Protein AF-Q54RN9-F1 (afdb_monomer)

Radius of gyration: 41.47 Å; Cα contacts (8 Å, |Δi|>4): 30; chains: 1; bounding box: 93×100×123 Å

Structure (mmCIF, N/CA/C/O backbone):
data_AF-Q54RN9-F1
#
_entry.id   AF-Q54RN9-F1
#
loop_
_atom_site.group_PDB
_atom_site.id
_atom_site.type_symbol
_atom_site.label_atom_id
_atom_site.label_alt_id
_atom_site.label_comp_id
_atom_site.label_asym_id
_atom_site.label_entity_id
_atom_site.label_seq_id
_atom_site.pdbx_PDB_ins_code
_atom_site.Cartn_x
_atom_site.Cartn_y
_atom_site.Cartn_z
_atom_site.occupancy
_atom_site.B_iso_or_equiv
_atom_site.auth_seq_id
_atom_site.auth_comp_id
_atom_site.auth_asym_id
_atom_site.auth_atom_id
_atom_site.pdbx_PDB_model_num
ATOM 1 N N . MET A 1 1 ? -20.812 11.869 24.025 1.00 86.06 1 MET A N 1
ATOM 2 C CA . MET A 1 1 ? -20.198 13.048 23.375 1.00 86.06 1 MET A CA 1
ATOM 3 C C . MET A 1 1 ? -18.739 12.772 23.042 1.00 86.06 1 MET A C 1
ATOM 5 O O . MET A 1 1 ? -18.427 12.747 21.865 1.00 86.06 1 MET A O 1
ATOM 9 N N . GLU A 1 2 ? -17.885 12.467 24.027 1.00 92.81 2 GLU A N 1
ATOM 10 C CA . GLU A 1 2 ? -16.460 12.157 23.787 1.00 92.81 2 GLU A CA 1
ATOM 11 C C . GLU A 1 2 ? -16.230 11.042 22.763 1.00 92.81 2 GLU A C 1
ATOM 13 O O . GLU A 1 2 ? -15.382 11.201 21.895 1.00 92.81 2 GLU A O 1
ATOM 18 N N . ALA A 1 3 ? -17.024 9.963 22.804 1.00 95.31 3 ALA A N 1
ATOM 19 C CA . ALA A 1 3 ? -16.930 8.885 21.818 1.00 95.31 3 ALA A CA 1
ATOM 20 C C . ALA A 1 3 ? -17.101 9.402 20.378 1.00 95.31 3 ALA A C 1
ATOM 22 O O . ALA A 1 3 ? -16.217 9.198 19.559 1.00 95.31 3 ALA A O 1
ATOM 23 N N . ALA A 1 4 ? -18.172 10.157 20.101 1.00 96.06 4 ALA A N 1
ATOM 24 C CA . ALA A 1 4 ? -18.425 10.746 18.784 1.00 96.06 4 ALA A CA 1
ATOM 25 C C . ALA A 1 4 ? -17.303 11.707 18.355 1.00 96.06 4 ALA A C 1
ATOM 27 O O . ALA A 1 4 ? -16.826 11.635 17.226 1.00 96.06 4 ALA A O 1
ATOM 28 N N . THR A 1 5 ? -16.826 12.562 19.266 1.00 95.94 5 THR A N 1
ATOM 29 C CA . THR A 1 5 ? -15.697 13.465 18.993 1.00 95.94 5 THR A CA 1
ATOM 30 C C . THR A 1 5 ? -14.410 12.694 18.684 1.00 95.94 5 THR A C 1
ATOM 32 O O . THR A 1 5 ? -13.677 13.074 17.775 1.00 95.94 5 THR A O 1
ATOM 35 N N . ASN A 1 6 ? -14.130 11.602 19.400 1.00 96.44 6 ASN A N 1
ATOM 36 C CA . ASN A 1 6 ? -12.960 10.757 19.162 1.00 96.44 6 ASN A CA 1
ATOM 37 C C . ASN A 1 6 ? -13.055 10.025 17.820 1.00 96.44 6 ASN A C 1
ATOM 39 O O . ASN A 1 6 ? -12.069 9.993 17.086 1.00 96.44 6 ASN A O 1
ATOM 43 N N . THR A 1 7 ? -14.232 9.503 17.462 1.00 96.94 7 THR A N 1
ATOM 44 C CA . THR A 1 7 ? -14.464 8.895 16.145 1.00 96.94 7 THR A CA 1
ATOM 45 C C . THR A 1 7 ? -14.220 9.917 15.032 1.00 96.94 7 THR A C 1
ATOM 47 O O . THR A 1 7 ? -13.464 9.636 14.105 1.00 96.94 7 THR A O 1
ATOM 50 N N . LEU A 1 8 ? -14.773 11.131 15.152 1.00 97.38 8 LEU A N 1
ATOM 51 C CA . LEU A 1 8 ? -14.548 12.206 14.179 1.00 97.38 8 LEU A CA 1
ATOM 52 C C . LEU A 1 8 ? -13.068 12.592 14.080 1.00 97.38 8 LEU A C 1
ATOM 54 O O . LEU A 1 8 ? -12.547 12.683 12.977 1.00 97.38 8 LEU A O 1
ATOM 58 N N . ARG A 1 9 ? -12.349 12.729 15.200 1.00 97.00 9 ARG A N 1
ATOM 59 C CA . ARG A 1 9 ? -10.900 13.004 15.173 1.00 97.00 9 ARG A CA 1
ATOM 60 C C . ARG A 1 9 ? -10.085 11.890 14.518 1.00 97.00 9 ARG A C 1
ATOM 62 O O . ARG A 1 9 ? -9.064 12.178 13.903 1.00 97.00 9 ARG A O 1
ATOM 69 N N . SER A 1 10 ? -10.518 10.636 14.647 1.00 96.94 10 SER A N 1
ATOM 70 C CA . SER A 1 10 ? -9.862 9.508 13.982 1.00 96.94 10 SER A CA 1
ATOM 71 C C . SER A 1 10 ? -10.094 9.516 12.470 1.00 96.94 10 SER A C 1
ATOM 73 O O . SER A 1 10 ? -9.194 9.144 11.725 1.00 96.94 10 SER A O 1
ATOM 75 N N . MET A 1 11 ? -11.281 9.931 12.012 1.00 96.94 11 MET A N 1
ATOM 76 C CA . MET A 1 11 ? -11.615 10.007 10.581 1.00 96.94 11 MET A CA 1
ATOM 77 C C . MET A 1 11 ? -11.080 11.280 9.914 1.00 96.94 11 MET A C 1
ATOM 79 O O . MET A 1 11 ? -10.682 11.248 8.753 1.00 96.94 11 MET A O 1
ATOM 83 N N . PHE A 1 12 ? -11.015 12.385 10.656 1.00 97.06 12 PHE A N 1
ATOM 84 C CA . PHE A 1 12 ? -10.576 13.693 10.180 1.00 97.06 12 PHE A CA 1
ATOM 85 C C . PHE A 1 12 ? -9.391 14.192 11.024 1.00 97.06 12 PHE A C 1
ATOM 87 O O . PHE A 1 12 ? -9.541 15.113 11.828 1.00 97.06 12 PHE A O 1
ATOM 94 N N . PRO A 1 13 ? -8.181 13.619 10.856 1.00 96.00 13 PRO A N 1
ATOM 95 C CA . PRO A 1 13 ? -7.025 13.922 11.709 1.00 96.00 13 PRO A CA 1
ATOM 96 C C . PRO A 1 13 ? -6.516 15.364 11.579 1.00 96.00 13 PRO A C 1
ATOM 98 O O . PRO A 1 13 ? -5.780 15.838 12.442 1.00 96.00 13 PRO A O 1
ATOM 101 N N . LYS A 1 14 ? -6.902 16.072 10.509 1.00 94.75 14 LYS A N 1
ATOM 102 C CA . LYS A 1 14 ? -6.600 17.498 10.313 1.00 94.75 14 LYS A CA 1
ATOM 103 C C . LYS A 1 14 ? -7.562 18.422 11.064 1.00 94.75 14 LYS A C 1
ATOM 105 O O . LYS A 1 14 ? -7.257 19.599 11.226 1.00 94.75 14 LYS A O 1
ATOM 110 N N . SER A 1 15 ? -8.706 17.911 11.513 1.00 95.81 15 SER A N 1
ATOM 111 C CA . SER A 1 15 ? -9.713 18.707 12.204 1.00 95.81 15 SER A CA 1
ATOM 112 C C . SER A 1 15 ? -9.430 18.777 13.701 1.00 95.81 15 SER A C 1
ATOM 114 O O . SER A 1 15 ? -9.113 17.779 14.353 1.00 95.81 15 SER A O 1
ATOM 116 N N . SER A 1 16 ? -9.568 19.971 14.277 1.00 96.38 16 SER A N 1
ATOM 117 C CA . SER A 1 16 ? -9.403 20.158 15.718 1.00 96.38 16 SER A CA 1
ATOM 118 C C . SER A 1 16 ? -10.585 19.570 16.500 1.00 96.38 16 SER A C 1
ATOM 120 O O . SER A 1 16 ? -11.678 19.354 15.966 1.00 96.38 16 SER A O 1
ATOM 122 N N . ALA A 1 17 ? -10.390 19.331 17.801 1.00 96.12 17 ALA A N 1
ATOM 123 C CA . ALA A 1 17 ? -11.471 18.872 18.674 1.00 96.12 17 ALA A CA 1
ATOM 124 C C . ALA A 1 17 ? -12.654 19.861 18.687 1.00 96.12 17 ALA A C 1
ATOM 126 O O . ALA A 1 17 ? -13.808 19.440 18.625 1.00 96.12 17 ALA A O 1
ATOM 127 N N . ASP A 1 18 ? -12.370 21.167 18.679 1.00 97.62 18 ASP A N 1
ATOM 128 C CA . ASP A 1 18 ? -13.391 22.219 18.652 1.00 97.62 18 ASP A CA 1
ATOM 129 C C . ASP A 1 18 ? -14.181 22.238 17.341 1.00 97.62 18 ASP A C 1
ATOM 131 O O . ASP A 1 18 ? -15.395 22.460 17.356 1.00 97.62 18 ASP A O 1
ATOM 135 N N . GLN A 1 19 ? -13.527 21.960 16.208 1.00 96.88 19 GLN A N 1
ATOM 136 C CA . GLN A 1 19 ? -14.203 21.812 14.917 1.00 96.88 19 GLN A CA 1
ATOM 137 C C . GLN A 1 19 ? -15.143 20.604 14.925 1.00 96.88 19 GLN A C 1
ATOM 139 O O . GLN A 1 19 ? -16.301 20.747 14.541 1.00 96.88 19 GLN A O 1
ATOM 144 N N . CYS A 1 20 ? -14.696 19.454 15.442 1.00 97.50 20 CYS A N 1
ATOM 145 C CA . CYS A 1 20 ? -15.529 18.252 15.548 1.00 97.50 20 CYS A CA 1
ATOM 146 C C . CYS A 1 20 ? -16.767 18.499 16.430 1.00 97.50 20 CYS A C 1
ATOM 148 O O . CYS A 1 20 ? -17.886 18.144 16.063 1.00 97.50 20 CYS A O 1
ATOM 150 N N . VAL A 1 21 ? -16.589 19.156 17.582 1.00 97.62 21 VAL A N 1
ATOM 151 C CA . VAL A 1 21 ? -17.700 19.505 18.486 1.00 97.62 21 VAL A CA 1
ATOM 152 C C . VAL A 1 21 ? -18.643 20.525 17.846 1.00 97.62 21 VAL A C 1
ATOM 154 O O . VAL A 1 21 ? -19.857 20.431 18.018 1.00 97.62 21 VAL A O 1
ATOM 157 N N . SER A 1 22 ? -18.114 21.495 17.101 1.00 97.75 22 SER A N 1
ATOM 158 C CA . SER A 1 22 ? -18.930 22.485 16.392 1.00 97.75 22 SER A CA 1
ATOM 159 C C . SER A 1 22 ? -19.740 21.846 15.264 1.00 97.75 22 SER A C 1
ATOM 161 O O . SER A 1 22 ? -20.930 22.126 15.148 1.00 97.75 22 SER A O 1
ATOM 163 N N . ALA A 1 23 ? -19.141 20.935 14.495 1.00 97.75 23 ALA A N 1
ATOM 164 C CA . ALA A 1 23 ? -19.821 20.191 13.439 1.00 97.75 23 ALA A CA 1
ATOM 165 C C . ALA A 1 23 ? -20.941 19.299 14.003 1.00 97.75 23 ALA A C 1
ATOM 167 O O . ALA A 1 23 ? -22.054 19.303 13.475 1.00 97.75 23 ALA A O 1
ATOM 168 N N . LEU A 1 24 ? -20.692 18.629 15.136 1.00 98.12 24 LEU A N 1
ATOM 169 C CA . LEU A 1 24 ? -21.730 17.893 15.861 1.00 98.12 24 LEU A CA 1
ATOM 170 C C . LEU A 1 24 ? -22.867 18.820 16.300 1.00 98.12 24 LEU A C 1
ATOM 172 O O . LEU A 1 24 ? -24.029 18.496 16.093 1.00 98.12 24 LEU A O 1
ATOM 176 N N . LYS A 1 25 ? -22.563 19.993 16.867 1.00 97.62 25 LYS A N 1
ATOM 177 C CA . LYS A 1 25 ? -23.598 20.960 17.276 1.00 97.62 25 LYS A CA 1
ATOM 178 C C . LYS A 1 25 ? -24.468 21.419 16.107 1.00 97.62 25 LYS A C 1
ATOM 180 O O . LYS A 1 25 ? -25.677 21.531 16.282 1.00 97.62 25 LYS A O 1
ATOM 185 N N . VAL A 1 26 ? -23.870 21.685 14.944 1.00 97.62 26 VAL A N 1
ATOM 186 C CA . VAL A 1 26 ? -24.594 22.117 13.735 1.00 97.62 26 VAL A CA 1
ATOM 187 C C . VAL A 1 26 ? -25.558 21.033 13.249 1.00 97.62 26 VAL A C 1
ATOM 189 O O . VAL A 1 26 ? -26.679 21.349 12.861 1.00 97.62 26 VAL A O 1
ATOM 192 N N . ASN A 1 27 ? -25.165 19.763 13.343 1.00 97.56 27 ASN A N 1
ATOM 193 C CA . ASN A 1 27 ? -25.964 18.624 12.890 1.00 97.56 27 ASN A CA 1
ATOM 194 C C . ASN A 1 27 ? -26.761 17.954 14.023 1.00 97.56 27 ASN A C 1
ATOM 196 O O . ASN A 1 27 ? -26.989 16.750 13.996 1.00 97.56 27 ASN A O 1
ATOM 200 N N . ASN A 1 28 ? -27.179 18.711 15.046 1.00 97.00 28 ASN A N 1
ATOM 201 C CA . ASN A 1 28 ? -27.973 18.204 16.178 1.00 97.00 28 ASN A CA 1
ATOM 202 C C . ASN A 1 28 ? -27.378 16.966 16.881 1.00 97.00 28 ASN A C 1
ATOM 204 O O . ASN A 1 28 ? -28.110 16.134 17.411 1.00 97.00 28 ASN A O 1
ATOM 208 N 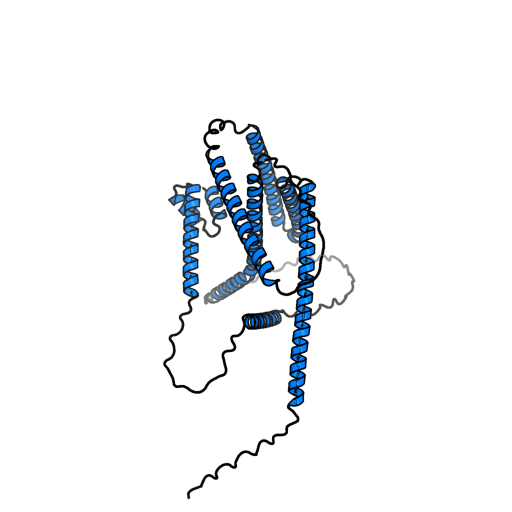N . TRP A 1 29 ? -26.052 16.864 16.920 1.00 96.56 29 TRP A N 1
ATOM 209 C CA . TRP A 1 29 ? -25.283 15.743 17.469 1.00 96.56 29 TRP A CA 1
ATOM 210 C C . TRP A 1 29 ? -25.474 14.407 16.738 1.00 96.56 29 TRP A C 1
ATOM 212 O O . TRP A 1 29 ? -25.083 13.368 17.271 1.00 96.56 29 TRP A O 1
ATOM 222 N N . ASP A 1 30 ? -26.025 14.423 15.524 1.00 97.94 30 ASP A N 1
ATOM 223 C CA . ASP A 1 30 ? -26.083 13.258 14.647 1.00 97.94 30 ASP A CA 1
ATOM 224 C C . ASP A 1 30 ? -24.694 12.996 14.051 1.00 97.94 30 ASP A C 1
ATOM 226 O O . ASP A 1 30 ? -24.144 13.815 13.309 1.00 97.94 30 ASP A O 1
ATOM 230 N N . LEU A 1 31 ? -24.097 11.858 14.412 1.00 97.69 31 LEU A N 1
ATOM 231 C CA . LEU A 1 31 ? -22.752 11.496 13.977 1.00 97.69 31 LEU A CA 1
ATOM 232 C C . LEU A 1 31 ? -22.693 11.251 12.466 1.00 97.69 31 LEU A C 1
ATOM 234 O O . LEU A 1 31 ? -21.752 11.717 11.833 1.00 97.69 31 LEU A O 1
ATOM 238 N N . SER A 1 32 ? -23.685 10.572 11.889 1.00 98.12 32 SER A N 1
ATOM 239 C CA . SER A 1 32 ? -23.705 10.241 10.461 1.00 98.12 32 SER A CA 1
ATOM 240 C C . SER A 1 32 ? -23.809 11.507 9.615 1.00 98.12 32 SER A C 1
ATOM 242 O O . SER A 1 32 ? -22.953 11.744 8.767 1.00 98.12 32 SER A O 1
ATOM 244 N N . ALA A 1 33 ? -24.759 12.390 9.938 1.00 97.94 33 ALA A N 1
ATOM 245 C CA . ALA A 1 33 ? -24.881 13.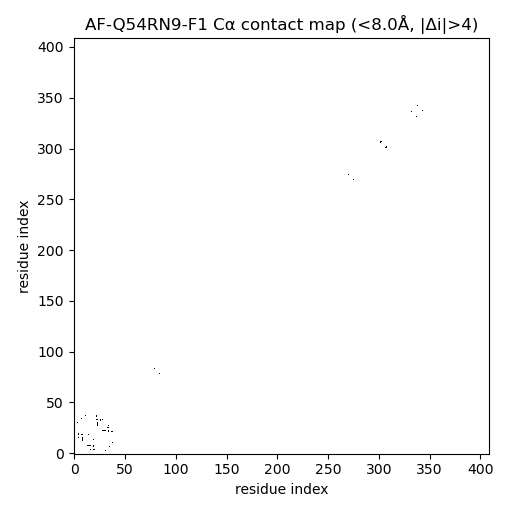682 9.261 1.00 97.94 33 ALA A CA 1
ATOM 246 C C . ALA A 1 33 ? -23.628 14.564 9.445 1.00 97.94 33 ALA A C 1
ATOM 248 O O . ALA A 1 33 ? -23.237 15.306 8.543 1.00 97.94 33 ALA A O 1
ATOM 249 N N . THR A 1 34 ? -22.961 14.467 10.602 1.00 98.12 34 THR A N 1
ATOM 250 C CA . THR A 1 34 ? -21.706 15.190 10.858 1.00 98.12 34 THR A CA 1
ATOM 251 C C . THR A 1 34 ? -20.544 14.659 10.023 1.00 98.12 34 THR A C 1
ATOM 253 O O . THR A 1 34 ? -19.732 15.456 9.556 1.00 98.12 34 THR A O 1
ATOM 256 N N . ILE A 1 35 ? -20.454 13.342 9.815 1.00 98.19 35 ILE A N 1
ATOM 257 C CA . ILE A 1 35 ? -19.433 12.731 8.954 1.00 98.19 35 ILE A CA 1
ATOM 258 C C . ILE A 1 35 ? -19.604 13.224 7.519 1.00 98.19 35 ILE A C 1
ATOM 260 O O . ILE A 1 35 ? -18.635 13.705 6.935 1.00 98.19 35 ILE A O 1
ATOM 264 N N . ASP A 1 36 ? -20.827 13.190 6.988 1.00 98.38 36 ASP A N 1
ATOM 265 C CA . ASP A 1 36 ? -21.119 13.672 5.634 1.00 98.38 36 ASP A CA 1
ATOM 266 C C . ASP A 1 36 ? -20.781 15.162 5.483 1.00 98.38 36 ASP A C 1
ATOM 268 O O . ASP A 1 36 ? -20.132 15.574 4.517 1.00 98.38 36 ASP A O 1
ATOM 272 N N . TYR A 1 37 ? -21.142 15.974 6.483 1.00 98.00 37 TYR A N 1
ATOM 273 C CA . TYR A 1 37 ? -20.793 17.392 6.531 1.00 98.00 37 TYR A CA 1
ATOM 274 C C . TYR A 1 37 ? -19.272 17.624 6.526 1.00 98.00 37 TYR A C 1
ATOM 276 O O . TYR A 1 37 ? -18.774 18.460 5.771 1.00 98.00 37 TYR A O 1
ATOM 284 N N . MET A 1 38 ? -18.516 16.879 7.338 1.00 98.00 38 MET A N 1
ATOM 285 C CA . MET A 1 38 ? -17.059 17.016 7.417 1.00 98.00 38 MET A CA 1
ATOM 286 C C . MET A 1 38 ? -16.341 16.477 6.172 1.00 98.00 38 MET A C 1
ATOM 288 O O . MET A 1 38 ? -15.330 17.052 5.764 1.00 98.00 38 MET A O 1
ATOM 292 N N . LEU A 1 39 ? -16.865 15.433 5.519 1.00 97.94 39 LEU A N 1
ATOM 293 C CA . LEU A 1 39 ? -16.373 14.972 4.216 1.00 97.94 39 LEU A CA 1
ATOM 294 C C . LEU A 1 39 ? -16.549 16.057 3.153 1.00 97.94 39 LEU A C 1
ATOM 296 O O . LEU A 1 39 ? -15.591 16.382 2.450 1.00 97.94 39 LEU A O 1
ATOM 300 N N . ALA A 1 40 ? -17.736 16.665 3.080 1.00 97.12 40 ALA A N 1
ATOM 301 C CA . ALA A 1 40 ? -18.002 17.762 2.156 1.00 97.12 40 ALA A CA 1
ATOM 302 C C . ALA A 1 40 ? -17.076 18.961 2.419 1.00 97.12 40 ALA A C 1
ATOM 304 O O . ALA A 1 40 ? -16.482 19.501 1.486 1.00 97.12 40 ALA A O 1
ATOM 305 N N . GLN A 1 41 ? -16.881 19.336 3.688 1.00 96.00 41 GLN A N 1
ATOM 306 C CA . GLN A 1 41 ? -15.972 20.418 4.065 1.00 96.00 41 GLN A CA 1
ATOM 307 C C . GLN A 1 41 ? -14.520 20.113 3.663 1.00 96.00 41 GLN A C 1
ATOM 309 O O . GLN A 1 41 ? -13.865 20.952 3.042 1.00 96.00 41 GLN A O 1
ATOM 314 N N . THR A 1 42 ? -14.042 18.898 3.940 1.00 94.94 42 THR A N 1
ATOM 315 C CA . THR A 1 42 ? -12.682 18.461 3.582 1.00 94.94 42 THR A CA 1
ATOM 316 C C . THR A 1 42 ? -12.465 18.509 2.068 1.00 94.94 42 THR A C 1
ATOM 318 O O . THR A 1 42 ? -11.446 19.022 1.609 1.00 94.94 42 THR A O 1
ATOM 321 N N . ALA A 1 43 ? -13.447 18.058 1.281 1.00 94.25 43 ALA A N 1
ATOM 322 C CA . ALA A 1 43 ? -13.386 18.113 -0.178 1.00 94.25 43 ALA A CA 1
ATOM 323 C C . ALA A 1 43 ? -13.327 19.560 -0.703 1.00 94.25 43 ALA A C 1
ATOM 325 O O . ALA A 1 43 ? -12.563 19.856 -1.624 1.00 94.25 43 ALA A O 1
ATOM 326 N N . THR A 1 44 ? -14.086 20.485 -0.100 1.00 94.50 44 THR A N 1
ATOM 327 C CA . THR A 1 44 ? -14.033 21.908 -0.484 1.00 94.50 44 THR A CA 1
ATOM 328 C C . THR A 1 44 ? -12.703 22.571 -0.131 1.00 94.50 44 THR A C 1
ATOM 330 O O . THR A 1 44 ? -12.199 23.381 -0.909 1.00 94.50 44 THR A O 1
ATOM 333 N N . GLU A 1 45 ? -12.105 22.216 1.008 1.00 94.25 45 GLU A N 1
ATOM 334 C CA . GLU A 1 45 ? -10.804 22.740 1.423 1.00 94.25 45 GLU A CA 1
ATOM 335 C C . GLU A 1 45 ? -9.686 22.219 0.508 1.00 94.25 45 GLU A C 1
ATOM 337 O O . GLU A 1 45 ? -8.845 22.994 0.056 1.00 94.25 45 GLU A O 1
ATOM 342 N N . GLU A 1 46 ? -9.722 20.936 0.137 1.00 92.69 46 GLU A N 1
ATOM 343 C CA . GLU A 1 46 ? -8.755 20.349 -0.793 1.00 92.69 46 GLU A CA 1
ATOM 344 C C . GLU A 1 46 ? -8.820 20.995 -2.187 1.00 92.69 46 GLU A C 1
ATOM 346 O O . GLU A 1 46 ? -7.778 21.314 -2.768 1.00 92.69 46 GLU A O 1
ATOM 351 N N . GLN A 1 47 ? -10.023 21.287 -2.696 1.00 92.44 47 GLN A N 1
ATOM 352 C CA . GLN A 1 47 ? -10.178 22.026 -3.954 1.00 92.44 47 GLN A CA 1
ATOM 353 C C . GLN A 1 47 ? -9.644 23.464 -3.871 1.00 92.44 47 GLN A C 1
ATOM 355 O O . GLN A 1 47 ? -9.044 23.947 -4.834 1.00 92.44 47 GLN A O 1
ATOM 360 N N . GLN A 1 48 ? -9.819 24.156 -2.739 1.00 94.00 48 GLN A N 1
ATOM 361 C CA . GLN A 1 48 ? -9.257 25.500 -2.558 1.00 94.00 48 GLN A CA 1
ATOM 362 C C . GLN A 1 48 ? -7.729 25.482 -2.506 1.00 94.00 48 GLN A C 1
ATOM 364 O O . GLN A 1 48 ? -7.087 26.334 -3.125 1.00 94.00 48 GLN A O 1
ATOM 369 N N . VAL A 1 49 ? -7.140 24.499 -1.822 1.00 92.06 49 VAL A N 1
ATOM 370 C CA . VAL A 1 49 ? -5.682 24.328 -1.784 1.00 92.06 49 VAL A CA 1
ATOM 371 C C . VAL A 1 49 ? -5.145 24.053 -3.190 1.00 92.06 49 VAL A C 1
ATOM 373 O O . VAL A 1 49 ? -4.178 24.691 -3.598 1.00 92.06 49 VAL A O 1
ATOM 376 N N . GLN A 1 50 ? -5.798 23.195 -3.980 1.00 89.19 50 GLN A N 1
ATOM 377 C CA . GLN A 1 50 ? -5.386 22.951 -5.369 1.00 89.19 50 GLN A CA 1
ATOM 378 C C . GLN A 1 50 ? -5.461 24.211 -6.246 1.00 89.19 50 GLN A C 1
ATOM 380 O O . GLN A 1 50 ? -4.550 24.454 -7.041 1.00 89.19 50 GLN A O 1
ATOM 385 N N . GLN A 1 51 ? -6.491 25.050 -6.082 1.00 87.62 51 GLN A N 1
ATOM 386 C CA . GLN A 1 51 ? -6.588 26.318 -6.817 1.00 87.62 51 GLN A CA 1
ATOM 387 C C . GLN A 1 51 ? -5.496 27.320 -6.418 1.00 87.62 51 GLN A C 1
ATOM 389 O O . GLN A 1 51 ? -4.939 27.992 -7.288 1.00 87.62 51 GLN A O 1
ATOM 394 N N . GLN A 1 52 ? -5.149 27.408 -5.129 1.00 87.81 52 GLN A N 1
ATOM 395 C CA . GLN A 1 52 ? -4.044 28.264 -4.685 1.00 87.81 52 GLN A CA 1
ATOM 396 C C . GLN A 1 52 ? -2.696 27.779 -5.221 1.00 87.81 52 GLN A C 1
ATOM 398 O O . GLN A 1 52 ? -1.887 28.593 -5.667 1.00 87.81 52 GLN A O 1
ATOM 403 N N . VAL A 1 53 ? -2.472 26.461 -5.242 1.00 85.44 53 VAL A N 1
ATOM 404 C CA . VAL A 1 53 ? -1.244 25.890 -5.804 1.00 85.44 53 VAL A CA 1
ATOM 405 C C . VAL A 1 53 ? -1.148 26.211 -7.297 1.00 85.44 53 VAL A C 1
ATOM 407 O O . VAL A 1 53 ? -0.109 26.706 -7.721 1.00 85.44 53 VAL A O 1
ATOM 410 N N . GLN A 1 54 ? -2.222 26.054 -8.084 1.00 76.94 54 GLN A N 1
ATOM 411 C CA . GLN A 1 54 ? -2.203 26.415 -9.512 1.00 76.94 54 GLN A CA 1
ATOM 412 C C . GLN A 1 54 ? -1.917 27.902 -9.769 1.00 76.94 54 GLN A C 1
ATOM 414 O O . GLN A 1 54 ? -1.211 28.217 -10.727 1.00 76.94 54 GLN A O 1
ATOM 419 N N . GLN A 1 55 ? -2.402 28.818 -8.924 1.00 76.56 55 GLN A N 1
ATOM 420 C CA . GLN A 1 55 ? -2.074 30.242 -9.074 1.00 76.56 55 GLN A CA 1
ATOM 421 C C . GLN A 1 55 ? -0.600 30.550 -8.784 1.00 76.56 55 GLN A C 1
ATOM 423 O O . GLN A 1 55 ? -0.055 31.479 -9.375 1.00 76.56 55 GLN A O 1
ATOM 428 N N . GLN A 1 56 ? 0.070 29.769 -7.932 1.00 73.81 56 GLN A N 1
ATOM 429 C CA . GLN A 1 56 ? 1.500 29.948 -7.675 1.00 73.81 56 GLN A CA 1
ATOM 430 C C . GLN A 1 56 ? 2.400 29.408 -8.796 1.00 73.81 56 GLN A C 1
ATOM 432 O O . GLN A 1 56 ? 3.497 29.934 -8.978 1.00 73.81 56 GLN A O 1
ATOM 437 N N . VAL A 1 57 ? 1.961 28.404 -9.569 1.00 69.31 57 VAL A N 1
ATOM 438 C CA . VAL A 1 57 ? 2.793 27.800 -10.636 1.00 69.31 57 VAL A CA 1
ATOM 439 C C . VAL A 1 57 ? 2.691 28.511 -11.986 1.00 69.31 57 VAL A C 1
ATOM 441 O O . VAL A 1 57 ? 3.304 28.055 -12.947 1.00 69.31 57 VAL A O 1
ATOM 444 N N . ASN A 1 58 ? 1.965 29.626 -12.091 1.00 53.78 58 ASN A N 1
ATOM 445 C CA . ASN A 1 58 ? 2.021 30.471 -13.281 1.00 53.78 58 ASN A CA 1
ATOM 446 C C . ASN A 1 58 ? 2.949 31.665 -12.998 1.00 53.78 58 ASN A C 1
ATOM 448 O O . ASN A 1 58 ? 2.467 32.733 -12.605 1.00 53.78 58 ASN A O 1
ATOM 452 N N . PRO A 1 59 ? 4.287 31.500 -13.105 1.00 57.84 59 PRO A N 1
ATOM 453 C CA . PRO A 1 59 ? 5.208 32.606 -12.935 1.00 57.84 59 PRO A CA 1
ATOM 454 C C . PRO A 1 59 ? 4.835 33.661 -13.965 1.00 57.84 59 PRO A C 1
ATOM 456 O O . PRO A 1 59 ? 4.862 33.407 -15.167 1.00 57.84 59 PRO A O 1
ATOM 459 N N . SER A 1 60 ? 4.451 34.831 -13.461 1.00 50.78 60 SER A N 1
ATOM 460 C CA . SER A 1 60 ? 4.231 36.044 -14.233 1.00 50.78 60 SER A CA 1
ATOM 461 C C . SER A 1 60 ? 5.405 36.211 -15.197 1.00 50.78 60 SER A C 1
ATOM 463 O O . SER A 1 60 ? 6.505 36.579 -14.782 1.00 50.78 60 SER A O 1
ATOM 465 N N . ILE A 1 61 ? 5.197 35.832 -16.462 1.00 51.88 61 ILE A N 1
ATOM 466 C CA . ILE A 1 61 ? 6.199 35.959 -17.513 1.00 51.88 61 ILE A CA 1
ATOM 467 C C . ILE A 1 61 ? 6.498 37.457 -17.582 1.00 51.88 61 ILE A C 1
ATOM 469 O O . ILE A 1 61 ? 5.577 38.236 -17.856 1.00 51.88 61 ILE A O 1
ATOM 473 N N . PRO A 1 62 ? 7.730 37.893 -17.268 1.00 55.53 62 PRO A N 1
ATOM 474 C CA . PRO A 1 62 ? 8.053 39.306 -17.283 1.00 55.53 62 PRO A CA 1
ATOM 475 C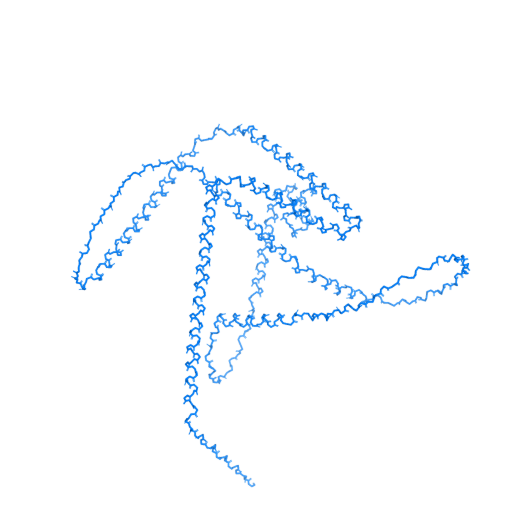 C . PRO A 1 62 ? 7.769 39.862 -18.685 1.00 55.53 62 PRO A C 1
ATOM 477 O O . PRO A 1 62 ? 8.086 39.199 -19.679 1.00 55.53 62 PRO A O 1
ATOM 480 N N . PRO A 1 63 ? 7.140 41.048 -18.784 1.00 57.34 63 PRO A N 1
ATOM 481 C CA . PRO A 1 63 ? 6.775 41.626 -20.066 1.00 57.34 63 PRO A CA 1
ATOM 482 C C . PRO A 1 63 ? 8.020 41.753 -20.957 1.00 57.34 63 PRO A C 1
ATOM 484 O O . PRO A 1 63 ? 9.082 42.154 -20.465 1.00 57.34 63 PRO A O 1
ATOM 487 N N . PRO A 1 64 ? 7.911 41.394 -22.249 1.00 59.94 64 PRO A N 1
ATOM 488 C CA . PRO A 1 64 ? 9.051 41.333 -23.149 1.00 59.94 64 PRO A CA 1
ATOM 489 C C . PRO A 1 64 ? 9.738 42.705 -23.239 1.00 59.94 64 PRO A C 1
ATOM 491 O O . PRO A 1 64 ? 9.057 43.720 -23.424 1.00 59.94 64 PRO A O 1
ATOM 494 N N . PRO A 1 65 ? 11.074 42.763 -23.098 1.00 55.12 65 PRO A N 1
ATOM 495 C CA . PRO A 1 65 ? 11.814 44.011 -23.181 1.00 55.12 65 PRO A CA 1
ATOM 496 C C . PRO A 1 65 ? 11.686 44.637 -24.581 1.00 55.12 65 PRO A C 1
ATOM 498 O O . PRO A 1 65 ? 11.602 43.915 -25.580 1.00 55.12 65 PRO A O 1
ATOM 501 N N . PRO A 1 66 ? 11.657 45.980 -24.671 1.00 49.22 66 PRO A N 1
ATOM 502 C CA . PRO A 1 66 ? 11.452 46.688 -25.926 1.00 49.22 66 PRO A CA 1
ATOM 503 C C . PRO A 1 66 ? 12.562 46.384 -26.948 1.00 49.22 66 PRO A C 1
ATOM 505 O O . PRO A 1 66 ? 13.716 46.168 -26.568 1.00 49.22 66 PRO A O 1
ATOM 508 N N . PRO A 1 67 ? 12.220 46.384 -28.249 1.00 51.12 67 PRO A N 1
ATOM 509 C CA . PRO A 1 67 ? 13.059 45.870 -29.323 1.00 51.12 67 PRO A CA 1
ATOM 510 C C . PRO A 1 67 ? 14.315 46.726 -29.489 1.00 51.12 67 PRO A C 1
ATOM 512 O O . PRO A 1 67 ? 14.261 47.832 -30.025 1.00 51.12 67 PRO A O 1
ATOM 515 N N . GLN A 1 68 ? 15.460 46.201 -29.056 1.00 43.56 68 GLN A N 1
ATOM 516 C CA . GLN A 1 68 ? 16.762 46.767 -29.390 1.00 43.56 68 GLN A CA 1
ATOM 517 C C . GLN A 1 68 ? 17.454 45.889 -30.433 1.00 43.56 68 GLN A C 1
ATOM 519 O O . GLN A 1 68 ? 17.934 44.796 -30.155 1.00 43.56 68 GLN A O 1
ATOM 524 N N . THR A 1 69 ? 17.406 46.399 -31.664 1.00 39.88 69 THR A N 1
ATOM 525 C CA . THR A 1 69 ? 18.451 46.367 -32.698 1.00 39.88 69 THR A CA 1
ATOM 526 C C . THR A 1 69 ? 19.407 45.169 -32.703 1.00 39.88 69 THR A C 1
ATOM 528 O O . THR A 1 69 ? 20.423 45.166 -32.019 1.00 39.88 69 THR A O 1
ATOM 531 N N . ILE A 1 70 ? 19.063 44.219 -33.576 1.00 39.53 70 ILE A N 1
ATOM 532 C CA . ILE A 1 70 ? 19.871 43.230 -34.315 1.00 39.53 70 ILE A CA 1
ATOM 533 C C . ILE A 1 70 ? 21.398 43.447 -34.228 1.00 39.53 70 ILE A C 1
ATOM 535 O O . ILE A 1 70 ? 21.908 44.428 -34.776 1.00 39.53 70 ILE A O 1
ATOM 539 N N . PRO A 1 71 ? 22.131 42.475 -33.648 1.00 42.03 71 PRO A N 1
ATOM 540 C CA . PRO A 1 71 ? 23.308 41.898 -34.315 1.00 42.03 71 PRO A CA 1
ATOM 541 C C . PRO A 1 71 ? 23.382 40.349 -34.083 1.00 42.03 71 PRO A C 1
ATOM 543 O O . PRO A 1 71 ? 22.434 39.778 -33.552 1.00 42.03 71 PRO A O 1
ATOM 546 N N . PRO A 1 72 ? 24.407 39.615 -34.566 1.00 47.25 72 PRO A N 1
ATOM 547 C CA . PRO A 1 72 ? 24.339 38.553 -35.581 1.00 47.25 72 PRO A CA 1
ATOM 548 C C . PRO A 1 72 ? 24.089 37.131 -35.012 1.00 47.25 72 PRO A C 1
ATOM 550 O O . PRO A 1 72 ? 24.092 36.941 -33.797 1.00 47.25 72 PRO A O 1
ATOM 553 N N . PRO A 1 73 ? 23.885 36.113 -35.879 1.00 45.22 73 PRO A N 1
ATOM 554 C CA . PRO A 1 73 ? 23.259 34.846 -35.510 1.00 45.22 73 PRO A CA 1
ATOM 555 C C . PRO A 1 73 ? 24.178 33.975 -34.651 1.00 45.22 73 PRO A C 1
ATOM 557 O O . PRO A 1 73 ? 25.237 33.527 -35.091 1.00 45.22 73 PRO A O 1
ATOM 560 N N . LEU A 1 74 ? 23.734 33.711 -33.425 1.00 40.03 74 LEU A N 1
ATOM 561 C CA . LEU A 1 74 ? 24.288 32.672 -32.564 1.00 40.03 74 LEU A CA 1
ATOM 562 C C . LEU A 1 74 ? 23.733 31.299 -32.989 1.00 40.03 74 LEU A C 1
ATOM 564 O O . LEU A 1 74 ? 22.592 31.214 -33.454 1.00 40.03 74 LEU A O 1
ATOM 568 N N . PRO A 1 75 ? 24.553 30.237 -32.899 1.00 45.69 75 PRO A N 1
ATOM 569 C CA . PRO A 1 75 ? 24.267 28.945 -33.502 1.00 45.69 75 PRO A CA 1
ATOM 570 C C . PRO A 1 75 ? 23.071 28.264 -32.838 1.00 45.69 75 PRO A C 1
ATOM 572 O O . PRO A 1 75 ? 22.817 28.435 -31.649 1.00 45.69 75 PRO A O 1
ATOM 575 N N . ALA A 1 76 ? 22.355 27.516 -33.677 1.00 44.72 76 ALA A N 1
ATOM 576 C CA . ALA A 1 76 ? 21.100 26.826 -33.429 1.00 44.72 76 ALA A CA 1
ATOM 577 C C . ALA A 1 76 ? 20.920 26.335 -31.987 1.00 44.72 76 ALA A C 1
ATOM 579 O O . ALA A 1 76 ? 21.776 25.626 -31.463 1.00 44.72 76 ALA A O 1
ATOM 580 N N . ASN A 1 77 ? 19.756 26.673 -31.414 1.00 42.38 77 ASN A N 1
ATOM 581 C CA . ASN A 1 77 ? 19.147 25.995 -30.272 1.00 42.38 77 ASN A CA 1
ATOM 582 C C . ASN A 1 77 ? 19.360 24.485 -30.416 1.00 42.38 77 ASN A C 1
ATOM 584 O O . ASN A 1 77 ? 18.635 23.812 -31.153 1.00 42.38 77 ASN A O 1
ATOM 588 N N . VAL A 1 78 ? 20.360 23.962 -29.714 1.00 52.94 78 VAL A N 1
ATOM 589 C CA . VAL A 1 78 ? 20.407 22.549 -29.381 1.00 52.94 78 VAL A CA 1
ATOM 590 C C . VAL A 1 78 ? 19.248 22.383 -28.417 1.00 52.94 78 VAL A C 1
ATOM 592 O O . VAL A 1 78 ? 19.296 22.856 -27.285 1.00 52.94 78 VAL A O 1
ATOM 595 N N . ILE A 1 79 ? 18.150 21.838 -28.929 1.00 51.84 79 ILE A N 1
ATOM 596 C CA . ILE A 1 79 ? 17.058 21.327 -28.114 1.00 51.84 79 ILE A CA 1
ATOM 597 C C . ILE A 1 79 ? 17.721 20.265 -27.240 1.00 51.84 79 ILE A C 1
ATOM 599 O O . ILE A 1 79 ? 18.001 19.170 -27.722 1.00 51.84 79 ILE A O 1
ATOM 603 N N . GLU A 1 80 ? 18.098 20.640 -26.015 1.00 62.81 80 GLU A N 1
ATOM 604 C CA . GLU A 1 80 ? 18.623 19.692 -25.038 1.00 62.81 80 GLU A CA 1
ATOM 605 C C . GLU A 1 80 ? 17.548 18.629 -24.870 1.00 62.81 80 GLU A C 1
ATOM 607 O O . GLU A 1 80 ? 16.394 18.928 -24.542 1.00 62.81 80 GLU A O 1
ATOM 612 N N . SER A 1 81 ? 17.917 17.400 -25.214 1.00 76.75 81 SER A N 1
ATOM 613 C CA . SER A 1 81 ? 17.023 16.267 -25.087 1.00 76.75 81 SER A CA 1
ATOM 614 C C . SER A 1 81 ? 16.647 16.105 -23.613 1.00 76.75 81 SER A C 1
ATOM 616 O O . SER A 1 81 ? 17.394 16.491 -22.711 1.00 76.75 81 SER A O 1
ATOM 618 N N . GLU A 1 82 ? 15.479 15.532 -23.344 1.00 80.88 82 GLU A N 1
ATOM 619 C CA . GLU A 1 82 ? 15.071 15.199 -21.975 1.00 80.88 82 GLU A CA 1
ATOM 620 C C . GLU A 1 82 ? 16.136 14.342 -21.259 1.00 80.88 82 GLU A C 1
ATOM 622 O O . GLU A 1 82 ? 16.346 14.484 -20.056 1.00 80.88 82 GLU A O 1
ATOM 627 N N . GLU A 1 83 ? 16.892 13.550 -22.025 1.00 81.12 83 GLU A N 1
ATOM 628 C CA . GLU A 1 83 ? 18.037 12.766 -21.562 1.00 81.12 83 GLU A CA 1
ATOM 629 C C . GLU A 1 83 ? 19.211 13.639 -21.078 1.00 81.12 83 GLU A C 1
ATOM 631 O O . GLU A 1 83 ? 19.756 13.372 -20.008 1.00 81.12 83 GLU A O 1
ATOM 636 N N . ASP A 1 84 ? 19.556 14.733 -21.770 1.00 90.38 84 ASP A N 1
ATOM 637 C CA . ASP A 1 84 ? 20.601 15.673 -21.319 1.00 90.38 84 ASP A CA 1
ATOM 638 C C . ASP A 1 84 ? 20.197 16.405 -20.035 1.00 90.38 84 ASP A C 1
ATOM 640 O O . ASP A 1 84 ? 21.026 16.672 -19.156 1.00 90.38 84 ASP A O 1
ATOM 644 N N . LYS A 1 85 ? 18.905 16.720 -19.908 1.00 90.06 85 LYS A N 1
ATOM 645 C CA . LYS A 1 85 ? 18.354 17.350 -18.707 1.00 90.06 85 LYS A CA 1
ATOM 646 C C . LYS A 1 85 ? 18.410 16.392 -17.515 1.00 90.06 85 LYS A C 1
ATOM 648 O O . LYS A 1 85 ? 18.851 16.798 -16.440 1.00 90.06 85 LYS A O 1
ATOM 653 N N . LEU A 1 86 ? 18.047 15.126 -17.730 1.00 89.12 86 LEU A N 1
ATOM 654 C CA . LEU A 1 86 ? 18.139 14.069 -16.725 1.00 89.12 86 LEU A CA 1
ATOM 655 C C . LEU A 1 86 ? 19.596 13.806 -16.320 1.00 89.12 86 LEU A C 1
ATOM 657 O O . LEU A 1 86 ? 19.895 13.677 -15.135 1.00 89.12 86 LEU A O 1
ATOM 661 N N . LEU A 1 87 ? 20.522 13.791 -17.283 1.00 91.38 87 LEU A N 1
ATOM 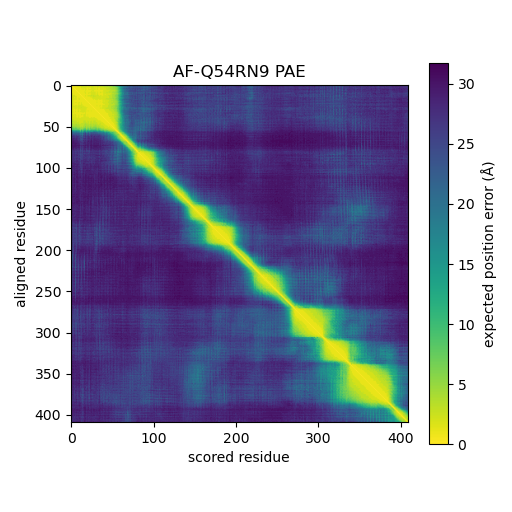662 C CA . LEU A 1 87 ? 21.947 13.599 -17.018 1.00 91.38 87 LEU A CA 1
ATOM 663 C C . LEU A 1 87 ? 22.530 14.754 -16.191 1.00 91.38 87 LEU A C 1
ATOM 665 O O . LEU A 1 87 ? 23.287 14.510 -15.251 1.00 91.38 87 LEU A O 1
ATOM 669 N N . LYS A 1 88 ? 22.144 16.006 -16.478 1.00 89.81 88 LYS A N 1
ATOM 670 C CA . LYS A 1 88 ? 22.525 17.167 -15.653 1.00 89.81 88 LYS A CA 1
ATOM 671 C C . LYS A 1 88 ? 21.958 17.082 -14.236 1.00 89.81 88 LYS A C 1
ATOM 673 O O . LYS A 1 88 ? 22.676 17.396 -13.289 1.00 89.81 88 LYS A O 1
ATOM 678 N N . GLU A 1 89 ? 20.704 16.659 -14.079 1.00 90.12 89 GLU A N 1
ATOM 679 C CA . GLU A 1 89 ? 20.078 16.485 -12.763 1.00 90.12 89 GLU A CA 1
ATOM 680 C C . GLU A 1 89 ? 20.765 15.374 -11.954 1.00 90.12 89 GLU A C 1
ATOM 682 O O . GLU A 1 89 ? 21.080 15.570 -10.778 1.00 90.12 89 GLU A O 1
ATOM 687 N N . PHE A 1 90 ? 21.102 14.253 -12.598 1.00 91.44 90 PHE A N 1
ATOM 688 C CA . PHE A 1 90 ? 21.831 13.151 -11.970 1.00 91.44 90 PHE A CA 1
ATOM 689 C C . PHE A 1 90 ? 23.239 13.575 -11.525 1.00 91.44 90 PHE A C 1
ATOM 691 O O . PHE A 1 90 ? 23.641 13.294 -10.395 1.00 91.44 90 PHE A O 1
ATOM 698 N N . LEU A 1 91 ? 23.960 14.327 -12.365 1.00 90.31 91 LEU A N 1
ATOM 699 C CA . LEU A 1 91 ? 25.289 14.856 -12.037 1.00 90.31 91 LEU A CA 1
ATOM 700 C C . LEU A 1 91 ? 25.239 15.848 -10.860 1.00 90.31 91 LEU A C 1
ATOM 702 O O . LEU A 1 91 ? 26.142 15.882 -10.021 1.00 90.31 91 LEU A O 1
ATOM 706 N N . PHE A 1 92 ? 24.169 16.644 -10.772 1.00 89.62 92 PHE A N 1
ATOM 707 C CA . PHE A 1 92 ? 23.957 17.588 -9.675 1.00 89.62 92 PHE A CA 1
ATOM 708 C C . PHE A 1 92 ? 23.634 16.873 -8.353 1.00 89.62 92 PHE A C 1
ATOM 710 O O . PHE A 1 92 ? 24.210 17.207 -7.315 1.00 89.62 92 PHE A O 1
ATOM 717 N N . LEU A 1 93 ? 22.773 15.849 -8.389 1.00 85.50 93 LEU A N 1
ATOM 718 C CA . LEU A 1 93 ? 22.449 15.018 -7.225 1.00 85.50 93 LEU A CA 1
ATOM 719 C C . LEU A 1 93 ? 23.675 14.258 -6.705 1.00 85.50 93 LEU A C 1
ATOM 721 O O . LEU A 1 93 ? 23.926 14.248 -5.498 1.00 85.50 93 LEU A O 1
ATOM 725 N N . GLU A 1 94 ? 24.481 13.677 -7.595 1.00 82.81 94 GLU A N 1
ATOM 726 C CA . GLU A 1 94 ? 25.707 12.973 -7.211 1.00 82.81 94 GLU A CA 1
ATOM 727 C C . GLU A 1 94 ? 26.703 13.910 -6.508 1.00 82.81 94 GLU A C 1
ATOM 729 O O . GLU A 1 94 ? 27.272 13.554 -5.469 1.00 82.81 94 GLU A O 1
ATOM 734 N N . GLN A 1 95 ? 26.855 15.144 -7.001 1.00 82.88 95 GLN A N 1
ATOM 735 C CA . GLN A 1 95 ? 27.696 16.154 -6.358 1.00 82.88 95 GLN A CA 1
ATOM 736 C C . GLN A 1 95 ? 27.159 16.562 -4.975 1.00 82.88 95 GLN A C 1
ATOM 738 O O . GLN A 1 95 ? 27.943 16.737 -4.038 1.00 82.88 95 GLN A O 1
ATOM 743 N N . GLN A 1 96 ? 25.838 16.646 -4.801 1.00 77.50 96 GLN A N 1
ATOM 744 C CA . GLN A 1 96 ? 25.225 16.999 -3.518 1.00 77.50 96 GLN A CA 1
ATOM 745 C C . GLN A 1 96 ? 25.434 15.913 -2.447 1.00 77.50 96 GLN A C 1
ATOM 747 O O . GLN A 1 96 ? 25.703 16.227 -1.284 1.00 77.50 96 GLN A O 1
ATOM 752 N N . ILE A 1 97 ? 25.407 14.632 -2.837 1.00 76.31 97 ILE A N 1
ATOM 753 C CA . ILE A 1 97 ? 25.675 13.501 -1.930 1.00 76.31 97 ILE A CA 1
ATOM 754 C C . ILE A 1 97 ? 27.109 13.555 -1.375 1.00 76.31 97 ILE A C 1
ATOM 756 O O . ILE A 1 97 ? 27.348 13.154 -0.233 1.00 76.31 97 ILE A O 1
ATOM 760 N N . HIS A 1 98 ? 28.068 14.088 -2.137 1.00 69.06 98 HIS A N 1
ATOM 761 C CA . HIS A 1 98 ? 29.456 14.206 -1.686 1.00 69.06 98 HIS A CA 1
ATOM 762 C C . HIS A 1 98 ? 29.659 15.325 -0.656 1.00 69.06 98 HIS A C 1
ATOM 764 O O . HIS A 1 98 ? 30.504 15.181 0.226 1.00 69.06 98 HIS A O 1
ATOM 770 N N . ILE A 1 99 ? 28.865 16.399 -0.711 1.00 69.56 99 ILE A N 1
ATOM 771 C CA . ILE A 1 99 ? 28.951 17.511 0.251 1.00 69.56 99 ILE A CA 1
ATOM 772 C C . ILE A 1 99 ? 28.371 17.104 1.617 1.00 69.56 99 ILE A C 1
ATOM 774 O O . ILE A 1 99 ? 28.86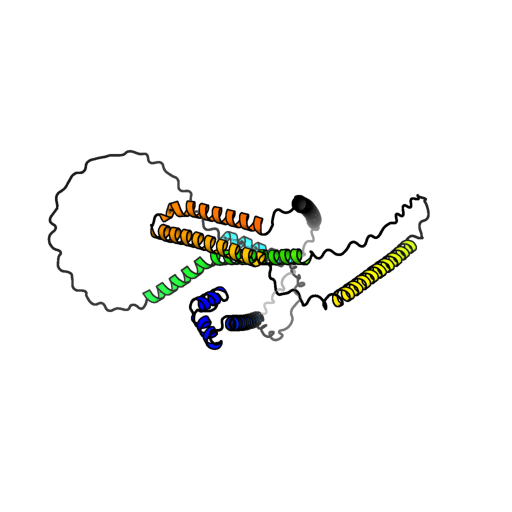7 17.544 2.652 1.00 69.56 99 ILE A O 1
ATOM 778 N N . ASN A 1 100 ? 27.390 16.195 1.640 1.00 59.53 100 ASN A N 1
ATOM 779 C CA . ASN A 1 100 ? 26.716 15.764 2.870 1.00 59.53 100 ASN A CA 1
ATOM 780 C C . ASN A 1 100 ? 27.351 14.546 3.567 1.00 59.53 100 ASN A C 1
ATOM 782 O O . ASN A 1 100 ? 26.803 14.051 4.555 1.00 59.53 100 ASN A O 1
ATOM 786 N N . ARG A 1 101 ? 28.519 14.055 3.123 1.00 47.66 101 ARG A N 1
ATOM 787 C CA . ARG A 1 101 ? 29.273 13.073 3.918 1.00 47.66 101 ARG A CA 1
ATOM 788 C C . ARG A 1 101 ? 29.971 13.773 5.082 1.00 47.66 101 ARG A C 1
ATOM 790 O O . ARG A 1 101 ? 31.102 14.236 4.967 1.00 47.66 101 ARG A O 1
ATOM 797 N N . ILE A 1 102 ? 29.270 13.805 6.216 1.00 45.69 102 ILE A N 1
ATOM 798 C CA . ILE A 1 102 ? 29.802 14.151 7.538 1.00 45.69 102 ILE A CA 1
ATOM 799 C C . ILE A 1 102 ? 31.142 13.411 7.728 1.00 45.69 102 ILE A C 1
ATOM 801 O O . ILE A 1 102 ? 31.176 12.188 7.549 1.00 45.69 102 ILE A O 1
ATOM 805 N N . PRO A 1 103 ? 32.243 14.111 8.067 1.00 49.97 103 PRO A N 1
ATOM 806 C CA . PRO A 1 103 ? 33.542 13.490 8.283 1.00 49.97 103 PRO A CA 1
ATOM 807 C C . PRO A 1 103 ? 33.422 12.389 9.334 1.00 49.97 103 PRO A C 1
ATOM 809 O O . PRO A 1 103 ? 33.123 12.654 10.499 1.00 49.97 103 PRO A O 1
ATOM 812 N N . THR A 1 104 ? 33.641 11.141 8.924 1.00 52.22 104 THR A N 1
ATOM 813 C CA . THR A 1 104 ? 33.709 10.009 9.848 1.00 52.22 104 THR A CA 1
ATOM 814 C C . THR A 1 104 ? 34.813 10.282 10.870 1.00 52.22 104 THR A C 1
ATOM 816 O O . THR A 1 104 ? 35.962 10.486 10.458 1.00 52.22 104 THR A O 1
ATOM 819 N N . PRO A 1 105 ? 34.501 10.314 12.179 1.00 50.28 105 PRO A N 1
ATOM 820 C CA . PRO A 1 105 ? 35.498 10.579 13.200 1.00 50.28 105 PRO A CA 1
ATOM 821 C C . PRO A 1 105 ? 36.581 9.490 13.175 1.00 50.28 105 PRO A C 1
ATOM 823 O O . PRO A 1 105 ? 36.278 8.320 12.913 1.00 50.28 105 PRO A O 1
ATOM 826 N N . PRO A 1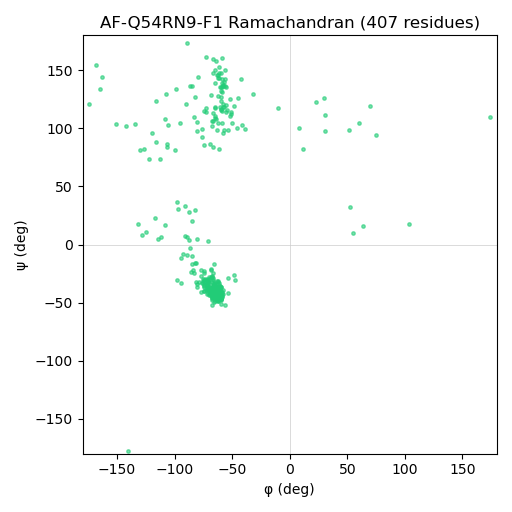 106 ? 37.848 9.864 13.415 1.00 53.66 106 PRO A N 1
ATOM 827 C CA . PRO A 1 106 ? 38.972 8.949 13.319 1.00 53.66 106 PRO A CA 1
ATOM 828 C C . PRO A 1 106 ? 38.826 7.771 14.296 1.00 53.66 106 PRO A C 1
ATOM 830 O O . PRO A 1 106 ? 38.278 7.932 15.391 1.00 53.66 106 PRO A O 1
ATOM 833 N N . PRO A 1 107 ? 39.326 6.583 13.913 1.00 55.81 107 PRO A N 1
ATOM 834 C CA . PRO A 1 107 ? 39.172 5.359 14.684 1.00 55.81 107 PRO A CA 1
ATOM 835 C C . PRO A 1 107 ? 39.813 5.508 16.066 1.00 55.81 107 PRO A C 1
ATOM 837 O O . PRO A 1 107 ? 41.022 5.709 16.201 1.00 55.81 107 PRO A O 1
ATOM 840 N N . TYR A 1 108 ? 38.977 5.395 17.097 1.00 47.94 108 TYR A N 1
ATOM 841 C CA . TYR A 1 108 ? 39.400 5.309 18.488 1.00 47.94 108 TYR A CA 1
ATOM 842 C C . TYR A 1 108 ? 40.304 4.086 18.644 1.00 47.94 108 TYR A C 1
ATOM 844 O O . TYR A 1 108 ? 39.864 2.955 18.453 1.00 47.94 108 TYR A O 1
ATOM 852 N N . ASN A 1 109 ? 41.574 4.317 18.967 1.00 42.94 109 ASN A N 1
ATOM 853 C CA . ASN A 1 109 ? 42.533 3.265 19.270 1.00 42.94 109 ASN A CA 1
ATOM 854 C C . ASN A 1 109 ? 42.356 2.867 20.749 1.00 42.94 109 ASN A C 1
ATOM 856 O O . ASN A 1 109 ? 42.660 3.686 21.625 1.00 42.94 109 ASN A O 1
ATOM 860 N N . PRO A 1 110 ? 41.831 1.669 21.069 1.00 54.12 110 PRO A N 1
ATOM 861 C CA . PRO A 1 110 ? 41.680 1.226 22.446 1.00 54.12 110 PRO A CA 1
ATOM 862 C C . PRO A 1 110 ? 43.054 0.828 22.994 1.00 54.12 110 PRO A C 1
ATOM 864 O O . PRO A 1 110 ? 43.446 -0.337 22.969 1.00 54.12 110 PRO A O 1
ATOM 867 N N . SER A 1 111 ? 43.800 1.812 23.501 1.00 43.88 111 SER A N 1
ATOM 868 C CA . SER A 1 111 ? 44.996 1.547 24.295 1.00 43.88 111 SER A CA 1
ATOM 869 C C . SER A 1 111 ? 44.598 0.828 25.579 1.00 43.88 111 SER A C 1
ATOM 871 O O . SER A 1 111 ? 44.004 1.381 26.503 1.00 43.88 111 SER A O 1
ATOM 873 N N . THR A 1 112 ? 44.951 -0.447 25.588 1.00 46.19 112 THR A N 1
ATOM 874 C CA . THR A 1 112 ? 44.959 -1.387 26.695 1.00 46.19 112 THR A CA 1
ATOM 875 C C . THR A 1 112 ? 45.700 -0.815 27.904 1.00 46.19 112 THR A C 1
ATOM 877 O O . THR A 1 112 ? 46.922 -0.710 27.876 1.00 46.19 112 THR A O 1
ATOM 880 N N . ASN A 1 113 ? 44.992 -0.522 28.995 1.00 42.66 113 ASN A N 1
ATOM 881 C CA . ASN A 1 113 ? 45.598 -0.382 30.321 1.00 42.66 113 ASN A CA 1
ATOM 882 C C . ASN A 1 113 ? 44.876 -1.283 31.325 1.00 42.66 113 ASN A C 1
ATOM 884 O O . ASN A 1 113 ? 43.952 -0.905 32.036 1.00 42.66 113 ASN A O 1
ATOM 888 N N . ASN A 1 114 ? 45.306 -2.539 31.275 1.00 38.81 114 ASN A N 1
ATOM 889 C CA . ASN A 1 114 ? 45.688 -3.384 32.402 1.00 38.81 114 ASN A CA 1
ATOM 890 C C . ASN A 1 114 ? 45.399 -2.831 33.819 1.00 38.81 114 ASN A C 1
ATOM 892 O O . ASN A 1 114 ? 46.154 -2.041 34.378 1.00 38.81 114 ASN A O 1
ATOM 896 N N . ILE A 1 115 ? 44.300 -3.312 34.402 1.00 37.53 115 ILE A N 1
ATOM 897 C CA . ILE A 1 115 ? 44.261 -4.130 35.628 1.00 37.53 115 ILE A CA 1
ATOM 898 C C . ILE A 1 115 ? 45.391 -3.869 36.649 1.00 37.53 115 ILE A C 1
ATOM 900 O O . ILE A 1 115 ? 46.502 -4.369 36.481 1.00 37.53 115 ILE A O 1
ATOM 904 N N . LYS A 1 116 ? 45.040 -3.301 37.815 1.00 38.44 116 LYS A N 1
ATOM 905 C CA . LYS A 1 116 ? 45.180 -4.015 39.105 1.00 38.44 116 LYS A CA 1
ATOM 906 C C . LYS A 1 116 ? 44.388 -3.338 40.241 1.00 38.44 116 LYS A C 1
ATOM 908 O O . LYS A 1 116 ? 44.480 -2.123 40.388 1.00 38.44 116 LYS A O 1
ATOM 913 N N . PRO A 1 117 ? 43.631 -4.100 41.055 1.00 47.19 117 PRO A N 1
ATOM 914 C CA . PRO A 1 117 ? 42.810 -3.553 42.129 1.00 47.19 117 PRO A CA 1
ATOM 915 C C . PRO A 1 117 ? 43.649 -3.363 43.396 1.00 47.19 117 PRO A C 1
ATOM 917 O O . PRO A 1 117 ? 44.389 -4.264 43.790 1.00 47.19 117 PRO A O 1
ATOM 920 N N . SER A 1 118 ? 43.493 -2.225 44.069 1.00 45.06 118 SER A N 1
ATOM 921 C CA . SER A 1 118 ? 43.966 -2.054 45.443 1.00 45.06 118 SER A CA 1
ATOM 922 C C . SER A 1 118 ? 42.778 -1.738 46.338 1.00 45.06 118 SER A C 1
ATOM 924 O O . SER A 1 118 ? 42.316 -0.606 46.441 1.00 45.06 118 SER A O 1
ATOM 926 N N . ILE A 1 119 ? 42.276 -2.806 46.947 1.00 38.12 119 ILE A N 1
ATOM 927 C CA . ILE A 1 119 ? 41.399 -2.814 48.111 1.00 38.12 119 ILE A CA 1
ATOM 928 C C . ILE A 1 119 ? 42.205 -2.231 49.273 1.00 38.12 119 ILE A C 1
ATOM 930 O O . ILE A 1 119 ? 43.206 -2.824 49.668 1.00 38.12 119 ILE A O 1
ATOM 934 N N . ALA A 1 120 ? 41.781 -1.103 49.838 1.00 41.31 120 ALA A N 1
ATOM 935 C CA . ALA A 1 120 ? 42.243 -0.694 51.158 1.00 41.31 120 ALA A CA 1
ATOM 936 C C . ALA A 1 120 ? 41.182 0.142 51.880 1.00 41.31 120 ALA A C 1
ATOM 938 O O . ALA A 1 120 ? 40.980 1.313 51.590 1.00 41.31 120 ALA A O 1
ATOM 939 N N . VAL A 1 121 ? 40.538 -0.544 52.825 1.00 42.72 121 VAL A N 1
ATOM 940 C CA . VAL A 1 121 ? 40.232 -0.090 54.186 1.00 42.72 121 VAL A CA 1
ATOM 941 C C . VAL A 1 121 ? 39.362 1.162 54.330 1.00 42.72 121 VAL A C 1
ATOM 943 O O . VAL A 1 121 ? 39.793 2.305 54.246 1.00 42.72 121 VAL A O 1
ATOM 946 N N . VAL A 1 122 ? 38.115 0.863 54.690 1.00 43.41 122 VAL A N 1
ATOM 947 C CA . VAL A 1 122 ? 37.171 1.705 55.424 1.00 43.41 122 VAL A CA 1
ATOM 948 C C . VAL A 1 122 ? 37.849 2.266 56.678 1.00 43.41 122 VAL A C 1
ATOM 950 O O . VAL A 1 122 ? 38.000 1.550 57.666 1.00 43.41 122 VAL A O 1
ATOM 953 N N . GLU A 1 123 ? 38.226 3.543 56.658 1.00 47.88 123 GLU A N 1
ATOM 954 C CA . GLU A 1 123 ? 38.557 4.287 57.873 1.00 47.88 123 GLU A CA 1
ATOM 955 C C . GLU A 1 123 ? 37.449 5.303 58.162 1.00 47.88 123 GLU A C 1
ATOM 957 O O . GLU A 1 123 ? 37.219 6.285 57.460 1.00 47.88 123 GLU A O 1
ATOM 962 N N . LYS A 1 124 ? 36.701 4.957 59.204 1.00 44.75 124 LYS A N 1
ATOM 963 C CA . LYS A 1 124 ? 35.651 5.713 59.869 1.00 44.75 124 LYS A CA 1
ATOM 964 C C . LYS A 1 124 ? 36.261 6.986 60.462 1.00 44.75 124 LYS A C 1
ATOM 966 O O . LYS A 1 124 ? 36.917 6.904 61.494 1.00 44.75 124 LYS A O 1
ATOM 971 N N . VAL A 1 125 ? 36.022 8.141 59.841 1.00 43.69 125 VAL A N 1
ATOM 972 C CA . VAL A 1 125 ? 36.383 9.445 60.417 1.00 43.69 125 VAL A CA 1
ATOM 973 C C . VAL A 1 125 ? 35.121 10.174 60.868 1.00 43.69 125 VAL A C 1
ATOM 975 O O . VAL A 1 125 ? 34.110 10.235 60.170 1.00 43.69 125 VAL A O 1
ATOM 978 N N . GLU A 1 126 ? 35.203 10.630 62.107 1.00 45.44 126 GLU A N 1
ATOM 979 C CA . GLU A 1 126 ? 34.174 11.197 62.967 1.00 45.44 126 GLU A CA 1
ATOM 980 C C . GLU A 1 126 ? 33.575 12.521 62.448 1.00 45.44 126 GLU A C 1
ATOM 982 O O . GLU A 1 126 ? 34.201 13.228 61.655 1.00 45.44 126 GLU A O 1
ATOM 987 N N . PRO A 1 127 ? 32.353 12.875 62.895 1.00 49.09 127 PRO A N 1
ATOM 988 C CA . PRO A 1 127 ? 31.631 14.053 62.426 1.00 49.09 127 PRO A CA 1
ATOM 989 C C . PRO A 1 127 ? 32.322 15.347 62.867 1.00 49.09 127 PRO A C 1
ATOM 991 O O . PRO A 1 127 ? 32.251 15.760 64.025 1.00 49.09 127 PRO A O 1
ATOM 994 N N . ILE A 1 128 ? 32.962 16.019 61.913 1.00 47.41 128 ILE A N 1
ATOM 995 C CA . ILE A 1 128 ? 33.477 17.372 62.100 1.00 47.41 128 ILE A CA 1
ATOM 996 C C . ILE A 1 128 ? 32.284 18.330 62.127 1.00 47.41 128 ILE A C 1
ATOM 998 O O . ILE A 1 128 ? 31.570 18.515 61.144 1.00 47.41 128 ILE A O 1
ATOM 1002 N N . SER A 1 129 ? 32.083 18.927 63.298 1.00 46.47 129 SER A N 1
ATOM 1003 C CA . SER A 1 129 ? 31.160 20.022 63.570 1.00 46.47 129 SER A CA 1
ATOM 1004 C C . SER A 1 129 ? 31.578 21.262 62.770 1.00 46.47 129 SER A C 1
ATOM 1006 O O . SER A 1 129 ? 32.490 21.984 63.172 1.00 46.47 129 SER A O 1
ATOM 1008 N N . ILE A 1 130 ? 30.933 21.506 61.628 1.00 54.56 130 ILE A N 1
ATOM 1009 C CA . ILE A 1 130 ? 31.176 22.698 60.805 1.00 54.56 130 ILE A CA 1
ATOM 1010 C C . ILE A 1 130 ? 30.363 23.877 61.390 1.00 54.56 130 ILE A C 1
ATOM 1012 O O . ILE A 1 130 ? 29.162 23.726 61.620 1.00 54.56 130 ILE A O 1
ATOM 1016 N N . PRO A 1 131 ? 31.002 25.029 61.682 1.00 55.25 131 PRO A N 1
ATOM 1017 C CA . PRO A 1 131 ? 30.378 26.200 62.307 1.00 55.25 131 PRO A CA 1
ATOM 1018 C C . PRO A 1 131 ? 29.331 26.891 61.410 1.00 55.25 131 PRO A C 1
ATOM 1020 O O . PRO A 1 131 ? 29.348 26.713 60.191 1.00 55.25 131 PRO A O 1
ATOM 1023 N N . PRO A 1 132 ? 28.416 27.684 62.009 1.00 56.78 132 PRO A N 1
ATOM 1024 C CA . PRO A 1 132 ? 27.257 28.242 61.323 1.00 56.78 132 PRO A CA 1
ATOM 1025 C C . PRO A 1 132 ? 27.633 29.181 60.164 1.00 56.78 132 PRO A C 1
ATOM 1027 O O . PRO A 1 132 ? 28.630 29.905 60.248 1.00 56.78 132 PRO A O 1
ATOM 1030 N N . PRO A 1 133 ? 26.821 29.178 59.090 1.00 53.75 133 PRO A N 1
ATOM 1031 C CA . PRO A 1 133 ? 27.111 29.889 57.855 1.00 53.75 133 PRO A CA 1
ATOM 1032 C C . PRO A 1 133 ? 27.138 31.415 58.059 1.00 53.75 133 PRO A C 1
ATOM 1034 O O . PRO A 1 133 ? 26.286 31.958 58.770 1.00 53.75 133 PRO A O 1
ATOM 1037 N N . PRO A 1 134 ? 28.095 32.121 57.430 1.00 61.41 134 PRO A N 1
ATOM 1038 C CA . PRO A 1 134 ? 28.173 33.574 57.477 1.00 61.41 134 PRO A CA 1
ATOM 1039 C C . PRO A 1 134 ? 26.964 34.237 56.788 1.00 61.41 134 PRO A C 1
ATOM 1041 O O . PRO A 1 134 ? 26.391 33.669 55.854 1.00 61.41 134 PRO A O 1
ATOM 1044 N N . PRO A 1 135 ? 26.568 35.441 57.244 1.00 52.59 135 PRO A N 1
ATOM 1045 C CA . PRO A 1 135 ? 25.369 36.132 56.786 1.00 52.59 135 PRO A CA 1
ATOM 1046 C C . PRO A 1 135 ? 25.429 36.464 55.291 1.00 52.59 135 PRO A C 1
ATOM 1048 O O . PRO A 1 135 ? 26.381 37.076 54.806 1.00 52.59 135 PRO A O 1
ATOM 1051 N N . LEU A 1 136 ? 24.368 36.054 54.592 1.00 55.44 136 LEU A N 1
ATOM 1052 C CA . LEU A 1 136 ? 24.106 36.303 53.178 1.00 55.44 136 LEU A CA 1
ATOM 1053 C C . LEU A 1 136 ? 24.212 37.807 52.853 1.00 55.44 136 LEU A C 1
ATOM 1055 O O . LEU A 1 136 ? 23.509 38.610 53.475 1.00 55.44 136 LEU A O 1
ATOM 1059 N N . PRO A 1 137 ? 25.042 38.202 51.870 1.00 47.88 137 PRO A N 1
ATOM 1060 C CA . PRO A 1 137 ? 25.014 39.543 51.306 1.00 47.88 137 PRO A CA 1
ATOM 1061 C C . PRO A 1 137 ? 23.635 39.809 50.705 1.00 47.88 137 PRO A C 1
ATOM 1063 O O . PRO A 1 137 ? 23.127 39.020 49.908 1.00 47.88 137 PRO A O 1
ATOM 1066 N N . GLN A 1 138 ? 23.024 40.916 51.118 1.00 49.28 138 GLN A N 1
ATOM 1067 C CA . GLN A 1 138 ? 21.732 41.351 50.605 1.00 49.28 138 GLN A CA 1
ATOM 1068 C C . GLN A 1 138 ? 21.801 41.537 49.080 1.00 49.28 138 GLN A C 1
ATOM 1070 O O . GLN A 1 138 ? 22.784 42.093 48.580 1.00 49.28 138 GLN A O 1
ATOM 1075 N N . PRO A 1 139 ? 20.778 41.077 48.339 1.00 46.22 139 PRO A N 1
ATOM 1076 C CA . PRO A 1 139 ? 20.761 41.145 46.890 1.00 46.22 139 PRO A CA 1
ATOM 1077 C C . PRO A 1 139 ? 20.690 42.609 46.465 1.00 46.22 139 PRO A C 1
ATOM 1079 O O . PRO A 1 139 ? 19.704 43.307 46.703 1.00 46.22 139 PRO A O 1
ATOM 1082 N N . ILE A 1 140 ? 21.765 43.075 45.836 1.00 42.84 140 ILE A N 1
ATOM 1083 C CA . ILE A 1 140 ? 21.753 44.322 45.090 1.00 42.84 140 ILE A CA 1
ATOM 1084 C C . ILE A 1 140 ? 20.792 44.097 43.924 1.00 42.84 140 ILE A C 1
ATOM 1086 O O . ILE A 1 140 ? 21.069 43.334 43.002 1.00 42.84 140 ILE A O 1
ATOM 1090 N N . VAL A 1 141 ? 19.637 44.748 44.015 1.00 40.66 141 VAL A N 1
ATOM 1091 C CA . VAL A 1 141 ? 18.636 44.865 42.960 1.00 40.66 141 VAL A CA 1
ATOM 1092 C C . VAL A 1 141 ? 19.324 45.500 41.749 1.00 40.66 141 VAL A C 1
ATOM 1094 O O . VAL A 1 141 ? 19.564 46.704 41.716 1.00 40.66 141 VAL A O 1
ATOM 1097 N N . HIS A 1 142 ? 19.734 44.686 40.780 1.00 43.41 142 HIS A N 1
ATOM 1098 C CA . HIS A 1 142 ? 20.024 45.140 39.423 1.00 43.41 142 HIS A CA 1
ATOM 1099 C C . HIS A 1 142 ? 18.885 44.658 38.537 1.00 43.41 142 HIS A C 1
ATOM 1101 O O . HIS A 1 142 ? 18.915 43.598 37.923 1.00 43.41 142 HIS A O 1
ATOM 1107 N N . GLU A 1 143 ? 17.836 45.468 38.551 1.00 39.94 143 GLU A N 1
ATOM 1108 C CA . GLU A 1 143 ? 16.724 45.456 37.616 1.00 39.94 143 GLU A CA 1
ATOM 1109 C C . GLU A 1 143 ? 17.256 45.874 36.239 1.00 39.94 143 GLU A C 1
ATOM 1111 O O . GLU A 1 143 ? 17.244 47.055 35.917 1.00 39.94 143 GLU A O 1
ATOM 1116 N N . HIS A 1 144 ? 17.814 44.948 35.454 1.00 42.59 144 HIS A N 1
ATOM 1117 C CA . HIS A 1 144 ? 18.187 45.186 34.052 1.00 42.59 144 HIS A CA 1
ATOM 1118 C C . HIS A 1 144 ? 17.733 44.010 33.161 1.00 42.59 144 HIS A C 1
ATOM 1120 O O . HIS A 1 144 ? 18.343 42.950 33.142 1.00 42.59 144 HIS A O 1
ATOM 1126 N N . GLN A 1 145 ? 16.640 44.269 32.430 1.00 41.28 145 GLN A N 1
ATOM 1127 C CA . GLN A 1 145 ? 16.271 43.792 31.082 1.00 41.28 145 GLN A CA 1
ATOM 1128 C C . GLN A 1 145 ? 16.298 42.277 30.736 1.00 41.28 145 GLN A C 1
ATOM 1130 O O . GLN A 1 145 ? 17.304 41.771 30.250 1.00 41.28 145 GLN A O 1
ATOM 1135 N N . PRO A 1 146 ? 15.134 41.591 30.779 1.00 49.69 146 PRO A N 1
ATOM 1136 C CA . PRO A 1 146 ? 14.945 40.219 30.280 1.00 49.69 146 PRO A CA 1
ATOM 1137 C C . PRO A 1 146 ? 14.580 40.105 28.777 1.00 49.69 146 PRO A C 1
ATOM 1139 O O . PRO A 1 146 ? 13.910 39.161 28.375 1.00 49.69 146 PRO A O 1
ATOM 1142 N N . GLN A 1 147 ? 14.972 41.045 27.906 1.00 52.56 147 GLN A N 1
ATOM 1143 C CA . GLN A 1 147 ? 14.517 41.020 26.498 1.00 52.56 147 GLN A CA 1
ATOM 1144 C C . GLN A 1 147 ? 15.341 40.142 25.538 1.00 52.56 147 GLN A C 1
ATOM 1146 O O . GLN A 1 147 ? 14.892 39.928 24.415 1.00 52.56 147 GLN A O 1
ATOM 1151 N N . GLN A 1 148 ? 16.505 39.617 25.936 1.00 59.31 148 GLN A N 1
ATOM 1152 C CA . GLN A 1 148 ? 17.379 38.894 24.998 1.00 59.31 148 GLN A CA 1
ATOM 1153 C C . GLN A 1 148 ? 17.251 37.360 25.052 1.00 59.31 148 GLN A C 1
ATOM 1155 O O . GLN A 1 148 ? 17.359 36.721 24.008 1.00 59.31 148 GLN A O 1
ATOM 1160 N N . GLU A 1 149 ? 16.931 36.759 26.205 1.00 64.50 149 GLU A N 1
ATOM 1161 C CA . GLU A 1 149 ? 16.768 35.293 26.316 1.00 64.50 149 GLU A CA 1
ATOM 1162 C C . GLU A 1 149 ? 15.540 34.771 25.556 1.00 64.50 149 GLU A C 1
ATOM 1164 O O . GLU A 1 149 ? 15.608 33.730 24.905 1.00 64.50 149 GLU A O 1
ATOM 1169 N N . GLN A 1 150 ? 14.446 35.538 25.518 1.00 68.62 150 GLN A N 1
ATOM 1170 C CA . GLN A 1 150 ? 13.206 35.094 24.871 1.00 68.62 150 GLN A CA 1
ATOM 1171 C C . GLN A 1 150 ? 13.326 34.974 23.338 1.00 68.62 150 GLN A C 1
ATOM 1173 O O . GLN A 1 150 ? 12.562 34.248 22.704 1.00 68.62 150 GLN A O 1
ATOM 1178 N N . GLN A 1 151 ? 14.297 35.664 22.729 1.00 71.94 151 GLN A N 1
ATOM 1179 C CA . GLN A 1 151 ? 14.541 35.581 21.287 1.00 71.94 151 GLN A CA 1
ATOM 1180 C C . GLN A 1 151 ? 15.457 34.403 20.918 1.00 71.94 151 GLN A C 1
ATOM 1182 O O . GLN A 1 151 ? 15.385 33.902 19.796 1.00 71.94 151 GLN A O 1
ATOM 1187 N N . GLN A 1 152 ? 16.278 33.926 21.859 1.00 74.19 152 GLN A N 1
ATOM 1188 C CA . GLN A 1 152 ? 17.152 32.774 21.643 1.00 74.19 152 GLN A CA 1
ATOM 1189 C C . GLN A 1 152 ? 16.382 31.451 21.788 1.00 74.19 152 GLN A C 1
ATOM 1191 O O . GLN A 1 152 ? 16.581 30.541 20.986 1.00 74.19 152 GLN A O 1
ATOM 1196 N N . GLU A 1 153 ? 15.424 31.384 22.718 1.00 77.81 153 GLU A N 1
ATOM 1197 C CA . GLU A 1 153 ? 14.574 30.202 22.926 1.00 77.81 153 GLU A CA 1
ATOM 1198 C C . GLU A 1 153 ? 13.649 29.930 21.718 1.00 77.81 153 GLU A C 1
ATOM 1200 O O . GLU A 1 153 ? 13.518 28.790 21.276 1.00 77.81 153 GLU A O 1
ATOM 1205 N N . GLN A 1 154 ? 13.118 30.979 21.067 1.00 71.56 154 GLN A N 1
ATOM 1206 C CA . GLN A 1 154 ? 12.324 30.820 19.835 1.00 71.56 154 GLN A CA 1
ATOM 1207 C C . GLN A 1 154 ? 13.135 30.350 18.617 1.00 71.56 154 GLN A C 1
ATOM 1209 O O . GLN A 1 154 ? 12.571 29.703 17.733 1.00 71.56 154 GLN A O 1
ATOM 1214 N N . GLN A 1 155 ? 14.433 30.664 18.533 1.00 73.12 155 GLN A N 1
ATOM 1215 C CA . GLN A 1 155 ? 15.274 30.146 17.444 1.00 73.12 155 GLN A CA 1
ATOM 1216 C C . GLN A 1 155 ? 15.631 28.674 17.651 1.00 73.12 155 GLN A C 1
ATOM 1218 O O . GLN A 1 155 ? 15.711 27.930 16.674 1.00 73.12 155 GLN A O 1
ATOM 1223 N N . GLN A 1 156 ? 15.795 28.239 18.901 1.00 74.19 156 GLN A N 1
ATOM 1224 C CA . GLN A 1 156 ? 16.128 26.851 19.203 1.00 74.19 156 GLN A CA 1
ATOM 1225 C C . GLN A 1 156 ? 14.928 25.917 18.965 1.00 74.19 156 GLN A C 1
ATOM 1227 O O . GLN A 1 156 ? 15.090 24.870 18.341 1.00 74.19 156 GLN A O 1
ATOM 1232 N N . GLU A 1 157 ? 13.707 26.346 19.314 1.00 77.00 157 GLU A N 1
ATOM 1233 C CA . GLU A 1 157 ? 12.487 25.558 19.064 1.00 77.00 157 GLU A CA 1
ATOM 1234 C C . GLU A 1 157 ? 12.171 25.397 17.558 1.00 77.00 157 GLU A C 1
ATOM 1236 O O . GLU A 1 157 ? 11.600 24.389 17.133 1.00 77.00 157 GLU A O 1
ATOM 1241 N N . GLN A 1 158 ? 12.567 26.359 16.713 1.00 69.81 158 GLN A N 1
ATOM 1242 C CA . GLN A 1 158 ? 12.412 26.236 15.255 1.00 69.81 158 GLN A CA 1
ATOM 1243 C C . GLN A 1 158 ? 13.428 25.281 14.618 1.00 69.81 158 GLN A C 1
ATOM 1245 O O . GLN A 1 158 ? 13.092 24.632 13.627 1.00 69.81 158 GLN A O 1
ATOM 1250 N N . GLN A 1 159 ? 14.640 25.166 15.171 1.00 69.75 159 GLN A N 1
ATOM 1251 C CA . GLN A 1 159 ? 15.621 24.187 14.693 1.00 69.75 159 GLN A CA 1
ATOM 1252 C C . GLN A 1 159 ? 15.225 22.757 15.069 1.00 69.75 159 GLN A C 1
ATOM 1254 O O . GLN A 1 159 ? 15.276 21.876 14.213 1.00 69.75 159 GLN A O 1
ATOM 1259 N N . GLU A 1 160 ? 14.750 22.533 16.296 1.00 70.81 160 GLU A N 1
ATOM 1260 C CA . GLU A 1 160 ? 14.362 21.191 16.750 1.00 70.81 160 GLU A CA 1
ATOM 1261 C C . GLU A 1 160 ? 13.144 20.649 15.971 1.00 70.81 160 GLU A C 1
ATOM 1263 O O . GLU A 1 160 ? 13.107 19.474 15.604 1.00 70.81 160 GLU A O 1
ATOM 1268 N N . LYS A 1 161 ? 12.201 21.521 15.573 1.00 64.25 161 LYS A N 1
ATOM 1269 C CA . LYS A 1 161 ? 11.064 21.136 14.712 1.00 64.25 161 LYS A CA 1
ATOM 1270 C C . LYS A 1 161 ? 11.450 20.723 13.288 1.00 64.25 161 LYS A C 1
ATOM 1272 O O . LYS A 1 161 ? 10.691 19.980 12.670 1.00 64.25 161 LYS A O 1
ATOM 1277 N N . GLN A 1 162 ? 12.589 21.169 12.752 1.00 60.03 162 GLN A N 1
ATOM 1278 C CA . GLN A 1 162 ? 13.028 20.749 11.413 1.00 60.03 162 GLN A CA 1
ATOM 1279 C C . GLN A 1 162 ? 13.754 19.397 11.422 1.00 60.03 162 GLN A C 1
ATOM 1281 O O . GLN A 1 162 ? 13.743 18.698 10.409 1.00 60.03 162 GLN A O 1
ATOM 1286 N N . GLU A 1 163 ? 14.347 18.991 12.548 1.00 60.47 163 GLU A N 1
ATOM 1287 C CA . GLU A 1 163 ? 15.134 17.753 12.621 1.00 60.47 163 GLU A CA 1
ATOM 1288 C C . GLU A 1 163 ? 14.278 16.490 12.858 1.00 60.47 163 GLU A C 1
ATOM 1290 O O . GLU A 1 163 ? 14.684 15.390 12.475 1.00 60.47 163 GLU A O 1
ATOM 1295 N N . GLU A 1 164 ? 13.059 16.619 13.400 1.00 55.00 164 GLU A N 1
ATOM 1296 C CA . GLU A 1 164 ? 12.131 15.486 13.587 1.00 55.00 164 GLU A CA 1
ATOM 1297 C C . GLU A 1 164 ? 11.275 15.138 12.351 1.00 55.00 164 GLU A C 1
ATOM 1299 O O . GLU A 1 164 ? 10.753 14.021 12.248 1.00 55.00 164 GLU A O 1
ATOM 1304 N N . GLU A 1 165 ? 11.153 16.033 11.365 1.00 54.06 165 GLU A N 1
ATOM 1305 C CA . GLU A 1 165 ? 10.257 15.818 10.222 1.00 54.06 165 GLU A CA 1
ATOM 1306 C C . GLU A 1 165 ? 10.632 14.651 9.268 1.00 54.06 165 GLU A C 1
ATOM 1308 O O . GLU A 1 165 ? 9.709 13.986 8.781 1.00 54.06 165 GLU A O 1
ATOM 1313 N N . PRO A 1 166 ? 11.910 14.295 8.990 1.00 56.12 166 PRO A N 1
ATOM 1314 C CA . PRO A 1 166 ? 12.198 13.320 7.934 1.00 56.12 166 PRO A CA 1
ATOM 1315 C C . PRO A 1 166 ? 11.704 11.902 8.262 1.00 56.12 166 PRO A C 1
ATOM 1317 O O . PRO A 1 166 ? 11.242 11.194 7.367 1.00 56.12 166 PRO A O 1
ATOM 1320 N N . LYS A 1 167 ? 11.691 11.495 9.540 1.00 58.38 167 LYS A N 1
ATOM 1321 C CA . LYS A 1 167 ? 11.235 10.146 9.929 1.00 58.38 167 LYS A CA 1
ATOM 1322 C C . LYS A 1 167 ? 9.721 9.963 9.808 1.00 58.38 167 LYS A C 1
ATOM 1324 O O . LYS A 1 167 ? 9.250 8.857 9.548 1.00 58.38 167 LYS A O 1
ATOM 1329 N N . THR A 1 168 ? 8.939 11.029 9.973 1.00 65.19 168 THR A N 1
ATOM 1330 C CA . THR A 1 168 ? 7.474 10.935 9.856 1.00 65.19 168 THR A CA 1
ATOM 1331 C C . THR A 1 168 ? 7.023 10.828 8.398 1.00 65.19 168 THR A C 1
ATOM 1333 O O . THR A 1 168 ? 6.029 10.157 8.115 1.00 65.19 168 THR A O 1
ATOM 1336 N N . ARG A 1 169 ? 7.779 11.401 7.449 1.00 70.06 169 ARG A N 1
ATOM 1337 C CA . ARG A 1 169 ? 7.486 11.287 6.009 1.00 70.06 169 ARG A CA 1
ATOM 1338 C C . ARG A 1 169 ? 7.663 9.864 5.483 1.00 70.06 169 ARG A C 1
ATOM 1340 O O . ARG A 1 169 ? 6.800 9.390 4.745 1.00 70.06 169 ARG A O 1
ATOM 1347 N N . GLU A 1 170 ? 8.720 9.167 5.898 1.00 72.12 170 GLU A N 1
ATOM 1348 C CA . GLU A 1 170 ? 8.935 7.761 5.523 1.00 72.12 170 GLU A CA 1
ATOM 1349 C C . GLU A 1 170 ? 7.815 6.857 6.059 1.00 72.12 170 GLU A C 1
ATOM 1351 O O . GLU A 1 170 ? 7.245 6.063 5.307 1.00 72.12 170 GLU A O 1
ATOM 1356 N N . ASN A 1 171 ? 7.417 7.044 7.323 1.00 74.75 171 ASN A N 1
ATOM 1357 C CA . ASN A 1 171 ? 6.316 6.287 7.925 1.00 74.75 171 ASN A CA 1
ATOM 1358 C C . ASN A 1 171 ? 4.974 6.558 7.231 1.00 74.75 171 ASN A C 1
ATOM 1360 O O . ASN A 1 171 ? 4.215 5.624 6.982 1.00 74.75 171 ASN A O 1
ATOM 1364 N N . ASN A 1 172 ? 4.693 7.809 6.858 1.00 78.69 172 ASN A N 1
ATOM 1365 C CA . ASN A 1 172 ? 3.476 8.148 6.120 1.00 78.69 172 ASN A CA 1
ATOM 1366 C C . ASN A 1 172 ? 3.454 7.529 4.716 1.00 78.69 172 ASN A C 1
ATOM 1368 O O . ASN A 1 172 ? 2.401 7.073 4.277 1.00 78.69 172 ASN A O 1
ATOM 1372 N N . SER A 1 173 ? 4.599 7.466 4.027 1.00 85.00 173 SER A N 1
ATOM 1373 C CA . SER A 1 173 ? 4.719 6.777 2.734 1.00 85.00 173 SER A CA 1
ATOM 1374 C C . SER A 1 173 ? 4.431 5.278 2.869 1.00 85.00 173 SER A C 1
ATOM 1376 O O . SER A 1 173 ? 3.614 4.728 2.128 1.00 85.00 173 SER A O 1
ATOM 1378 N N . LEU A 1 174 ? 5.016 4.629 3.882 1.00 86.25 174 LEU A N 1
ATOM 1379 C CA . LEU A 1 174 ? 4.775 3.216 4.166 1.00 86.25 174 LEU A CA 1
ATOM 1380 C C . LEU A 1 174 ? 3.301 2.938 4.505 1.00 86.25 174 LEU A C 1
ATOM 1382 O O . LEU A 1 174 ? 2.719 2.006 3.957 1.00 86.25 174 LEU A O 1
ATOM 1386 N N . LEU A 1 175 ? 2.674 3.765 5.348 1.00 88.31 175 LEU A N 1
ATOM 1387 C CA . LEU A 1 175 ? 1.250 3.644 5.682 1.00 88.31 175 LEU A CA 1
ATOM 1388 C C . LEU A 1 175 ? 0.350 3.825 4.453 1.00 88.31 175 LEU A C 1
ATOM 1390 O O . LEU A 1 175 ? -0.649 3.118 4.315 1.00 88.31 175 LEU A O 1
ATOM 1394 N N . ARG A 1 176 ? 0.712 4.726 3.531 1.00 87.94 176 ARG A N 1
ATOM 1395 C CA . ARG A 1 176 ? -0.017 4.927 2.271 1.00 87.94 176 ARG A CA 1
ATOM 1396 C C . ARG A 1 176 ? 0.079 3.700 1.370 1.00 87.94 176 ARG A C 1
ATOM 1398 O O . ARG A 1 176 ? -0.934 3.273 0.827 1.00 87.94 176 ARG A O 1
ATOM 1405 N N . ASN A 1 177 ? 1.265 3.099 1.281 1.00 89.31 177 ASN A N 1
ATOM 1406 C CA . ASN A 1 177 ? 1.478 1.868 0.525 1.00 89.31 177 ASN A CA 1
ATOM 1407 C C . ASN A 1 177 ? 0.680 0.703 1.120 1.00 89.31 177 ASN A C 1
ATOM 1409 O O . ASN A 1 177 ? -0.041 0.041 0.384 1.00 89.31 177 ASN A O 1
ATOM 1413 N N . ILE A 1 178 ? 0.719 0.514 2.446 1.00 86.69 178 ILE A N 1
ATOM 1414 C CA . ILE A 1 178 ? -0.084 -0.509 3.138 1.00 86.69 178 ILE A CA 1
ATOM 1415 C C . ILE A 1 178 ? -1.581 -0.287 2.883 1.00 86.69 178 ILE A C 1
ATOM 1417 O O . ILE A 1 178 ? -2.292 -1.230 2.550 1.00 86.69 178 ILE A O 1
ATOM 1421 N N . THR A 1 179 ? -2.060 0.956 2.981 1.00 93.00 179 THR A N 1
ATOM 1422 C CA . THR A 1 179 ? -3.471 1.289 2.715 1.00 93.00 179 THR A CA 1
ATOM 1423 C C . THR A 1 179 ? -3.875 0.958 1.277 1.00 93.00 179 THR A C 1
ATOM 1425 O O . THR A 1 179 ? -4.965 0.436 1.049 1.00 93.00 179 THR A O 1
ATOM 1428 N N . ASN A 1 180 ? -3.002 1.231 0.305 1.00 91.56 180 ASN A N 1
ATOM 1429 C CA . ASN A 1 180 ? -3.258 0.906 -1.096 1.00 91.56 180 ASN A CA 1
ATOM 1430 C C . ASN A 1 180 ? -3.283 -0.611 -1.329 1.00 91.56 180 ASN A C 1
ATOM 1432 O O . ASN A 1 180 ? -4.219 -1.099 -1.956 1.00 91.56 180 ASN A O 1
ATOM 1436 N N . THR A 1 181 ? -2.324 -1.357 -0.769 1.00 88.94 181 THR A N 1
ATOM 1437 C CA . THR A 1 181 ? -2.306 -2.827 -0.842 1.00 88.94 181 THR A CA 1
ATOM 1438 C C . THR A 1 181 ? -3.562 -3.437 -0.218 1.00 88.94 181 THR A C 1
ATOM 1440 O O . THR A 1 181 ? -4.123 -4.376 -0.772 1.00 88.94 181 THR A O 1
ATOM 1443 N N . LEU A 1 182 ? -4.048 -2.891 0.904 1.00 93.00 182 LEU A N 1
ATOM 1444 C CA . LEU A 1 182 ? -5.283 -3.359 1.542 1.00 93.00 182 LEU A CA 1
ATOM 1445 C C . LEU A 1 182 ? -6.526 -3.091 0.684 1.00 93.00 182 LEU A C 1
ATOM 1447 O O . LEU A 1 182 ? -7.380 -3.966 0.597 1.00 93.00 182 LEU A O 1
ATOM 1451 N N . LYS A 1 183 ? -6.613 -1.934 0.015 1.00 91.62 183 LYS A N 1
ATOM 1452 C CA . LYS A 1 183 ? -7.706 -1.639 -0.930 1.00 91.62 183 LYS A CA 1
ATOM 1453 C C . LYS A 1 183 ? -7.686 -2.548 -2.156 1.00 91.62 183 LYS A C 1
ATOM 1455 O O . LYS A 1 183 ? -8.738 -2.951 -2.638 1.00 91.62 183 LYS A O 1
ATOM 1460 N N . GLU A 1 184 ? -6.502 -2.860 -2.674 1.00 92.62 184 GLU A N 1
ATOM 1461 C CA . GLU A 1 184 ? -6.350 -3.788 -3.798 1.00 92.62 184 GLU A CA 1
ATOM 1462 C C . GLU A 1 184 ? -6.798 -5.204 -3.406 1.00 92.62 184 GLU A C 1
ATOM 1464 O O . GLU A 1 184 ? -7.591 -5.813 -4.119 1.00 92.62 184 GLU A O 1
ATOM 1469 N N . LEU A 1 185 ? -6.399 -5.668 -2.216 1.00 87.81 185 LEU A N 1
ATOM 1470 C CA . LEU A 1 185 ? -6.869 -6.925 -1.624 1.00 87.81 185 LEU A CA 1
ATOM 1471 C C . LEU A 1 185 ? -8.384 -6.939 -1.392 1.00 87.81 185 LEU A C 1
ATOM 1473 O O . LEU A 1 185 ? -9.032 -7.938 -1.684 1.00 87.81 185 LEU A O 1
ATOM 1477 N N . GLU A 1 186 ? -8.960 -5.851 -0.882 1.00 89.25 186 GLU A N 1
ATOM 1478 C CA . GLU A 1 186 ? -10.408 -5.722 -0.692 1.00 89.25 186 GLU A CA 1
ATOM 1479 C C . GLU A 1 186 ? -11.157 -5.845 -2.025 1.00 89.25 186 GLU A C 1
ATOM 1481 O O . GLU A 1 186 ? -12.137 -6.587 -2.117 1.00 89.25 186 GLU A O 1
ATOM 1486 N N . ASN A 1 187 ? -10.664 -5.183 -3.075 1.00 88.06 187 ASN A N 1
ATOM 1487 C CA . ASN A 1 187 ? -11.231 -5.281 -4.418 1.00 88.06 187 ASN A CA 1
ATOM 1488 C C . ASN A 1 187 ? -11.088 -6.695 -5.001 1.00 88.06 187 ASN A C 1
ATOM 1490 O O . ASN A 1 187 ? -12.042 -7.211 -5.577 1.00 88.06 187 ASN A O 1
ATOM 1494 N N . GLU A 1 188 ? -9.940 -7.352 -4.820 1.00 89.69 188 GLU A N 1
ATOM 1495 C CA . GLU A 1 188 ? -9.728 -8.727 -5.290 1.00 89.69 188 GLU A CA 1
ATOM 1496 C C . GLU A 1 188 ? -10.648 -9.722 -4.563 1.00 89.69 188 GLU A C 1
ATOM 1498 O O . GLU A 1 188 ? -11.269 -10.576 -5.197 1.00 89.69 188 GLU A O 1
ATOM 1503 N N . VAL A 1 189 ? -10.823 -9.571 -3.245 1.00 85.44 189 VAL A N 1
ATOM 1504 C CA . VAL A 1 189 ? -11.782 -10.368 -2.463 1.00 85.44 189 VAL A CA 1
ATOM 1505 C C . VAL A 1 189 ? -13.213 -10.109 -2.933 1.00 85.44 189 VAL A C 1
ATOM 1507 O O . VAL A 1 189 ? -13.982 -11.057 -3.088 1.00 85.44 189 VAL A O 1
ATOM 1510 N N . ARG A 1 190 ? -13.579 -8.852 -3.204 1.00 86.56 190 ARG A N 1
ATOM 1511 C CA . ARG A 1 190 ? -14.910 -8.498 -3.713 1.00 86.56 190 ARG A CA 1
ATOM 1512 C C . ARG A 1 190 ? -15.185 -9.135 -5.075 1.00 86.56 190 ARG A C 1
ATOM 1514 O O . ARG A 1 190 ? -16.265 -9.692 -5.262 1.00 86.56 190 ARG A O 1
ATOM 1521 N N . ASN A 1 191 ? -14.203 -9.123 -5.975 1.00 86.31 191 ASN A N 1
ATOM 1522 C CA . ASN A 1 191 ? -14.305 -9.764 -7.285 1.00 86.31 191 ASN A CA 1
ATOM 1523 C C . ASN A 1 191 ? -14.462 -11.286 -7.151 1.00 86.31 191 ASN A C 1
ATOM 1525 O O . ASN A 1 191 ? -15.362 -11.861 -7.754 1.00 86.31 191 ASN A O 1
ATOM 1529 N N . LEU A 1 192 ? -13.682 -11.933 -6.278 1.00 83.38 192 LEU A N 1
ATOM 1530 C CA . LEU A 1 192 ? -13.787 -13.378 -6.021 1.00 83.38 192 LEU A CA 1
ATOM 1531 C C . LEU A 1 192 ? -15.134 -13.802 -5.417 1.00 83.38 192 LEU A C 1
ATOM 1533 O O . LEU A 1 192 ? -15.582 -14.930 -5.634 1.00 83.38 192 LEU A O 1
ATOM 1537 N N . VAL A 1 193 ? -15.768 -12.930 -4.629 1.00 80.50 193 VAL A N 1
ATOM 1538 C CA . VAL A 1 193 ? -17.106 -13.179 -4.075 1.00 80.50 193 VAL A CA 1
ATOM 1539 C C . VAL A 1 193 ? -18.183 -13.017 -5.151 1.00 80.50 193 VAL A C 1
ATOM 1541 O O . VAL A 1 193 ? -19.153 -13.774 -5.141 1.00 80.50 193 VAL A O 1
ATOM 1544 N N . MET A 1 194 ? -18.014 -12.077 -6.086 1.00 73.06 194 MET A N 1
ATOM 1545 C CA . MET A 1 194 ? -18.993 -11.821 -7.148 1.00 73.06 194 MET A CA 1
ATOM 1546 C C . MET A 1 194 ? -18.893 -12.799 -8.327 1.00 73.06 194 MET A C 1
ATOM 1548 O O . MET A 1 194 ? -19.928 -13.205 -8.846 1.00 73.06 194 MET A O 1
ATOM 1552 N N . GLU A 1 195 ? -17.702 -13.279 -8.692 1.00 66.56 195 GLU A N 1
ATOM 1553 C CA . GLU A 1 195 ? -17.502 -14.216 -9.819 1.00 66.56 195 GLU A CA 1
ATOM 1554 C C . GLU A 1 195 ? -18.026 -15.646 -9.570 1.00 66.56 195 GLU A C 1
ATOM 1556 O O . GLU A 1 195 ? -17.878 -16.534 -10.407 1.00 66.56 195 GLU A O 1
ATOM 1561 N N . LYS A 1 196 ? -18.665 -15.916 -8.427 1.00 52.59 196 LYS A N 1
ATOM 1562 C CA . LYS A 1 196 ? -19.155 -17.255 -8.066 1.00 52.59 196 LYS A CA 1
ATOM 1563 C C . LYS A 1 196 ? -20.640 -17.482 -8.354 1.00 52.59 196 LYS A C 1
ATOM 1565 O O . LYS A 1 196 ? -21.304 -18.205 -7.610 1.00 52.59 196 LYS A O 1
ATOM 1570 N N . LYS A 1 197 ? -21.159 -16.933 -9.453 1.00 50.81 197 LYS A N 1
ATOM 1571 C CA . LYS A 1 197 ? -22.414 -17.423 -10.036 1.00 50.81 197 LYS A CA 1
ATOM 1572 C C . LYS A 1 197 ? -22.048 -18.429 -11.138 1.00 50.81 197 LYS A C 1
ATOM 1574 O O . LYS A 1 197 ? -21.531 -18.022 -12.170 1.00 50.81 197 LYS A O 1
ATOM 1579 N N . PRO A 1 198 ? -22.202 -19.746 -10.906 1.00 52.81 198 PRO A N 1
ATOM 1580 C CA . PRO A 1 198 ? -21.883 -20.747 -11.914 1.00 52.81 198 PRO A CA 1
ATOM 1581 C C . PRO A 1 198 ? -22.831 -20.573 -13.102 1.00 52.81 198 PRO A C 1
ATOM 1583 O O . PRO A 1 198 ? -24.024 -20.849 -12.976 1.00 52.81 198 PRO A O 1
ATOM 1586 N N . GLN A 1 199 ? -22.299 -20.114 -14.235 1.00 44.75 199 GLN A N 1
ATOM 1587 C CA . GLN A 1 199 ? -22.994 -20.228 -15.511 1.00 44.75 199 GLN A CA 1
ATOM 1588 C C . GLN A 1 199 ? -23.241 -21.725 -15.798 1.00 44.75 199 GLN A C 1
ATOM 1590 O O . GLN A 1 199 ? -22.344 -22.555 -15.592 1.00 44.75 199 GLN A O 1
ATOM 1595 N N . PRO A 1 200 ? -24.467 -22.115 -16.182 1.00 51.56 200 PRO A N 1
ATOM 1596 C CA . PRO A 1 200 ? -24.787 -23.498 -16.490 1.00 51.56 200 PRO A CA 1
ATOM 1597 C C . PRO A 1 200 ? -24.074 -23.939 -17.775 1.00 51.56 200 PRO A C 1
ATOM 1599 O O . PRO A 1 200 ? -24.179 -23.296 -18.808 1.00 51.56 200 PRO A O 1
ATOM 1602 N N . ASN A 1 201 ? -23.369 -25.072 -17.680 1.00 47.06 201 ASN A N 1
ATOM 1603 C CA . ASN A 1 201 ? -22.727 -25.798 -18.780 1.00 47.06 201 ASN A CA 1
ATOM 1604 C C . ASN A 1 201 ? -23.616 -25.864 -20.036 1.00 47.06 201 ASN A C 1
ATOM 1606 O O . ASN A 1 201 ? -24.487 -26.736 -20.123 1.00 47.06 201 ASN A O 1
ATOM 1610 N N . VAL A 1 202 ? -23.325 -25.038 -21.040 1.00 44.66 202 VAL A N 1
ATOM 1611 C CA . VAL A 1 202 ? -23.689 -25.341 -22.424 1.00 44.66 202 VAL A CA 1
ATOM 1612 C C . VAL A 1 202 ? -22.629 -26.303 -22.949 1.00 44.66 202 VAL A C 1
ATOM 1614 O O . VAL A 1 202 ? -21.460 -25.978 -23.140 1.00 44.66 202 VAL A O 1
ATOM 1617 N N . VAL A 1 203 ? -23.036 -27.563 -23.053 1.00 44.25 203 VAL A N 1
ATOM 1618 C CA . VAL A 1 203 ? -22.265 -28.630 -23.678 1.00 44.25 203 VAL A CA 1
ATOM 1619 C C . VAL A 1 203 ? -22.380 -28.417 -25.178 1.00 44.25 203 VAL A C 1
ATOM 1621 O O . VAL A 1 203 ? -23.387 -28.821 -25.751 1.00 44.25 203 VAL A O 1
ATOM 1624 N N . GLU A 1 204 ? -21.373 -27.820 -25.814 1.00 40.31 204 GLU A N 1
ATOM 1625 C CA . GLU A 1 204 ? -21.283 -27.858 -27.270 1.00 40.31 204 GLU A CA 1
ATOM 1626 C C . GLU A 1 204 ? -20.039 -28.607 -27.745 1.00 40.31 204 GLU A C 1
ATOM 1628 O O . GLU A 1 204 ? -18.894 -28.421 -27.333 1.00 40.31 204 GLU A O 1
ATOM 1633 N N . THR A 1 205 ? -20.370 -29.603 -28.543 1.00 36.38 205 THR A N 1
ATOM 1634 C CA . THR A 1 205 ? -19.589 -30.713 -29.038 1.00 36.38 205 THR A CA 1
ATOM 1635 C C . THR A 1 205 ? -19.088 -30.417 -30.444 1.00 36.38 205 THR A C 1
ATOM 1637 O O . THR A 1 205 ? -19.921 -30.161 -31.297 1.00 36.38 205 THR A O 1
ATOM 1640 N N . VAL A 1 206 ? -17.794 -30.693 -30.680 1.00 35.19 206 VAL A N 1
ATOM 1641 C CA . VAL A 1 206 ? -17.250 -31.360 -31.891 1.00 35.19 206 VAL A CA 1
ATOM 1642 C C . VAL A 1 206 ? -17.327 -30.493 -33.171 1.00 35.19 206 VAL A C 1
ATOM 1644 O O . VAL A 1 206 ? -18.384 -30.097 -33.616 1.00 35.19 206 VAL A O 1
ATOM 1647 N N . GLU A 1 207 ? -16.216 -30.144 -33.822 1.00 37.53 207 GLU A N 1
ATOM 1648 C CA . GLU A 1 207 ? -15.646 -30.999 -34.867 1.00 37.53 207 GLU A CA 1
ATOM 1649 C C . GLU A 1 207 ? -14.191 -30.650 -35.207 1.00 37.53 207 GLU A C 1
ATOM 1651 O O . GLU A 1 207 ? -13.728 -29.514 -35.208 1.00 37.53 207 GLU A O 1
ATOM 1656 N N . THR A 1 208 ? -13.467 -31.722 -35.491 1.00 37.31 208 THR A N 1
ATOM 1657 C CA . THR A 1 208 ? -12.054 -31.804 -35.824 1.00 37.31 208 THR A CA 1
ATOM 1658 C C . THR A 1 208 ? -11.902 -31.672 -37.338 1.00 37.31 208 THR A C 1
ATOM 1660 O O . THR A 1 208 ? -12.404 -32.525 -38.062 1.00 37.31 208 THR A O 1
ATOM 1663 N N . THR A 1 209 ? -11.164 -30.680 -37.839 1.00 37.06 209 THR A N 1
ATOM 1664 C CA . THR A 1 209 ? -10.678 -30.690 -39.231 1.00 37.06 209 THR A CA 1
ATOM 1665 C C . THR A 1 209 ? -9.160 -30.738 -39.265 1.00 37.06 209 THR A C 1
ATOM 1667 O O . THR A 1 209 ? -8.452 -29.734 -39.309 1.00 37.06 209 THR A O 1
ATOM 1670 N N . GLU A 1 210 ? -8.683 -31.977 -39.240 1.00 38.75 210 GLU A N 1
ATOM 1671 C CA . GLU A 1 210 ? -7.416 -32.418 -39.801 1.00 38.75 210 GLU A CA 1
ATOM 1672 C C . GLU A 1 210 ? -7.470 -32.232 -41.330 1.00 38.75 210 GLU A C 1
ATOM 1674 O O . GLU A 1 210 ? -8.267 -32.883 -42.002 1.00 38.75 210 GLU A O 1
ATOM 1679 N N . THR A 1 211 ? -6.603 -31.399 -41.908 1.00 38.53 211 THR A N 1
ATOM 1680 C CA . THR A 1 211 ? -6.250 -31.530 -43.333 1.00 38.53 211 THR A CA 1
ATOM 1681 C C . THR A 1 211 ? -4.773 -31.240 -43.555 1.00 38.53 211 THR A C 1
ATOM 1683 O O . THR A 1 211 ? -4.304 -30.107 -43.589 1.00 38.53 211 THR A O 1
ATOM 1686 N N . VAL A 1 212 ? -4.052 -32.344 -43.702 1.00 36.06 212 VAL A N 1
ATOM 1687 C CA . VAL A 1 212 ? -2.764 -32.511 -44.373 1.00 36.06 212 VAL A CA 1
ATOM 1688 C C . VAL A 1 212 ? -2.926 -32.169 -45.866 1.00 36.06 212 VAL A C 1
ATOM 1690 O O . VAL A 1 212 ? -3.959 -32.516 -46.428 1.00 36.06 212 VAL A O 1
ATOM 1693 N N . ILE A 1 213 ? -1.921 -31.546 -46.511 1.00 38.25 213 ILE A N 1
ATOM 1694 C CA . ILE A 1 213 ? -1.293 -31.956 -47.800 1.00 38.25 213 ILE A CA 1
ATOM 1695 C C . ILE A 1 213 ? -0.273 -30.895 -48.299 1.00 38.25 213 ILE A C 1
ATOM 1697 O O . ILE A 1 213 ? -0.606 -29.795 -48.720 1.00 38.25 213 ILE A O 1
ATOM 1701 N N . SER A 1 214 ? 0.997 -31.304 -48.221 1.00 36.91 214 SER A N 1
ATOM 1702 C CA . SER A 1 214 ? 2.127 -31.224 -49.171 1.00 36.91 214 SER A CA 1
ATOM 1703 C C . SER A 1 214 ? 2.296 -30.102 -50.221 1.00 36.91 214 SER A C 1
ATOM 1705 O O . SER A 1 214 ? 1.526 -29.977 -51.164 1.00 36.91 214 SER A O 1
ATOM 1707 N N . ASN A 1 215 ? 3.488 -29.482 -50.158 1.00 35.00 215 ASN A N 1
ATOM 1708 C CA . ASN A 1 215 ? 4.493 -29.277 -51.226 1.00 35.00 215 ASN A CA 1
ATOM 1709 C C . ASN A 1 215 ? 4.043 -29.324 -52.706 1.00 35.00 215 ASN A C 1
ATOM 1711 O O . ASN A 1 215 ? 3.763 -30.411 -53.209 1.00 35.00 215 ASN A O 1
ATOM 1715 N N . ASN A 1 216 ? 4.284 -28.240 -53.464 1.00 35.31 216 ASN A N 1
ATOM 1716 C CA . ASN A 1 216 ? 5.258 -28.270 -54.573 1.00 35.31 216 ASN A CA 1
ATOM 1717 C C . ASN A 1 216 ? 5.625 -26.883 -55.145 1.00 35.31 216 ASN A C 1
ATOM 1719 O O . ASN A 1 216 ? 4.870 -25.924 -55.072 1.00 35.31 216 ASN A O 1
ATOM 1723 N N . ASN A 1 217 ? 6.827 -26.852 -55.722 1.00 37.53 217 ASN A N 1
ATOM 1724 C CA . ASN A 1 217 ? 7.598 -25.735 -56.269 1.00 37.53 217 ASN A CA 1
ATOM 1725 C C . ASN A 1 217 ? 6.961 -24.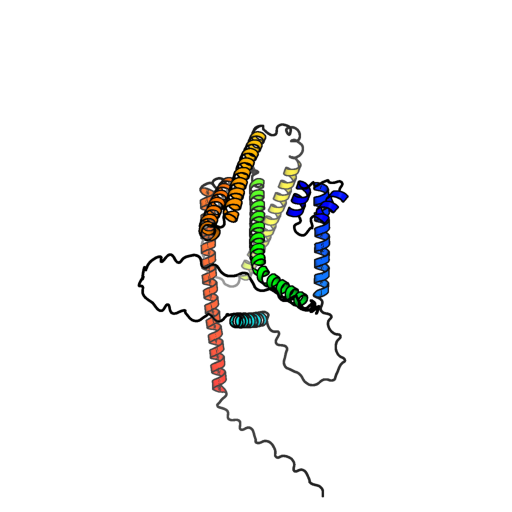912 -57.410 1.00 37.53 217 ASN A C 1
ATOM 1727 O O . ASN A 1 217 ? 6.211 -25.433 -58.230 1.00 37.53 217 ASN A O 1
ATOM 1731 N N . ASN A 1 218 ? 7.518 -23.698 -57.554 1.00 42.16 218 ASN A N 1
ATOM 1732 C CA . ASN A 1 218 ? 7.633 -22.856 -58.756 1.00 42.16 218 ASN A CA 1
ATOM 1733 C C . ASN A 1 218 ? 6.375 -22.123 -59.252 1.00 42.16 218 ASN A C 1
ATOM 1735 O O . ASN A 1 218 ? 5.663 -22.603 -60.127 1.00 42.16 218 ASN A O 1
ATOM 1739 N N . ASN A 1 219 ? 6.208 -20.871 -58.822 1.00 44.00 219 ASN A N 1
ATOM 1740 C CA . ASN A 1 219 ? 6.505 -19.710 -59.674 1.00 44.00 219 ASN A CA 1
ATOM 1741 C C . ASN A 1 219 ? 6.358 -18.414 -58.862 1.00 44.00 219 ASN A C 1
ATOM 1743 O O . ASN A 1 219 ? 5.303 -18.125 -58.299 1.00 44.00 219 ASN A O 1
ATOM 1747 N N . ASN A 1 220 ? 7.461 -17.663 -58.806 1.00 46.16 220 ASN A N 1
ATOM 1748 C CA . ASN A 1 220 ? 7.491 -16.252 -58.434 1.00 46.16 220 ASN A CA 1
ATOM 1749 C C . ASN A 1 220 ? 6.553 -15.469 -59.365 1.00 46.16 220 ASN A C 1
ATOM 1751 O O . ASN A 1 220 ? 6.411 -15.845 -60.525 1.00 46.16 220 ASN A O 1
ATOM 1755 N N . ASP A 1 221 ? 5.980 -14.386 -58.845 1.00 50.47 221 ASP A N 1
ATOM 1756 C CA . ASP A 1 221 ? 5.124 -13.390 -59.522 1.00 50.47 221 ASP A CA 1
ATOM 1757 C C . ASP A 1 221 ? 3.610 -13.481 -59.252 1.00 50.47 221 ASP A C 1
ATOM 1759 O O . ASP A 1 221 ? 2.824 -12.836 -59.937 1.00 50.47 221 ASP A O 1
ATOM 1763 N N . ASN A 1 222 ? 3.175 -14.181 -58.194 1.00 53.78 222 ASN A N 1
ATOM 1764 C CA . ASN A 1 222 ? 1.793 -14.049 -57.688 1.00 53.78 222 ASN A CA 1
ATOM 1765 C C . ASN A 1 222 ? 1.687 -13.843 -56.161 1.00 53.78 222 ASN A C 1
ATOM 1767 O O . ASN A 1 222 ? 0.628 -14.038 -55.568 1.00 53.78 222 ASN A O 1
ATOM 1771 N N . VAL A 1 223 ? 2.790 -13.453 -55.510 1.00 56.66 223 VAL A N 1
ATOM 1772 C CA . VAL A 1 223 ? 2.865 -13.304 -54.043 1.00 56.66 223 VAL A CA 1
ATOM 1773 C C . VAL A 1 223 ? 2.049 -12.104 -53.536 1.00 56.66 223 VAL A C 1
ATOM 1775 O O . VAL A 1 223 ? 1.515 -12.168 -52.432 1.00 56.66 223 VAL A O 1
ATOM 1778 N N . GLU A 1 224 ? 1.853 -11.052 -54.338 1.00 57.25 224 GLU A N 1
ATOM 1779 C CA . GLU A 1 224 ? 1.051 -9.892 -53.907 1.00 57.25 224 GLU A CA 1
ATOM 1780 C C . GLU A 1 224 ? -0.456 -10.183 -53.833 1.00 57.25 224 GLU A C 1
ATOM 1782 O O . GLU A 1 224 ? -1.108 -9.730 -52.894 1.00 57.25 224 GLU A O 1
ATOM 1787 N N . ASN A 1 225 ? -1.011 -11.023 -54.716 1.00 59.78 225 ASN A N 1
ATOM 1788 C CA . ASN A 1 225 ? -2.435 -11.381 -54.632 1.00 59.78 225 ASN A CA 1
ATOM 1789 C C . ASN A 1 225 ? -2.749 -12.297 -53.442 1.00 59.78 225 ASN A C 1
ATOM 1791 O O . ASN A 1 225 ? -3.843 -12.223 -52.889 1.00 59.78 225 ASN A O 1
ATOM 1795 N N . ILE A 1 226 ? -1.811 -13.156 -53.026 1.00 66.50 226 ILE A N 1
ATOM 1796 C CA . ILE A 1 226 ? -2.029 -14.056 -51.880 1.00 66.50 226 ILE A CA 1
ATOM 1797 C C . ILE A 1 226 ? -2.015 -13.264 -50.567 1.00 66.50 226 ILE A C 1
ATOM 1799 O O . ILE A 1 226 ? -2.819 -13.535 -49.678 1.00 66.50 226 ILE A O 1
ATOM 1803 N N . ALA A 1 227 ? -1.146 -12.254 -50.454 1.00 69.31 227 ALA A N 1
ATOM 1804 C CA . ALA A 1 227 ? -1.105 -11.400 -49.271 1.00 69.31 227 ALA A CA 1
ATOM 1805 C C . ALA A 1 227 ? -2.384 -10.558 -49.119 1.00 69.31 227 ALA A C 1
ATOM 1807 O O . ALA A 1 227 ? -2.893 -10.442 -48.008 1.00 69.31 227 ALA A O 1
ATOM 1808 N N . GLN A 1 228 ? -2.939 -10.026 -50.215 1.00 70.19 228 GLN A N 1
ATOM 1809 C CA . GLN A 1 228 ? -4.196 -9.270 -50.157 1.00 70.19 228 GLN A CA 1
ATOM 1810 C C . GLN A 1 228 ? -5.399 -10.151 -49.803 1.00 70.19 228 GLN A C 1
ATOM 1812 O O . GLN A 1 228 ? -6.160 -9.782 -48.914 1.00 70.19 228 GLN A O 1
ATOM 1817 N N . ASN A 1 229 ? -5.523 -11.341 -50.400 1.00 75.50 229 ASN A N 1
ATOM 1818 C CA . ASN A 1 229 ? -6.646 -12.241 -50.103 1.00 75.50 229 ASN A CA 1
ATOM 1819 C C . ASN A 1 229 ? -6.632 -12.745 -48.647 1.00 75.50 229 ASN A C 1
ATOM 1821 O O . ASN A 1 229 ? -7.680 -12.896 -48.027 1.00 75.50 229 ASN A O 1
ATOM 1825 N N . ASN A 1 230 ? -5.444 -12.966 -48.073 1.00 80.06 230 ASN A N 1
ATOM 1826 C CA . ASN A 1 230 ? -5.329 -13.358 -46.667 1.00 80.06 230 ASN A CA 1
ATOM 1827 C C . ASN A 1 230 ? -5.678 -12.218 -45.704 1.00 80.06 230 ASN A C 1
ATOM 1829 O O . ASN A 1 230 ? -6.185 -12.492 -44.622 1.00 80.06 230 ASN A O 1
ATOM 1833 N N . ILE A 1 231 ? -5.410 -10.958 -46.066 1.00 80.19 231 ILE A N 1
ATOM 1834 C CA . ILE A 1 231 ? -5.796 -9.811 -45.232 1.00 80.19 231 ILE A CA 1
ATOM 1835 C C . ILE A 1 231 ? -7.313 -9.624 -45.264 1.00 80.19 231 ILE A C 1
ATOM 1837 O O . ILE A 1 231 ? -7.902 -9.400 -44.214 1.00 80.19 231 ILE A O 1
ATOM 1841 N N . GLU A 1 232 ? -7.949 -9.766 -46.427 1.00 81.19 232 GLU A N 1
ATOM 1842 C CA . GLU A 1 232 ? -9.402 -9.609 -46.561 1.00 81.19 232 GLU A CA 1
ATOM 1843 C C . GLU A 1 232 ? -10.161 -10.686 -45.766 1.00 81.19 232 GLU A C 1
ATOM 1845 O O . GLU A 1 232 ? -11.057 -10.351 -44.997 1.00 81.19 232 GLU A O 1
ATOM 1850 N N . GLN A 1 233 ? -9.701 -11.945 -45.799 1.00 83.44 233 GLN A N 1
ATOM 1851 C CA . GLN A 1 233 ? -10.245 -13.001 -44.930 1.00 83.44 233 GLN A CA 1
ATOM 1852 C C . GLN A 1 233 ? -9.993 -12.753 -43.437 1.00 83.44 233 GLN A C 1
ATOM 1854 O O . GLN A 1 233 ? -10.819 -13.125 -42.606 1.00 83.44 233 GLN A O 1
ATOM 1859 N N . LEU A 1 234 ? -8.856 -12.152 -43.068 1.00 83.38 234 LEU A N 1
ATOM 1860 C CA . LEU A 1 234 ? -8.568 -11.846 -41.665 1.00 83.38 234 LEU A CA 1
ATOM 1861 C C . LEU A 1 234 ? -9.472 -10.722 -41.144 1.00 83.38 234 LEU A C 1
ATOM 1863 O O . LEU A 1 234 ? -9.906 -10.783 -40.000 1.00 83.38 234 LEU A O 1
ATOM 1867 N N . VAL A 1 235 ? -9.759 -9.716 -41.976 1.00 85.12 235 VAL A N 1
ATOM 1868 C CA . VAL A 1 235 ? -10.674 -8.620 -41.631 1.00 85.12 235 VAL A CA 1
ATOM 1869 C C . VAL A 1 235 ? -12.104 -9.141 -41.504 1.00 85.12 235 VAL A C 1
ATOM 1871 O O . VAL A 1 235 ? -12.737 -8.867 -40.493 1.00 85.12 235 VAL A O 1
ATOM 1874 N N . GLU A 1 236 ? -12.570 -9.966 -42.446 1.00 86.50 236 GLU A N 1
ATOM 1875 C CA . GLU A 1 236 ? -13.911 -10.566 -42.384 1.00 86.50 236 GLU A CA 1
ATOM 1876 C C . GLU A 1 236 ? -14.077 -11.471 -41.151 1.00 86.50 236 GLU A C 1
ATOM 1878 O O . GLU A 1 236 ? -15.115 -11.441 -40.492 1.00 86.50 236 GLU A O 1
ATOM 1883 N N . LYS A 1 237 ? -13.028 -12.212 -40.766 1.00 86.62 237 LYS A N 1
ATOM 1884 C CA . LYS A 1 237 ? -13.050 -13.031 -39.549 1.00 86.62 237 LYS A CA 1
ATOM 1885 C C . LYS A 1 237 ? -13.096 -12.191 -38.268 1.00 86.62 237 LYS A C 1
ATOM 1887 O O . LYS A 1 237 ? -13.821 -12.550 -37.349 1.00 86.62 237 LYS A O 1
ATOM 1892 N N . VAL A 1 238 ? -12.342 -11.091 -38.201 1.00 84.00 238 VAL A N 1
ATOM 1893 C CA . VAL A 1 238 ? -12.370 -10.187 -37.037 1.00 84.00 238 VAL A CA 1
ATOM 1894 C C . VAL A 1 238 ? -13.722 -9.485 -36.925 1.00 84.00 238 VAL A C 1
ATOM 1896 O O . VAL A 1 238 ? -14.198 -9.284 -35.816 1.00 84.00 238 VAL A O 1
ATOM 1899 N N . GLU A 1 239 ? -14.354 -9.143 -38.048 1.00 84.44 239 GLU A N 1
ATOM 1900 C CA . GLU A 1 239 ? -15.669 -8.495 -38.065 1.00 84.44 239 GLU A CA 1
ATOM 1901 C C . GLU A 1 239 ? -16.786 -9.465 -37.636 1.00 84.44 239 GLU A C 1
ATOM 1903 O O . GLU A 1 239 ? -17.642 -9.080 -36.844 1.00 84.44 239 GLU A O 1
ATOM 1908 N N . GLN A 1 240 ? -16.723 -10.742 -38.043 1.00 81.50 240 GLN A N 1
ATOM 1909 C CA . GLN A 1 240 ? -17.632 -11.788 -37.543 1.00 81.50 240 GLN A CA 1
ATOM 1910 C C . GLN A 1 240 ? -17.447 -12.069 -36.046 1.00 81.50 240 GLN A C 1
ATOM 1912 O O . GLN A 1 240 ? -18.430 -12.142 -35.318 1.00 81.50 240 GLN A O 1
ATOM 1917 N N . GLU A 1 241 ? -16.204 -12.167 -35.568 1.00 81.56 241 GLU A N 1
ATOM 1918 C CA . GLU A 1 241 ? -15.909 -12.435 -34.151 1.00 81.56 241 GLU A CA 1
ATOM 1919 C C . GLU A 1 241 ? -16.319 -11.249 -33.249 1.00 81.56 241 GLU A C 1
ATOM 1921 O O . GLU A 1 241 ? -16.662 -11.438 -32.084 1.00 81.56 241 GLU A O 1
ATOM 1926 N N . GLN A 1 242 ? -16.341 -10.023 -33.790 1.00 78.06 242 GLN A N 1
ATOM 1927 C CA . GLN A 1 242 ? -16.881 -8.850 -33.095 1.00 78.06 242 GLN A CA 1
ATOM 1928 C C . GLN A 1 242 ? -18.413 -8.847 -33.053 1.00 78.06 242 GLN A C 1
ATOM 1930 O O . GLN A 1 242 ? -18.983 -8.443 -32.043 1.00 78.06 242 GLN A O 1
ATOM 1935 N N . GLN A 1 243 ? -19.068 -9.316 -34.120 1.00 78.12 243 GLN A N 1
ATOM 1936 C CA . GLN A 1 243 ? -20.526 -9.426 -34.173 1.00 78.12 243 GLN A CA 1
ATOM 1937 C C . GLN A 1 243 ? -21.058 -10.516 -33.236 1.00 78.12 243 GLN A C 1
ATOM 1939 O O . GLN A 1 243 ? -22.016 -10.261 -32.516 1.00 78.12 243 GLN A O 1
ATOM 1944 N N . GLU A 1 244 ? -20.401 -11.679 -33.173 1.00 78.25 244 GLU A N 1
ATOM 1945 C CA . GLU A 1 244 ? -20.765 -12.744 -32.224 1.00 78.25 244 GLU A CA 1
ATOM 1946 C C . GLU A 1 244 ? -20.598 -12.290 -30.763 1.00 78.25 244 GLU A C 1
ATOM 1948 O O . GLU A 1 244 ? -21.440 -12.607 -29.927 1.00 78.25 244 GLU A O 1
ATOM 1953 N N . GLN A 1 245 ? -19.576 -11.482 -30.447 1.00 74.38 245 GLN A N 1
ATOM 1954 C CA . GLN A 1 245 ? -19.406 -10.932 -29.093 1.00 74.38 245 GLN A CA 1
ATOM 1955 C C . GLN A 1 245 ? -20.450 -9.873 -28.716 1.00 74.38 245 GLN A C 1
ATOM 1957 O O . GLN A 1 245 ? -20.788 -9.758 -27.537 1.00 74.38 245 GLN A O 1
ATOM 1962 N N . GLU A 1 246 ? -20.938 -9.075 -29.672 1.00 77.00 246 GLU A N 1
ATOM 1963 C CA . GLU A 1 246 ? -22.043 -8.144 -29.410 1.00 77.00 246 GLU A CA 1
ATOM 1964 C C . GLU A 1 246 ? -23.369 -8.892 -29.221 1.00 77.00 246 GLU A C 1
ATOM 1966 O O . GLU A 1 246 ? -24.121 -8.544 -28.312 1.00 77.00 246 GLU A O 1
ATOM 1971 N N . GLU A 1 247 ? -23.628 -9.947 -30.001 1.00 76.69 247 GLU A N 1
ATOM 1972 C CA . GLU A 1 247 ? -24.857 -10.746 -29.890 1.00 76.69 247 GLU A CA 1
ATOM 1973 C C . GLU A 1 247 ? -24.888 -11.569 -28.582 1.00 76.69 247 GLU A C 1
ATOM 1975 O O . GLU A 1 247 ? -25.910 -11.574 -27.895 1.00 76.69 247 GLU A O 1
ATOM 1980 N N . GLU A 1 248 ? -23.753 -12.141 -28.140 1.00 72.50 248 GLU A N 1
ATOM 1981 C CA . GLU A 1 248 ? -23.644 -12.788 -26.815 1.00 72.50 248 GLU A CA 1
ATOM 1982 C C . GLU A 1 248 ? -23.875 -11.801 -25.656 1.00 72.50 248 GLU A C 1
ATOM 1984 O O . GLU A 1 248 ? -24.499 -12.159 -24.656 1.00 72.50 248 GLU A O 1
ATOM 1989 N N . GLN A 1 249 ? -23.413 -10.548 -25.767 1.00 72.19 249 GLN A N 1
ATOM 1990 C CA . GLN A 1 249 ? -23.648 -9.544 -24.719 1.00 72.19 249 GLN A CA 1
ATOM 1991 C C . GLN A 1 249 ? -25.099 -9.057 -24.663 1.00 72.19 249 GLN A C 1
ATOM 1993 O O . GLN A 1 249 ? -25.565 -8.679 -23.583 1.00 72.19 249 GLN A O 1
ATOM 1998 N N . GLU A 1 250 ? -25.804 -9.027 -25.795 1.00 73.88 250 GLU A N 1
ATOM 1999 C CA . GLU A 1 250 ? -27.209 -8.621 -25.833 1.00 73.88 250 GLU A CA 1
ATOM 2000 C C . GLU A 1 250 ? -28.121 -9.725 -25.263 1.00 73.88 250 GLU A C 1
ATOM 2002 O O . GLU A 1 250 ? -28.994 -9.416 -24.446 1.00 73.88 250 GLU A O 1
ATOM 2007 N N . GLU A 1 251 ? -27.853 -11.006 -25.558 1.00 66.56 251 GLU A N 1
ATOM 2008 C CA . GLU A 1 251 ? -28.570 -12.132 -24.929 1.00 66.56 251 GLU A CA 1
ATOM 2009 C C . GLU A 1 251 ? -28.316 -12.218 -23.411 1.00 66.56 251 GLU A C 1
ATOM 2011 O O . GLU A 1 251 ? -29.259 -12.441 -22.644 1.00 66.56 251 GLU A O 1
ATOM 2016 N N . GLU A 1 252 ? -27.089 -11.960 -22.932 1.00 63.16 252 GLU A N 1
ATOM 2017 C CA . GLU A 1 252 ? -26.804 -11.972 -21.486 1.00 63.16 252 GLU A CA 1
ATOM 2018 C C . GLU A 1 252 ? -27.550 -10.852 -20.730 1.00 63.16 252 GLU A C 1
ATOM 2020 O O . GLU A 1 252 ? -27.958 -11.036 -19.578 1.00 63.16 252 GLU A O 1
ATOM 2025 N N . GLN A 1 253 ? -27.785 -9.697 -21.367 1.00 60.66 253 GLN A N 1
ATOM 2026 C CA . GLN A 1 253 ? -28.543 -8.603 -20.748 1.00 60.66 253 GLN A CA 1
ATOM 2027 C C . GLN A 1 253 ? -30.056 -8.849 -20.719 1.00 60.66 253 GLN A C 1
ATOM 2029 O O . GLN A 1 253 ? -30.711 -8.420 -19.760 1.00 60.66 253 GLN A O 1
ATOM 2034 N N . GLU A 1 254 ? -30.626 -9.534 -21.715 1.00 58.41 254 GLU A N 1
ATOM 2035 C CA . GLU A 1 254 ? -32.051 -9.888 -21.688 1.00 58.41 254 GLU A CA 1
ATOM 2036 C C . GLU A 1 254 ? -32.353 -10.974 -20.637 1.00 58.41 254 GLU A C 1
ATOM 2038 O O . GLU A 1 254 ? -33.343 -10.849 -19.904 1.00 58.41 254 GLU A O 1
ATOM 2043 N N . GLU A 1 255 ? -31.476 -11.969 -20.443 1.00 53.78 255 GLU A N 1
ATOM 2044 C CA . GLU A 1 255 ? -31.681 -12.998 -19.407 1.00 53.78 255 GLU A CA 1
ATOM 2045 C C . GLU A 1 255 ? -31.573 -12.459 -17.964 1.00 53.78 255 GLU A C 1
ATOM 2047 O O . GLU A 1 255 ? -32.225 -12.980 -17.044 1.00 53.78 255 GLU A O 1
ATOM 2052 N N . GLU A 1 256 ? -30.799 -11.393 -17.723 1.00 52.84 256 GLU A N 1
ATOM 2053 C CA . GLU A 1 256 ? -30.723 -10.780 -16.391 1.00 52.84 256 GLU A CA 1
ATOM 2054 C C . GLU A 1 256 ? -31.966 -9.954 -16.022 1.00 52.84 256 GLU A C 1
ATOM 2056 O O . GLU A 1 256 ? -32.274 -9.827 -14.828 1.00 52.84 256 GLU A O 1
ATOM 2061 N N . GLN A 1 257 ? -32.730 -9.435 -16.992 1.00 50.84 257 GLN A N 1
ATOM 2062 C CA . GLN A 1 257 ? -33.932 -8.652 -16.682 1.00 50.84 257 GLN A CA 1
ATOM 2063 C C . GLN A 1 257 ? -35.148 -9.510 -16.307 1.00 50.84 257 GLN A C 1
ATOM 2065 O O . GLN A 1 257 ? -35.913 -9.095 -15.432 1.00 50.84 257 GLN A O 1
ATOM 2070 N N . GLU A 1 258 ? -35.316 -10.722 -16.846 1.00 51.75 258 GLU A N 1
ATOM 2071 C CA . GLU A 1 258 ? -36.479 -11.556 -16.488 1.00 51.75 258 GLU A CA 1
ATOM 2072 C C . GLU A 1 258 ? -36.364 -12.244 -15.114 1.00 51.75 258 GLU A C 1
ATOM 2074 O O . GLU A 1 258 ? -37.378 -12.566 -14.488 1.00 51.75 258 GLU A O 1
ATOM 2079 N N . ASN A 1 259 ? -35.159 -12.425 -14.567 1.00 50.44 259 ASN A N 1
ATOM 2080 C CA . ASN A 1 259 ? -34.984 -13.171 -13.313 1.00 50.44 259 ASN A CA 1
ATOM 2081 C C . ASN A 1 259 ? -35.134 -12.346 -12.022 1.00 50.44 259 ASN A C 1
ATOM 2083 O O . ASN A 1 259 ? -35.079 -12.913 -10.924 1.00 50.44 259 ASN A O 1
ATOM 2087 N N . ASN A 1 260 ? -35.351 -11.030 -12.105 1.00 51.28 260 ASN A N 1
ATOM 2088 C CA . ASN A 1 260 ? -35.345 -10.168 -10.917 1.00 51.28 260 ASN A CA 1
ATOM 2089 C C . ASN A 1 260 ? -36.721 -9.936 -10.263 1.00 51.28 260 ASN A C 1
ATOM 2091 O O . ASN A 1 260 ? -36.781 -9.409 -9.152 1.00 51.28 260 ASN A O 1
ATOM 2095 N N . GLU A 1 261 ? -37.832 -10.365 -10.871 1.00 51.31 261 GLU A N 1
ATOM 2096 C CA . GLU A 1 261 ? -39.162 -10.070 -10.309 1.00 51.31 261 GLU A CA 1
ATOM 2097 C C . GLU A 1 261 ? -39.706 -11.103 -9.305 1.00 51.31 261 GLU A C 1
ATOM 2099 O O . GLU A 1 261 ? -40.687 -10.812 -8.622 1.00 51.31 261 GLU A O 1
ATOM 2104 N N . ASN A 1 262 ? -39.077 -12.272 -9.112 1.00 46.84 262 ASN A N 1
ATOM 2105 C CA . ASN A 1 262 ? -39.726 -13.359 -8.354 1.00 46.84 262 ASN A CA 1
ATOM 2106 C C . ASN A 1 262 ? -39.133 -13.741 -6.988 1.00 46.84 262 ASN A C 1
ATOM 2108 O O . ASN A 1 262 ? -39.618 -14.691 -6.374 1.00 46.84 262 ASN A O 1
ATOM 2112 N N . ASN A 1 263 ? -38.146 -13.015 -6.447 1.00 44.75 263 ASN A N 1
ATOM 2113 C CA . ASN A 1 263 ? -37.469 -13.445 -5.208 1.00 44.75 263 ASN A CA 1
ATOM 2114 C C . ASN A 1 263 ? -37.785 -12.623 -3.943 1.00 44.75 263 ASN A C 1
ATOM 2116 O O . ASN A 1 263 ? -37.091 -12.718 -2.930 1.00 44.75 263 ASN A O 1
ATOM 2120 N N . ASN A 1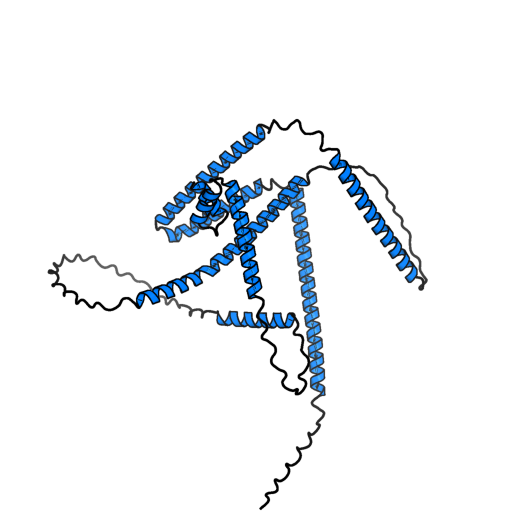 264 ? -38.859 -11.832 -3.957 1.00 46.88 264 ASN A N 1
ATOM 2121 C CA . ASN A 1 264 ? -39.119 -10.842 -2.908 1.00 46.88 264 ASN A CA 1
ATOM 2122 C C . ASN A 1 264 ? -39.848 -11.369 -1.651 1.00 46.88 264 ASN A C 1
ATOM 2124 O O . ASN A 1 264 ? -40.433 -10.576 -0.920 1.00 46.88 264 ASN A O 1
ATOM 2128 N N . ASN A 1 265 ? -39.841 -12.682 -1.368 1.00 49.22 265 ASN A N 1
ATOM 2129 C CA . ASN A 1 265 ? -40.645 -13.238 -0.262 1.00 49.22 265 ASN A CA 1
ATOM 2130 C C . ASN A 1 265 ? -39.936 -14.140 0.765 1.00 49.22 265 ASN A C 1
ATOM 2132 O O . ASN A 1 265 ? -40.610 -14.652 1.653 1.00 49.22 265 ASN A O 1
ATOM 2136 N N . ASN A 1 266 ? -38.604 -14.277 0.744 1.00 47.81 266 ASN A N 1
ATOM 2137 C CA . ASN A 1 266 ? -37.884 -15.103 1.736 1.00 47.81 266 ASN A CA 1
ATOM 2138 C C . ASN A 1 266 ? -36.899 -14.327 2.639 1.00 47.81 266 ASN A C 1
ATOM 2140 O O . ASN A 1 266 ? -36.002 -14.920 3.233 1.00 47.81 266 ASN A O 1
ATOM 2144 N N . ASN A 1 267 ? -37.075 -13.011 2.805 1.00 45.06 267 ASN A N 1
ATOM 2145 C CA . ASN A 1 267 ? -36.137 -12.148 3.543 1.00 45.06 267 ASN A CA 1
ATOM 2146 C C . ASN A 1 267 ? -36.433 -11.975 5.054 1.00 45.06 267 ASN A C 1
ATOM 2148 O O . ASN A 1 267 ? -36.192 -10.911 5.617 1.00 45.06 267 ASN A O 1
ATOM 2152 N N . SER A 1 268 ? -36.976 -12.983 5.744 1.00 52.41 268 SER A N 1
ATOM 2153 C CA . SER A 1 268 ? -37.259 -12.865 7.193 1.00 52.41 268 SER A CA 1
ATOM 2154 C C . SER A 1 268 ? -36.629 -13.936 8.080 1.00 52.41 268 SER A C 1
ATOM 2156 O O . SER A 1 268 ? -36.922 -13.997 9.272 1.00 52.41 268 SER A O 1
ATOM 2158 N N . GLN A 1 269 ? -35.711 -14.741 7.551 1.00 49.81 269 GLN A N 1
ATOM 2159 C CA . GLN A 1 269 ? -34.838 -15.582 8.365 1.00 49.81 269 GLN A CA 1
ATOM 2160 C C . GLN A 1 269 ? -33.401 -15.374 7.912 1.00 49.81 269 GLN A C 1
ATOM 2162 O O . GLN A 1 269 ? -32.846 -16.182 7.177 1.00 49.81 269 GLN A O 1
ATOM 2167 N N . ILE A 1 270 ? -32.780 -14.296 8.400 1.00 58.72 270 ILE A N 1
ATOM 2168 C CA . ILE A 1 270 ? -31.333 -14.331 8.627 1.00 58.72 270 ILE A CA 1
ATOM 2169 C C . ILE A 1 270 ? -31.107 -15.613 9.444 1.00 58.72 270 ILE A C 1
ATOM 2171 O O . ILE A 1 270 ? -31.676 -15.716 10.539 1.00 58.72 270 ILE A O 1
ATOM 2175 N N . PRO A 1 271 ? -30.405 -16.625 8.901 1.00 74.19 271 PRO A N 1
ATOM 2176 C CA . PRO A 1 271 ? -30.292 -17.919 9.549 1.00 74.19 271 PRO A CA 1
ATOM 2177 C C . PRO A 1 271 ? -29.750 -17.698 10.953 1.00 74.19 271 PRO A C 1
ATOM 2179 O O . PRO A 1 271 ? -28.803 -16.932 11.133 1.00 74.19 271 PRO A O 1
ATOM 2182 N N . ASN A 1 272 ? -30.327 -18.362 11.954 1.00 79.69 272 ASN A N 1
ATOM 2183 C CA . ASN A 1 272 ? -29.811 -18.318 13.325 1.00 79.69 272 ASN A CA 1
ATOM 2184 C C . ASN A 1 272 ? -28.286 -18.563 13.377 1.00 79.69 272 ASN A C 1
ATOM 2186 O O . ASN A 1 272 ? -27.619 -18.058 14.270 1.00 79.69 272 ASN A O 1
ATOM 2190 N N . GLU A 1 273 ? -27.733 -19.271 12.390 1.00 79.25 273 GLU A N 1
ATOM 2191 C CA . GLU A 1 273 ? -26.299 -19.479 12.164 1.00 79.25 273 GLU A CA 1
ATOM 2192 C C . GLU A 1 273 ? -25.502 -18.181 11.975 1.00 79.25 273 GLU A C 1
ATOM 2194 O O . GLU A 1 273 ? -24.456 -18.027 12.598 1.00 79.25 273 GLU A O 1
ATOM 2199 N N . VAL A 1 274 ? -25.995 -17.218 11.186 1.00 80.06 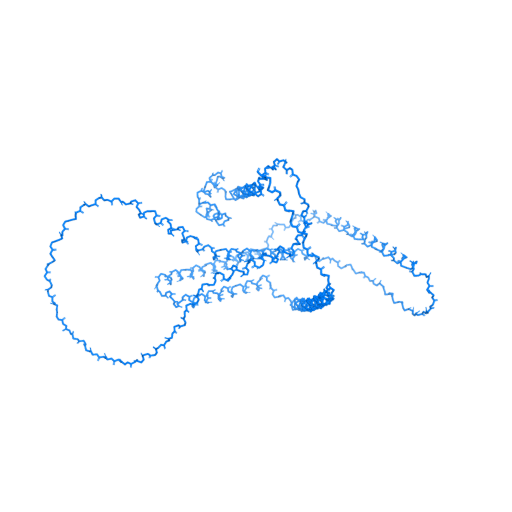274 VAL A N 1
ATOM 2200 C CA . VAL A 1 274 ? -25.324 -15.919 10.990 1.00 80.06 274 VAL A CA 1
ATOM 2201 C C . VAL A 1 274 ? -25.296 -15.143 12.301 1.00 80.06 274 VAL A C 1
ATOM 2203 O O . VAL A 1 274 ? -24.277 -14.556 12.649 1.00 80.06 274 VAL A O 1
ATOM 2206 N N . LYS A 1 275 ? -26.387 -15.191 13.072 1.00 84.19 275 LYS A N 1
ATOM 2207 C CA . LYS A 1 275 ? -26.435 -14.558 14.392 1.00 84.19 275 LYS A CA 1
ATOM 2208 C C . LYS A 1 275 ? -25.441 -15.201 15.364 1.00 84.19 275 LYS A C 1
ATOM 2210 O O . LYS A 1 275 ? -24.703 -14.485 16.026 1.00 84.19 275 LYS A O 1
ATOM 2215 N N . VAL A 1 276 ? -25.360 -16.533 15.387 1.00 88.31 276 VAL A N 1
ATOM 2216 C CA . VAL A 1 276 ? -24.365 -17.259 16.193 1.00 88.31 276 VAL A CA 1
ATOM 2217 C C . VAL A 1 276 ? -22.935 -16.913 15.760 1.00 88.31 276 VAL A C 1
ATOM 2219 O O . VAL A 1 276 ? -22.072 -16.747 16.617 1.00 88.31 276 VAL A O 1
ATOM 2222 N N . ALA A 1 277 ? -22.674 -16.762 14.459 1.00 87.56 277 ALA A N 1
ATOM 2223 C CA . ALA A 1 277 ? -21.366 -16.347 13.955 1.00 87.56 277 ALA A CA 1
ATOM 2224 C C . ALA A 1 277 ? -21.013 -14.905 14.363 1.00 87.56 277 ALA A C 1
ATOM 2226 O O . ALA A 1 277 ? -19.875 -14.648 14.750 1.00 87.56 277 ALA A O 1
ATOM 2227 N N . ILE A 1 278 ? -21.982 -13.982 14.336 1.00 88.62 278 ILE A N 1
ATOM 2228 C CA . ILE A 1 278 ? -21.804 -12.606 14.826 1.00 88.62 278 ILE A CA 1
ATOM 2229 C C . ILE A 1 278 ? -21.490 -12.616 16.327 1.00 88.62 278 ILE A C 1
ATOM 2231 O O . ILE A 1 278 ? -20.488 -12.034 16.729 1.00 88.62 278 ILE A O 1
ATOM 2235 N N . ASP A 1 279 ? -22.258 -13.350 17.137 1.00 92.06 279 ASP A N 1
ATOM 2236 C CA . ASP A 1 279 ? -22.025 -13.459 18.584 1.00 92.06 279 ASP A CA 1
ATOM 2237 C C . ASP A 1 279 ? -20.628 -14.057 18.890 1.00 92.06 279 ASP A C 1
ATOM 2239 O O . ASP A 1 279 ? -19.933 -13.630 19.818 1.00 92.06 279 ASP A O 1
ATOM 2243 N N . GLN A 1 280 ? -20.168 -15.026 18.087 1.00 89.31 280 GLN A N 1
ATOM 2244 C CA . GLN A 1 280 ? -18.815 -15.591 18.191 1.00 89.31 280 GLN A CA 1
ATOM 2245 C C . GLN A 1 280 ? -17.725 -14.581 17.806 1.00 89.31 280 GLN A C 1
ATOM 2247 O O . GLN A 1 280 ? -16.704 -14.500 18.493 1.00 89.31 280 GLN A O 1
ATOM 2252 N N . LEU A 1 281 ? -17.933 -13.799 16.744 1.00 86.88 281 LEU A N 1
ATOM 2253 C CA . LEU A 1 281 ? -17.009 -12.743 16.325 1.00 86.88 281 LEU A CA 1
ATOM 2254 C C . LEU A 1 281 ? -16.912 -11.635 17.373 1.00 86.88 281 LEU A C 1
ATOM 2256 O O . LEU A 1 281 ? -15.805 -11.218 17.706 1.00 86.88 281 LEU A O 1
ATOM 2260 N N . GLU A 1 282 ? -18.034 -11.208 17.950 1.00 90.75 282 GLU A N 1
ATOM 2261 C CA . GLU A 1 282 ? -18.054 -10.234 19.042 1.00 90.75 282 GLU A CA 1
ATOM 2262 C C . GLU A 1 282 ? -17.308 -10.765 20.274 1.00 90.75 282 GLU A C 1
ATOM 2264 O O . GLU A 1 282 ? -16.506 -10.047 20.874 1.00 90.75 282 GLU A O 1
ATOM 2269 N N . SER A 1 283 ? -17.492 -12.042 20.625 1.00 93.31 283 SER A N 1
ATOM 2270 C CA . SER A 1 283 ? -16.749 -12.671 21.723 1.00 93.31 283 SER A CA 1
ATOM 2271 C C . SER A 1 283 ? -15.241 -12.726 21.458 1.00 93.31 283 SER A C 1
ATOM 2273 O O . SER A 1 283 ? -14.450 -12.479 22.373 1.00 93.31 283 SER A O 1
ATOM 2275 N N . LEU A 1 284 ? -14.824 -13.063 20.235 1.00 88.88 284 LEU A N 1
ATOM 2276 C CA . LEU A 1 284 ? -13.410 -13.093 19.850 1.00 88.88 284 LEU A CA 1
ATOM 2277 C C . LEU A 1 284 ? -12.804 -11.689 19.850 1.00 88.88 284 LEU A C 1
ATOM 2279 O O . LEU A 1 284 ? -11.699 -11.500 20.360 1.00 88.88 284 LEU A O 1
ATOM 2283 N N . PHE A 1 285 ? -13.539 -10.704 19.335 1.00 91.19 285 PHE A N 1
ATOM 2284 C CA . PHE A 1 285 ? -13.108 -9.313 19.289 1.00 91.19 285 PHE A CA 1
ATOM 2285 C C . PHE A 1 285 ? -12.940 -8.731 20.694 1.00 91.19 285 PHE A C 1
ATOM 2287 O O . PHE A 1 285 ? -11.891 -8.169 20.999 1.00 91.19 285 PHE A O 1
ATOM 2294 N N . ASN A 1 286 ? -13.910 -8.950 21.585 1.00 91.62 286 ASN A N 1
ATOM 2295 C CA . ASN A 1 286 ? -13.826 -8.511 22.978 1.00 91.62 286 ASN A CA 1
ATOM 2296 C C . ASN A 1 286 ? -12.663 -9.184 23.723 1.00 91.62 286 ASN A C 1
ATOM 2298 O O . ASN A 1 286 ? -11.928 -8.512 24.444 1.00 91.62 286 ASN A O 1
ATOM 2302 N N . SER A 1 287 ? -12.429 -10.485 23.501 1.00 91.69 287 SER A N 1
ATOM 2303 C CA . SER A 1 287 ? -11.272 -11.181 24.082 1.00 91.69 287 SER A CA 1
ATOM 2304 C C . SER A 1 287 ? -9.941 -10.642 23.549 1.00 91.69 287 SER A C 1
ATOM 2306 O O . SER A 1 287 ? -8.978 -10.508 24.305 1.00 91.69 287 SER A O 1
ATOM 2308 N N . SER A 1 288 ? -9.868 -10.323 22.254 1.00 88.75 288 SER A N 1
ATOM 2309 C CA . SER A 1 288 ? -8.688 -9.695 21.657 1.00 88.75 288 SER A CA 1
ATOM 2310 C C . SER A 1 288 ? -8.444 -8.311 22.251 1.00 88.75 288 SER A C 1
ATOM 2312 O O . SER A 1 288 ? -7.316 -8.005 22.622 1.00 88.75 288 SER A O 1
ATOM 2314 N N . LEU A 1 289 ? -9.494 -7.499 22.385 1.00 90.31 289 LEU A N 1
ATOM 2315 C CA . LEU A 1 289 ? -9.421 -6.149 22.932 1.00 90.31 289 LEU A CA 1
ATOM 2316 C C . LEU A 1 289 ? -8.939 -6.155 24.388 1.00 90.31 289 LEU A C 1
ATOM 2318 O O . LEU A 1 289 ? -8.018 -5.413 24.719 1.00 90.31 289 LEU A O 1
ATOM 2322 N N . GLU A 1 290 ? -9.466 -7.054 25.224 1.00 90.81 290 GLU A N 1
ATOM 2323 C CA . GLU A 1 290 ? -9.023 -7.229 26.614 1.00 90.81 290 GLU A CA 1
ATOM 2324 C C . GLU A 1 290 ? -7.543 -7.652 26.699 1.00 90.81 290 GLU A C 1
ATOM 2326 O O . GLU A 1 290 ? -6.779 -7.119 27.508 1.00 90.81 290 GLU A O 1
ATOM 2331 N N . LYS A 1 291 ? -7.094 -8.569 25.827 1.00 91.69 291 LYS A N 1
ATOM 2332 C CA . LYS A 1 291 ? -5.676 -8.964 25.751 1.00 91.69 291 LYS A CA 1
ATOM 2333 C C . LYS A 1 291 ? -4.785 -7.795 25.344 1.00 91.69 291 LYS A C 1
ATOM 2335 O O . LYS A 1 291 ? -3.735 -7.595 25.952 1.00 91.69 291 LYS A O 1
ATOM 2340 N N . THR A 1 292 ? -5.190 -7.021 24.338 1.00 85.12 292 THR A N 1
ATOM 2341 C CA . THR A 1 292 ? -4.431 -5.852 23.884 1.00 85.12 292 THR A CA 1
ATOM 2342 C C . THR A 1 292 ? -4.370 -4.779 24.966 1.00 85.12 292 THR A C 1
ATOM 2344 O O . THR A 1 292 ? -3.297 -4.235 25.208 1.00 85.12 292 THR A O 1
ATOM 2347 N N . GLU A 1 293 ? -5.473 -4.512 25.667 1.00 90.44 293 GLU A N 1
ATOM 2348 C CA . GLU A 1 293 ? -5.512 -3.554 26.776 1.00 90.44 293 GLU A CA 1
ATOM 2349 C C . GLU A 1 293 ? -4.611 -3.992 27.936 1.00 90.44 293 GLU A C 1
ATOM 2351 O O . GLU A 1 293 ? -3.864 -3.179 28.486 1.00 90.44 293 GLU A O 1
ATOM 2356 N N . LYS A 1 294 ? -4.597 -5.290 28.262 1.00 92.50 294 LYS A N 1
ATOM 2357 C CA . LYS A 1 294 ? -3.685 -5.849 29.264 1.00 92.50 294 LYS A CA 1
ATOM 2358 C C . LYS A 1 294 ? -2.217 -5.647 28.877 1.00 92.50 294 LYS A C 1
ATOM 2360 O O . LYS A 1 294 ? -1.449 -5.154 29.697 1.00 92.50 294 LYS A O 1
ATOM 2365 N N . ILE A 1 295 ? -1.845 -5.949 27.631 1.00 86.88 295 ILE A N 1
ATOM 2366 C CA . ILE A 1 295 ? -0.483 -5.721 27.116 1.00 86.88 295 ILE A CA 1
ATOM 2367 C C . ILE A 1 295 ? -0.131 -4.228 27.151 1.00 86.88 295 ILE A C 1
ATOM 2369 O O . ILE A 1 295 ? 0.988 -3.863 27.505 1.00 86.88 295 ILE A O 1
ATOM 2373 N N . LEU A 1 296 ? -1.078 -3.345 26.819 1.00 86.44 296 LEU A N 1
ATOM 2374 C CA . LEU A 1 296 ? -0.855 -1.899 26.850 1.00 86.44 296 LEU A CA 1
ATOM 2375 C C . LEU A 1 296 ? -0.640 -1.380 28.280 1.00 86.44 296 LEU A C 1
ATOM 2377 O O . LEU A 1 296 ? 0.183 -0.490 28.498 1.00 86.44 296 LEU A O 1
ATOM 2381 N N . ASN A 1 297 ? -1.361 -1.937 29.255 1.00 90.75 297 ASN A N 1
ATOM 2382 C CA . ASN A 1 297 ? -1.185 -1.620 30.670 1.00 90.75 297 ASN A CA 1
ATOM 2383 C C . ASN A 1 297 ? 0.155 -2.147 31.200 1.00 90.75 297 ASN A C 1
ATOM 2385 O O . ASN A 1 297 ? 0.869 -1.393 31.858 1.00 90.75 297 ASN A O 1
ATOM 2389 N N . GLU A 1 298 ? 0.542 -3.375 30.846 1.00 84.75 298 GLU A N 1
ATOM 2390 C CA . GLU A 1 298 ? 1.866 -3.931 31.158 1.00 84.75 298 GLU A CA 1
ATOM 2391 C C . GLU A 1 298 ? 2.988 -3.074 30.543 1.00 84.75 298 GLU A C 1
ATOM 2393 O O . GLU A 1 298 ? 3.959 -2.750 31.224 1.00 84.75 298 GLU A O 1
ATOM 2398 N N . LEU A 1 299 ? 2.819 -2.598 29.302 1.00 73.69 299 LEU A N 1
ATOM 2399 C CA . LEU A 1 299 ? 3.735 -1.657 28.647 1.00 73.69 299 LEU A CA 1
ATOM 2400 C C . LEU A 1 299 ? 3.814 -0.327 29.399 1.00 73.69 299 LEU A C 1
ATOM 2402 O O . LEU A 1 299 ? 4.902 0.204 29.618 1.00 73.69 299 LEU A O 1
ATOM 2406 N N . LYS A 1 300 ? 2.670 0.235 29.794 1.00 80.00 300 LYS A N 1
ATOM 2407 C CA . LYS A 1 300 ? 2.626 1.487 30.551 1.00 80.00 300 LYS A CA 1
ATOM 2408 C C . LYS A 1 300 ? 3.358 1.336 31.885 1.00 80.00 300 LYS A C 1
ATOM 2410 O O . LYS A 1 300 ? 4.169 2.197 32.220 1.00 80.00 300 LYS A O 1
ATOM 2415 N N . GLU A 1 301 ? 3.128 0.241 32.607 1.00 80.00 301 GLU A N 1
ATOM 2416 C CA . GLU A 1 301 ? 3.849 -0.082 33.841 1.00 80.00 301 GLU A CA 1
ATOM 2417 C C . GLU A 1 301 ? 5.353 -0.253 33.583 1.00 80.00 301 GLU A C 1
ATOM 2419 O O . GLU A 1 301 ? 6.169 0.368 34.268 1.00 80.00 301 GLU A O 1
ATOM 2424 N N . GLU A 1 302 ? 5.741 -0.997 32.547 1.00 70.38 302 GLU A N 1
ATOM 2425 C CA . GLU A 1 302 ? 7.142 -1.242 32.207 1.00 70.38 302 GLU A CA 1
ATOM 2426 C C . GLU A 1 302 ? 7.884 0.045 31.811 1.00 70.38 302 GLU A C 1
ATOM 2428 O O . GLU A 1 302 ? 8.971 0.304 32.338 1.00 70.38 302 GLU A O 1
ATOM 2433 N N . ILE A 1 303 ? 7.273 0.901 30.982 1.00 67.12 303 ILE A N 1
ATOM 2434 C CA . ILE A 1 303 ? 7.798 2.226 30.617 1.00 67.12 303 ILE A CA 1
ATOM 2435 C C . ILE A 1 303 ? 7.948 3.099 31.866 1.00 67.12 303 ILE A C 1
ATOM 2437 O O . ILE A 1 303 ? 8.984 3.738 32.046 1.00 67.12 303 ILE A O 1
ATOM 2441 N N . THR A 1 304 ? 6.963 3.110 32.770 1.00 74.69 304 THR A N 1
ATOM 2442 C CA . THR A 1 304 ? 7.078 3.884 34.020 1.00 74.69 304 THR A CA 1
ATOM 2443 C C . THR A 1 304 ? 8.126 3.325 34.987 1.00 74.69 304 THR A C 1
ATOM 2445 O O . THR A 1 304 ? 8.634 4.066 35.826 1.00 74.69 304 THR A O 1
ATOM 2448 N N . SER A 1 305 ? 8.502 2.047 34.864 1.00 72.50 305 SER A N 1
ATOM 2449 C CA . SER A 1 305 ? 9.408 1.362 35.797 1.00 72.50 305 SER A CA 1
ATOM 2450 C C . SER A 1 305 ? 10.909 1.638 35.592 1.00 72.50 305 SER A C 1
ATOM 2452 O O . SER A 1 305 ? 11.735 1.048 36.288 1.00 72.50 305 SER A O 1
ATOM 2454 N N . TRP A 1 306 ? 11.302 2.529 34.669 1.00 58.88 306 TRP A N 1
ATOM 2455 C CA . TRP A 1 306 ? 12.701 2.926 34.398 1.00 58.88 306 TRP A CA 1
ATOM 2456 C C . TRP A 1 306 ? 13.688 1.774 34.082 1.00 58.88 306 TRP A C 1
ATOM 2458 O O . TRP A 1 306 ? 14.883 2.017 33.915 1.00 58.88 306 TRP A O 1
ATOM 2468 N N . LYS A 1 307 ? 13.227 0.531 33.873 1.00 54.72 307 LYS A N 1
ATOM 2469 C CA . LYS A 1 307 ? 14.037 -0.605 33.370 1.00 54.72 307 LYS A CA 1
ATOM 2470 C C . LYS A 1 307 ? 14.180 -0.612 31.836 1.00 54.72 307 LYS A C 1
ATOM 2472 O O . LYS A 1 307 ? 14.331 -1.652 31.202 1.00 54.72 307 LYS A O 1
ATOM 2477 N N . ILE A 1 308 ? 14.146 0.575 31.234 1.00 55.41 308 ILE A N 1
ATOM 2478 C CA . ILE A 1 308 ? 13.810 0.795 29.821 1.00 55.41 308 ILE A CA 1
ATOM 2479 C C . ILE A 1 308 ? 14.889 0.288 28.850 1.00 55.41 308 ILE A C 1
ATOM 2481 O O . ILE A 1 308 ? 14.564 -0.108 27.736 1.00 55.41 308 ILE A O 1
ATOM 2485 N N . LYS A 1 309 ? 16.178 0.269 29.209 1.00 56.97 309 LYS A N 1
ATOM 2486 C CA . LYS A 1 309 ? 17.202 0.126 28.158 1.00 56.97 309 LYS A CA 1
ATOM 2487 C C . LYS A 1 309 ? 17.330 -1.286 27.573 1.00 56.97 309 LYS A C 1
ATOM 2489 O O . LYS A 1 309 ? 17.461 -1.411 26.357 1.00 56.97 309 LYS A O 1
ATOM 2494 N N . ASP A 1 310 ? 17.248 -2.320 28.406 1.00 57.84 310 ASP A N 1
ATOM 2495 C CA . ASP A 1 310 ? 17.420 -3.706 27.944 1.00 57.84 310 ASP A CA 1
ATOM 2496 C C . ASP A 1 310 ? 16.085 -4.383 27.624 1.00 57.84 310 ASP A C 1
ATOM 2498 O O . ASP A 1 310 ? 15.991 -5.142 26.657 1.00 57.84 310 ASP A O 1
ATOM 2502 N N . ASN A 1 311 ? 15.021 -4.046 28.358 1.00 62.06 311 ASN A N 1
ATOM 2503 C CA . ASN A 1 311 ? 13.726 -4.677 28.140 1.00 62.06 311 ASN A CA 1
ATOM 2504 C C . ASN A 1 311 ? 13.040 -4.205 26.856 1.00 62.06 311 ASN A C 1
ATOM 2506 O O . ASN A 1 311 ? 12.412 -5.026 26.199 1.00 62.06 311 ASN A O 1
ATOM 2510 N N . VAL A 1 312 ? 13.220 -2.949 26.420 1.00 71.31 312 VAL A N 1
ATOM 2511 C CA . VAL A 1 312 ? 12.568 -2.443 25.195 1.00 71.31 312 VAL A CA 1
ATOM 2512 C C . VAL A 1 312 ? 12.965 -3.248 23.958 1.00 71.31 312 VAL A C 1
ATOM 2514 O O . VAL A 1 312 ? 12.119 -3.486 23.100 1.00 71.31 312 VAL A O 1
ATOM 2517 N N . LYS A 1 313 ? 14.215 -3.724 23.845 1.00 71.19 313 LYS A N 1
ATOM 2518 C CA . LYS A 1 313 ? 14.620 -4.565 22.703 1.00 71.19 313 LYS A CA 1
ATOM 2519 C C . LYS A 1 313 ? 13.921 -5.917 22.725 1.00 71.19 313 LYS A C 1
ATOM 2521 O O . LYS A 1 313 ? 13.323 -6.296 21.722 1.00 71.19 313 LYS A O 1
ATOM 2526 N N . THR A 1 314 ? 13.994 -6.622 23.852 1.00 72.94 314 THR A N 1
ATOM 2527 C CA . THR A 1 314 ? 13.351 -7.933 24.019 1.00 72.94 314 THR A CA 1
ATOM 2528 C C . THR A 1 314 ? 11.847 -7.813 23.800 1.00 72.94 314 THR A C 1
ATOM 2530 O O . THR A 1 314 ? 11.267 -8.591 23.054 1.00 72.94 314 THR A O 1
ATOM 2533 N N . PHE A 1 315 ? 11.245 -6.759 24.344 1.00 71.25 315 PHE A N 1
ATOM 2534 C CA . PHE A 1 315 ? 9.838 -6.432 24.186 1.00 71.25 315 PHE A CA 1
ATOM 2535 C C . PHE A 1 315 ? 9.456 -6.127 22.733 1.00 71.25 315 PHE A C 1
ATOM 2537 O O . PHE A 1 315 ? 8.492 -6.690 22.228 1.00 71.25 315 PHE A O 1
ATOM 2544 N N . THR A 1 316 ? 10.224 -5.289 22.026 1.00 75.56 316 THR A N 1
ATOM 2545 C CA . THR A 1 316 ? 9.950 -4.971 20.612 1.00 75.56 316 THR A CA 1
ATOM 2546 C C . THR A 1 316 ? 9.978 -6.238 19.758 1.00 75.56 316 THR A C 1
ATOM 2548 O O . THR A 1 316 ? 9.175 -6.376 18.840 1.00 75.56 316 THR A O 1
ATOM 2551 N N . VAL A 1 317 ? 10.869 -7.185 20.072 1.00 78.12 317 VAL A N 1
ATOM 2552 C CA . VAL A 1 317 ? 10.903 -8.498 19.413 1.00 78.12 317 VAL A CA 1
ATOM 2553 C C . VAL A 1 317 ? 9.659 -9.318 19.762 1.00 78.12 317 VAL A C 1
ATOM 2555 O O . VAL A 1 317 ? 9.030 -9.843 18.849 1.00 78.12 317 VAL A O 1
ATOM 2558 N N . THR A 1 318 ? 9.257 -9.383 21.034 1.00 83.88 318 THR A N 1
ATOM 2559 C CA . THR A 1 318 ? 8.045 -10.105 21.457 1.00 83.88 318 THR A CA 1
ATOM 2560 C C . THR A 1 318 ? 6.789 -9.550 20.789 1.00 83.88 318 THR A C 1
ATOM 2562 O O . THR A 1 318 ? 6.062 -10.306 20.159 1.00 83.88 318 THR A O 1
ATOM 2565 N N . VAL A 1 319 ? 6.560 -8.233 20.832 1.00 78.50 319 VAL A N 1
ATOM 2566 C CA . VAL A 1 319 ? 5.394 -7.601 20.188 1.00 78.50 319 VAL A CA 1
ATOM 2567 C C . VAL A 1 319 ? 5.406 -7.815 18.682 1.00 78.50 319 VAL A C 1
ATOM 2569 O O . VAL A 1 319 ? 4.365 -8.096 18.096 1.00 78.50 319 VAL A O 1
ATOM 2572 N N . ARG A 1 320 ? 6.574 -7.714 18.040 1.00 86.50 320 ARG A N 1
ATOM 2573 C CA . ARG A 1 320 ? 6.695 -7.976 16.604 1.00 86.50 320 ARG A CA 1
ATOM 2574 C C . ARG A 1 320 ? 6.327 -9.416 16.260 1.00 86.50 320 ARG A C 1
ATOM 2576 O O . ARG A 1 320 ? 5.657 -9.624 15.255 1.00 86.50 320 ARG A O 1
ATOM 2583 N N . ASN A 1 321 ? 6.749 -10.378 17.077 1.00 89.06 321 ASN A N 1
ATOM 2584 C CA . ASN A 1 321 ? 6.428 -11.786 16.872 1.00 89.06 321 ASN A CA 1
ATOM 2585 C C . ASN A 1 321 ? 4.929 -12.045 17.085 1.00 89.06 321 ASN A C 1
ATOM 2587 O O . ASN A 1 321 ? 4.294 -12.596 16.198 1.00 89.06 321 ASN A O 1
ATOM 2591 N N . GLU A 1 322 ? 4.340 -11.548 18.176 1.00 89.69 322 GLU A N 1
ATOM 2592 C CA . GLU A 1 322 ? 2.903 -11.698 18.466 1.00 89.69 322 GLU A CA 1
ATOM 2593 C C . GLU A 1 322 ? 2.020 -11.041 17.390 1.00 89.69 322 GLU A C 1
ATOM 2595 O O . GLU A 1 322 ? 1.029 -11.616 16.943 1.00 89.69 322 GLU A O 1
ATOM 2600 N N . LEU A 1 323 ? 2.395 -9.846 16.914 1.00 85.12 323 LEU A N 1
ATOM 2601 C CA . LEU A 1 323 ? 1.712 -9.192 15.793 1.00 85.12 323 LEU A CA 1
ATOM 2602 C C . LEU A 1 323 ? 1.874 -9.980 14.493 1.00 85.12 323 LEU A C 1
ATOM 2604 O O . LEU A 1 323 ? 0.913 -10.100 13.740 1.00 85.12 323 LEU A O 1
ATOM 2608 N N . SER A 1 324 ? 3.062 -10.523 14.223 1.00 90.25 324 SER A N 1
ATOM 2609 C CA . SER A 1 324 ? 3.303 -11.357 13.043 1.00 90.25 324 SER A CA 1
ATOM 2610 C C . SER A 1 324 ? 2.461 -12.633 13.077 1.00 90.25 324 SER A C 1
ATOM 2612 O O . SER A 1 324 ? 1.888 -13.002 12.055 1.00 90.25 324 SER A O 1
ATOM 2614 N N . ASP A 1 325 ? 2.337 -13.274 14.238 1.00 88.19 325 ASP A N 1
ATOM 2615 C CA . ASP A 1 325 ? 1.537 -14.485 14.418 1.00 88.19 325 ASP A CA 1
ATOM 2616 C C . ASP A 1 325 ? 0.035 -14.187 14.304 1.00 88.19 325 ASP A C 1
ATOM 2618 O O . ASP A 1 325 ? -0.695 -14.927 13.641 1.00 88.19 325 ASP A O 1
ATOM 2622 N N . MET A 1 326 ? -0.435 -13.062 14.860 1.00 84.88 326 MET A N 1
ATOM 2623 C CA . MET A 1 326 ? -1.810 -12.590 14.656 1.00 84.88 326 MET A CA 1
ATOM 2624 C C . MET A 1 326 ? -2.099 -12.291 13.183 1.00 84.88 326 MET A C 1
ATOM 2626 O O . MET A 1 326 ? -3.140 -12.705 12.677 1.00 84.88 326 MET A O 1
ATOM 2630 N N . LEU A 1 327 ? -1.185 -11.619 12.479 1.00 84.50 327 LEU A N 1
ATOM 2631 C CA . LEU A 1 327 ? -1.333 -11.327 11.052 1.00 84.50 327 LEU A CA 1
ATOM 2632 C C . LEU A 1 327 ? -1.301 -12.601 10.202 1.00 84.50 327 LEU A C 1
ATOM 2634 O O . LEU A 1 327 ? -2.076 -12.707 9.258 1.00 84.50 327 LEU A O 1
ATOM 2638 N N . ALA A 1 328 ? -0.465 -13.582 10.544 1.00 81.38 328 ALA A N 1
ATOM 2639 C CA . ALA A 1 328 ? -0.435 -14.877 9.870 1.00 81.38 328 ALA A CA 1
ATOM 2640 C C . ALA A 1 328 ? -1.730 -15.672 10.108 1.00 81.38 328 ALA A C 1
ATOM 2642 O O . ALA A 1 328 ? -2.289 -16.240 9.171 1.00 81.38 328 ALA A O 1
ATOM 2643 N N . SER A 1 329 ? -2.244 -15.674 11.341 1.00 82.38 329 SER A N 1
ATOM 2644 C CA . SER A 1 329 ? -3.531 -16.290 11.681 1.00 82.38 329 SER A CA 1
ATOM 2645 C C . SER A 1 329 ? -4.689 -15.626 10.930 1.00 82.38 329 SER A C 1
ATOM 2647 O O . SER A 1 329 ? -5.515 -16.306 10.324 1.00 82.38 329 SER A O 1
ATOM 2649 N N . LEU A 1 330 ? -4.701 -14.290 10.884 1.00 79.69 330 LEU A N 1
ATOM 2650 C CA . LEU A 1 330 ? -5.686 -13.517 10.136 1.00 79.69 330 LEU A CA 1
ATOM 2651 C C . LEU A 1 330 ? -5.580 -13.781 8.627 1.00 79.69 330 LEU A C 1
ATOM 2653 O O . LEU A 1 330 ? -6.599 -13.978 7.974 1.00 79.69 330 LEU A O 1
ATOM 2657 N N . ALA A 1 331 ? -4.366 -13.858 8.077 1.00 78.19 331 ALA A N 1
ATOM 2658 C CA . ALA A 1 331 ? -4.141 -14.197 6.675 1.00 78.19 331 ALA A CA 1
ATOM 2659 C C . ALA A 1 331 ? -4.660 -15.603 6.333 1.00 78.19 331 ALA A C 1
ATOM 2661 O O . ALA A 1 331 ? -5.303 -15.775 5.299 1.00 78.19 331 ALA A O 1
ATOM 2662 N N . ASN A 1 332 ? -4.458 -16.584 7.220 1.00 76.94 332 ASN A N 1
ATOM 2663 C CA . ASN A 1 332 ? -5.006 -17.935 7.067 1.00 76.94 332 ASN A CA 1
ATOM 2664 C C . ASN A 1 332 ? -6.538 -17.969 7.175 1.00 76.94 332 ASN A C 1
ATOM 2666 O O . ASN A 1 332 ? -7.172 -18.813 6.549 1.00 76.94 332 ASN A O 1
ATOM 2670 N N . TYR A 1 333 ? -7.139 -17.070 7.958 1.00 77.62 333 TYR A N 1
ATOM 2671 C CA . TYR A 1 333 ? -8.594 -16.972 8.084 1.00 77.62 333 TYR A CA 1
ATOM 2672 C C . TYR A 1 333 ? -9.241 -16.278 6.876 1.00 77.62 333 TYR A C 1
ATOM 2674 O O . TYR A 1 333 ? -10.284 -16.717 6.401 1.00 77.62 333 TYR A O 1
ATOM 2682 N N . ILE A 1 334 ? -8.620 -15.209 6.361 1.00 74.81 334 ILE A N 1
ATOM 2683 C CA . ILE A 1 334 ? -9.111 -14.448 5.196 1.00 74.81 334 ILE A CA 1
ATOM 2684 C C . ILE A 1 334 ? -8.874 -15.221 3.891 1.00 74.81 334 ILE A C 1
ATOM 2686 O O . ILE A 1 334 ? -9.694 -15.167 2.978 1.00 74.81 334 ILE A O 1
ATOM 2690 N N . SER A 1 335 ? -7.769 -15.961 3.798 1.00 66.38 335 SER A N 1
ATOM 2691 C CA . SER A 1 335 ? -7.473 -16.879 2.697 1.00 66.38 335 SER A CA 1
ATOM 2692 C C . SER A 1 335 ? -7.485 -18.316 3.225 1.00 66.38 335 SER A C 1
ATOM 2694 O O . SER A 1 335 ? -6.414 -18.910 3.380 1.00 66.38 335 SER A O 1
ATOM 2696 N N . PRO A 1 336 ? -8.676 -18.878 3.526 1.00 63.12 336 PRO A N 1
ATOM 2697 C CA . PRO A 1 336 ? -8.789 -20.249 3.998 1.00 63.12 336 PRO A CA 1
ATOM 2698 C C . PRO A 1 336 ? -8.123 -21.165 2.981 1.00 63.12 336 PRO A C 1
ATOM 2700 O O . PRO A 1 336 ? -8.491 -21.142 1.806 1.00 63.12 336 PRO A O 1
ATOM 2703 N N . GLU A 1 337 ? -7.100 -21.876 3.464 1.00 57.62 337 GLU A N 1
ATOM 2704 C CA . GLU A 1 337 ? -6.343 -22.949 2.820 1.00 57.62 337 GLU A CA 1
ATOM 2705 C C . GLU A 1 337 ? -6.652 -23.058 1.326 1.00 57.62 337 GLU A C 1
ATOM 2707 O O . GLU A 1 337 ? -7.515 -23.825 0.888 1.00 57.62 337 GLU A O 1
ATOM 2712 N N . GLN A 1 338 ? -5.992 -22.199 0.542 1.00 62.97 338 GLN A N 1
ATOM 2713 C CA . GLN A 1 338 ? -6.096 -22.249 -0.905 1.00 62.97 338 GLN A CA 1
ATOM 2714 C C . GLN A 1 338 ? -5.879 -23.698 -1.324 1.00 62.97 338 GLN A C 1
ATOM 2716 O O . GLN A 1 338 ? -4.836 -24.276 -1.018 1.00 62.97 338 GLN A O 1
ATOM 2721 N N . THR A 1 339 ? -6.891 -24.294 -1.964 1.00 74.56 339 THR A N 1
ATOM 2722 C CA . THR A 1 339 ? -6.807 -25.675 -2.456 1.00 74.56 339 THR A CA 1
ATOM 2723 C C . THR A 1 339 ? -5.443 -25.900 -3.103 1.00 74.56 339 THR A C 1
ATOM 2725 O O . THR A 1 339 ? -4.911 -25.004 -3.757 1.00 74.56 339 THR A O 1
ATOM 2728 N N . GLN A 1 340 ? -4.855 -27.084 -2.937 1.00 79.25 340 GLN A N 1
ATOM 2729 C CA . GLN A 1 340 ? -3.516 -27.397 -3.454 1.00 79.25 340 GLN A CA 1
ATOM 2730 C C . GLN A 1 340 ? -3.333 -26.984 -4.934 1.00 79.25 340 GLN A C 1
ATOM 2732 O O . GLN A 1 340 ? -2.248 -26.571 -5.339 1.00 79.25 340 GLN A O 1
ATOM 2737 N N . VAL A 1 341 ? -4.422 -27.007 -5.712 1.00 81.00 341 VAL A N 1
ATOM 2738 C CA . VAL A 1 341 ? -4.524 -26.496 -7.088 1.00 81.00 341 VAL A CA 1
ATOM 2739 C C . VAL A 1 341 ? -4.238 -24.991 -7.197 1.00 81.00 341 VAL A C 1
ATOM 2741 O O . VAL A 1 341 ? -3.476 -24.576 -8.065 1.00 81.00 341 VAL A O 1
ATOM 2744 N N . GLN A 1 342 ? -4.801 -24.152 -6.326 1.00 82.25 342 GLN A N 1
ATOM 2745 C CA . GLN A 1 342 ? -4.516 -22.714 -6.295 1.00 82.25 342 GLN A CA 1
ATOM 2746 C C . GLN A 1 342 ? -3.068 -22.423 -5.891 1.00 82.25 342 GLN A C 1
ATOM 2748 O O . GLN A 1 342 ? -2.438 -21.566 -6.510 1.00 82.25 342 GLN A O 1
ATOM 2753 N N . ILE A 1 343 ? -2.518 -23.159 -4.917 1.00 82.44 343 ILE A N 1
ATOM 2754 C CA . ILE A 1 343 ? -1.102 -23.033 -4.533 1.00 82.44 343 ILE A CA 1
ATOM 2755 C C . ILE A 1 343 ? -0.206 -23.358 -5.734 1.00 82.44 343 ILE A C 1
ATOM 2757 O O . ILE A 1 343 ? 0.690 -22.582 -6.060 1.00 82.44 343 ILE A O 1
ATOM 2761 N N . GLN A 1 344 ? -0.485 -24.456 -6.444 1.00 89.62 344 GLN A N 1
ATOM 2762 C CA . GLN A 1 344 ? 0.244 -24.823 -7.661 1.00 89.62 344 GLN A CA 1
ATOM 2763 C C . GLN A 1 344 ? 0.084 -23.779 -8.771 1.00 89.62 344 GLN A C 1
ATOM 2765 O O . GLN A 1 344 ? 1.065 -23.443 -9.427 1.00 89.62 344 GLN A O 1
ATOM 2770 N N . ARG A 1 345 ? -1.115 -23.211 -8.957 1.00 87.25 345 ARG A N 1
ATOM 2771 C CA . ARG A 1 345 ? -1.356 -22.152 -9.949 1.00 87.25 345 ARG A CA 1
ATOM 2772 C C . ARG A 1 345 ? -0.576 -20.877 -9.620 1.00 87.25 345 ARG A C 1
ATOM 2774 O O . ARG A 1 345 ? -0.007 -20.264 -10.521 1.00 87.25 345 ARG A O 1
ATOM 2781 N N . LYS A 1 346 ? -0.511 -20.492 -8.342 1.00 83.94 346 LYS A N 1
ATOM 2782 C CA . LYS A 1 346 ? 0.292 -19.351 -7.880 1.00 83.94 346 LYS A CA 1
ATOM 2783 C C . LYS A 1 346 ? 1.785 -19.598 -8.053 1.00 83.94 346 LYS A C 1
ATOM 2785 O O . LYS A 1 346 ? 2.483 -18.708 -8.526 1.00 83.94 346 LYS A O 1
ATOM 2790 N N . GLU A 1 347 ? 2.265 -20.792 -7.720 1.00 92.56 347 GLU A N 1
ATOM 2791 C CA . GLU A 1 347 ? 3.675 -21.147 -7.892 1.00 92.56 347 GLU A CA 1
ATOM 2792 C C . GLU A 1 347 ? 4.062 -21.218 -9.379 1.00 92.56 347 GLU A C 1
ATOM 2794 O O . GLU A 1 347 ? 5.100 -20.687 -9.760 1.00 92.56 347 GLU A O 1
ATOM 2799 N N . ALA A 1 348 ? 3.200 -21.759 -10.247 1.00 93.94 348 ALA A N 1
ATOM 2800 C CA . ALA A 1 348 ? 3.412 -21.749 -11.696 1.00 93.94 348 ALA A CA 1
ATOM 2801 C C . ALA A 1 348 ? 3.472 -20.317 -12.253 1.00 93.94 348 ALA A C 1
ATOM 2803 O O . ALA A 1 348 ? 4.405 -19.976 -12.978 1.00 93.94 348 ALA A O 1
ATOM 2804 N N . LYS A 1 349 ? 2.538 -19.445 -11.845 1.00 94.62 349 LYS A N 1
ATOM 2805 C CA . LYS A 1 349 ? 2.543 -18.022 -12.227 1.00 94.62 349 LYS A CA 1
ATOM 2806 C C . LYS A 1 349 ? 3.792 -17.300 -11.712 1.00 94.62 349 LYS A C 1
ATOM 2808 O O . LYS A 1 349 ? 4.366 -16.469 -12.409 1.00 94.62 349 LYS A O 1
ATOM 2813 N N . ARG A 1 350 ? 4.246 -17.625 -10.501 1.00 93.88 350 ARG A N 1
ATOM 2814 C CA . ARG A 1 350 ? 5.488 -17.089 -9.933 1.00 93.88 350 ARG A CA 1
ATOM 2815 C C . ARG A 1 350 ? 6.710 -17.513 -10.754 1.00 93.88 350 ARG A C 1
ATOM 2817 O O . ARG A 1 350 ? 7.545 -16.662 -11.043 1.00 93.88 350 ARG A O 1
ATOM 2824 N N . GLN A 1 351 ? 6.797 -18.780 -11.159 1.00 96.75 351 GLN A N 1
ATOM 2825 C CA . GLN A 1 351 ? 7.882 -19.279 -12.013 1.00 96.75 351 GLN A CA 1
ATOM 2826 C C . GLN A 1 351 ? 7.859 -18.642 -13.409 1.00 96.75 351 GLN A C 1
ATOM 2828 O O . GLN A 1 351 ? 8.908 -18.281 -13.938 1.00 96.75 351 GLN A O 1
ATOM 2833 N N . GLU A 1 352 ? 6.676 -18.445 -13.991 1.00 95.94 352 GLU A N 1
ATOM 2834 C CA . GLU A 1 352 ? 6.512 -17.735 -15.264 1.00 95.94 352 GLU A CA 1
ATOM 2835 C C . GLU A 1 352 ? 7.031 -16.290 -15.176 1.00 95.94 352 GLU A C 1
ATOM 2837 O O . GLU A 1 352 ? 7.818 -15.850 -16.017 1.00 95.94 352 GLU A O 1
ATOM 2842 N N . LEU A 1 353 ? 6.658 -15.564 -14.117 1.00 96.06 353 LEU A N 1
ATOM 2843 C CA . LEU A 1 353 ? 7.130 -14.200 -13.871 1.00 96.06 353 LEU A CA 1
ATOM 2844 C C . LEU A 1 353 ? 8.641 -14.142 -13.619 1.00 96.06 353 LEU A C 1
ATOM 2846 O O . LEU A 1 353 ? 9.303 -13.218 -14.091 1.00 96.06 353 LEU A O 1
ATOM 2850 N N . GLU A 1 354 ? 9.204 -15.125 -12.918 1.00 94.94 354 GLU A N 1
ATOM 2851 C CA . GLU A 1 354 ? 10.648 -15.228 -12.696 1.00 94.94 354 GLU A CA 1
ATOM 2852 C C . GLU A 1 354 ? 11.412 -15.473 -14.009 1.00 94.94 354 GLU A C 1
ATOM 2854 O O . GLU A 1 354 ? 12.430 -14.821 -14.261 1.00 94.94 354 GLU A O 1
ATOM 2859 N N . ASN A 1 355 ? 10.887 -16.332 -14.888 1.00 96.81 355 ASN A N 1
ATOM 2860 C CA . ASN A 1 355 ? 11.440 -16.552 -16.224 1.00 96.81 355 ASN A CA 1
ATOM 2861 C C . ASN A 1 355 ? 11.370 -15.281 -17.078 1.00 96.81 355 ASN A C 1
ATOM 2863 O O . ASN A 1 355 ? 12.382 -14.873 -17.645 1.00 96.81 355 ASN A O 1
ATOM 2867 N N . LYS A 1 356 ? 10.224 -14.590 -17.089 1.00 96.38 356 LYS A N 1
ATOM 2868 C CA . LYS A 1 356 ? 10.055 -13.324 -17.815 1.00 96.38 356 LYS A CA 1
ATOM 2869 C C . LYS A 1 356 ? 11.001 -12.237 -17.300 1.00 96.38 356 LYS A C 1
ATOM 2871 O O . LYS A 1 356 ? 11.581 -11.488 -18.082 1.00 96.38 356 LYS A O 1
ATOM 2876 N N . LEU A 1 357 ? 11.219 -12.171 -15.985 1.00 94.94 357 LEU A N 1
ATOM 2877 C CA . LEU A 1 357 ? 12.190 -11.258 -15.379 1.00 94.94 357 LEU A CA 1
ATOM 2878 C C . LEU A 1 357 ? 13.628 -11.593 -15.807 1.00 94.94 357 LEU A C 1
ATOM 2880 O O . LEU A 1 357 ? 14.433 -10.687 -16.030 1.00 94.94 357 LEU A O 1
ATOM 2884 N N . LYS A 1 358 ? 13.967 -12.881 -15.918 1.00 97.06 358 LYS A N 1
ATOM 2885 C CA . LYS A 1 358 ? 15.277 -13.339 -16.393 1.00 97.06 358 LYS A CA 1
ATOM 2886 C C . LYS A 1 358 ? 15.500 -12.986 -17.865 1.00 97.06 358 LYS A C 1
ATOM 2888 O O . LYS A 1 358 ? 16.555 -12.441 -18.182 1.00 97.06 358 LYS A O 1
ATOM 2893 N N . GLU A 1 359 ? 14.512 -13.220 -18.725 1.00 96.88 359 GLU A N 1
ATOM 2894 C CA . GLU A 1 359 ? 14.546 -12.829 -20.141 1.00 96.88 359 GLU A CA 1
ATOM 2895 C C . GLU A 1 359 ? 14.706 -11.315 -20.301 1.00 96.88 359 GLU A C 1
ATOM 2897 O O . GLU A 1 359 ? 15.548 -10.860 -21.070 1.00 96.88 359 GLU A O 1
ATOM 2902 N N . LEU A 1 360 ? 13.975 -10.520 -19.513 1.00 97.12 360 LEU A N 1
ATOM 2903 C CA . LEU A 1 360 ? 14.080 -9.061 -19.552 1.00 97.12 360 LEU A CA 1
ATOM 2904 C C . LEU A 1 360 ? 15.477 -8.573 -19.134 1.00 97.12 360 LEU A C 1
ATOM 2906 O O . LEU A 1 360 ? 16.023 -7.644 -19.728 1.00 97.12 360 LEU A O 1
ATOM 2910 N N . LYS A 1 361 ? 16.083 -9.214 -18.126 1.00 96.94 361 LYS A N 1
ATOM 2911 C CA . LYS A 1 361 ? 17.465 -8.929 -17.709 1.00 96.94 361 LYS A CA 1
ATOM 2912 C C . LYS A 1 361 ? 18.479 -9.294 -18.793 1.00 96.94 361 LYS A C 1
ATOM 2914 O O . LYS A 1 361 ? 19.429 -8.546 -19.000 1.00 96.94 361 LYS A O 1
ATOM 2919 N N . GLU A 1 362 ? 18.293 -10.420 -19.474 1.00 97.50 362 GLU A N 1
ATOM 2920 C CA . GLU A 1 362 ? 19.153 -10.840 -20.584 1.00 97.50 362 GLU A CA 1
ATOM 2921 C C . GLU A 1 362 ? 19.013 -9.907 -21.793 1.00 97.50 362 GLU A C 1
ATOM 2923 O O . GLU A 1 362 ? 20.017 -9.475 -22.356 1.00 97.50 362 GLU A O 1
ATOM 2928 N N . HIS A 1 363 ? 17.789 -9.497 -22.121 1.00 97.88 363 HIS A N 1
ATOM 2929 C CA . HIS A 1 363 ? 17.519 -8.502 -23.153 1.00 97.88 363 HIS A CA 1
ATOM 2930 C C . HIS A 1 363 ? 18.176 -7.150 -22.838 1.00 97.88 363 HIS A C 1
ATOM 2932 O O . HIS A 1 363 ? 18.868 -6.592 -23.687 1.00 97.88 363 HIS A O 1
ATOM 2938 N N . ASN A 1 364 ? 18.043 -6.649 -21.604 1.00 94.69 364 ASN A N 1
ATOM 2939 C CA . ASN A 1 364 ? 18.715 -5.414 -21.184 1.00 94.69 364 ASN A CA 1
ATOM 2940 C C . ASN A 1 364 ? 20.242 -5.530 -21.267 1.00 94.69 364 ASN A C 1
ATOM 2942 O O . ASN A 1 364 ? 20.897 -4.607 -21.745 1.00 94.69 364 ASN A O 1
ATOM 2946 N N . ARG A 1 365 ? 20.812 -6.678 -20.883 1.00 97.44 365 ARG A N 1
ATOM 2947 C CA . ARG A 1 365 ? 22.250 -6.940 -21.025 1.00 97.44 365 ARG A CA 1
ATOM 2948 C C . ARG A 1 365 ? 22.701 -6.913 -22.491 1.00 97.44 365 ARG A C 1
ATOM 2950 O O . ARG A 1 365 ? 23.769 -6.381 -22.784 1.00 97.44 365 ARG A O 1
ATOM 2957 N N . ASN A 1 366 ? 21.905 -7.466 -23.405 1.00 97.81 366 ASN A N 1
ATOM 2958 C CA . ASN A 1 366 ? 22.206 -7.435 -24.838 1.00 97.81 366 ASN A CA 1
ATOM 2959 C C . ASN A 1 366 ? 22.136 -6.005 -25.395 1.00 97.81 366 ASN A C 1
ATOM 2961 O O . ASN A 1 366 ? 23.036 -5.596 -26.122 1.00 97.81 366 ASN A O 1
ATOM 2965 N N . LEU A 1 367 ? 21.134 -5.217 -24.990 1.00 96.56 367 LEU A N 1
ATOM 2966 C CA . LEU A 1 367 ? 21.029 -3.804 -25.370 1.00 96.56 367 LEU A CA 1
ATOM 2967 C C . LEU A 1 367 ? 22.198 -2.960 -24.845 1.00 96.56 367 LEU A C 1
ATOM 2969 O O . LEU A 1 367 ? 22.695 -2.088 -25.556 1.00 96.56 367 LEU A O 1
ATOM 2973 N N . GLU A 1 368 ? 22.658 -3.203 -23.618 1.00 94.62 368 GLU A N 1
ATOM 2974 C CA . GLU A 1 368 ? 23.850 -2.543 -23.072 1.00 94.62 368 GLU A CA 1
ATOM 2975 C C . GLU A 1 368 ? 25.108 -2.873 -23.886 1.00 94.62 368 GLU A C 1
ATOM 2977 O O . GLU A 1 368 ? 25.901 -1.979 -24.189 1.00 94.62 368 GLU A O 1
ATOM 2982 N N . GLU A 1 369 ? 25.275 -4.132 -24.293 1.00 97.56 369 GLU A N 1
ATOM 2983 C CA . GLU A 1 369 ? 26.392 -4.557 -25.140 1.00 97.56 369 GLU A CA 1
ATOM 2984 C C . GLU A 1 369 ? 26.312 -3.928 -26.543 1.00 97.56 369 GLU A C 1
ATOM 2986 O O . GLU A 1 369 ? 27.313 -3.413 -27.047 1.00 97.56 369 GLU A O 1
ATOM 2991 N N . GLU A 1 370 ? 25.126 -3.877 -27.157 1.00 96.38 370 GLU A N 1
ATOM 2992 C CA . GLU A 1 370 ? 24.907 -3.191 -28.437 1.00 96.38 370 GLU A CA 1
ATOM 2993 C C . GLU A 1 370 ? 25.225 -1.695 -28.348 1.00 96.38 370 GLU A C 1
ATOM 2995 O O . GLU A 1 370 ? 25.923 -1.153 -29.214 1.00 96.38 370 GLU A O 1
ATOM 3000 N N . ARG A 1 371 ? 24.780 -1.030 -27.274 1.00 96.44 371 ARG A N 1
ATOM 3001 C CA . ARG A 1 371 ? 25.115 0.374 -26.990 1.00 96.44 371 ARG A CA 1
ATOM 3002 C C . ARG A 1 371 ? 26.622 0.561 -26.847 1.00 96.44 371 ARG A C 1
ATOM 3004 O O . ARG A 1 371 ? 27.175 1.483 -27.446 1.00 96.44 371 ARG A O 1
ATOM 3011 N N . ARG A 1 372 ? 27.308 -0.331 -26.127 1.00 98.12 372 ARG A N 1
ATOM 3012 C CA . ARG A 1 372 ? 28.770 -0.291 -25.972 1.00 98.12 372 ARG A CA 1
ATOM 3013 C C . ARG A 1 372 ? 29.484 -0.398 -27.322 1.00 98.12 372 ARG A C 1
ATOM 3015 O O . ARG A 1 372 ? 30.371 0.404 -27.605 1.00 98.12 372 ARG A O 1
ATOM 3022 N N . ILE A 1 373 ? 29.067 -1.335 -28.175 1.00 97.56 373 ILE A N 1
ATOM 3023 C CA . ILE A 1 373 ? 29.621 -1.517 -29.528 1.00 97.56 373 ILE A CA 1
ATOM 3024 C C . ILE A 1 373 ? 29.354 -0.282 -30.404 1.00 97.56 373 ILE A C 1
ATOM 3026 O O . ILE A 1 373 ? 30.212 0.122 -31.194 1.00 97.56 373 ILE A O 1
ATOM 3030 N N . ALA A 1 374 ? 28.175 0.336 -30.291 1.00 97.44 374 ALA A N 1
ATOM 3031 C CA . ALA A 1 374 ? 27.841 1.550 -31.031 1.00 97.44 374 ALA A CA 1
ATOM 3032 C C . ALA A 1 374 ? 28.732 2.736 -30.622 1.00 97.44 374 ALA A C 1
ATOM 3034 O O . ALA A 1 374 ? 29.278 3.416 -31.495 1.00 97.44 374 ALA A O 1
ATOM 3035 N N . ILE A 1 375 ? 28.942 2.939 -29.318 1.00 95.69 375 ILE A N 1
ATOM 3036 C CA . ILE A 1 375 ? 29.835 3.978 -28.784 1.00 95.69 375 ILE A CA 1
ATOM 3037 C C . ILE A 1 375 ? 31.276 3.744 -29.257 1.00 95.69 375 ILE A C 1
ATOM 3039 O O . ILE A 1 375 ? 31.906 4.663 -29.781 1.00 95.69 375 ILE A O 1
ATOM 3043 N N . GLU A 1 376 ? 31.776 2.508 -29.179 1.00 97.44 376 GLU A N 1
ATOM 3044 C CA . GLU A 1 376 ? 33.121 2.152 -29.649 1.00 97.44 376 GLU A CA 1
ATOM 3045 C C . GLU A 1 376 ? 33.313 2.456 -31.148 1.00 97.44 376 GLU A C 1
ATOM 3047 O O . GLU A 1 376 ? 34.343 3.000 -31.565 1.00 97.44 376 GLU A O 1
ATOM 3052 N N . LYS A 1 377 ? 32.305 2.168 -31.984 1.00 97.56 377 LYS A N 1
ATOM 3053 C CA . LYS A 1 377 ? 32.326 2.516 -33.416 1.00 97.56 377 LYS A CA 1
ATOM 3054 C C . LYS A 1 377 ? 32.389 4.028 -33.641 1.00 97.56 377 LYS A C 1
ATOM 3056 O O . LYS A 1 377 ? 33.122 4.473 -34.529 1.00 97.56 377 LYS A O 1
ATOM 3061 N N . ILE A 1 378 ? 31.645 4.812 -32.860 1.00 95.31 378 ILE A N 1
ATOM 3062 C CA . ILE A 1 378 ? 31.650 6.279 -32.945 1.00 95.31 378 ILE A CA 1
ATOM 3063 C C . ILE A 1 378 ? 33.025 6.822 -32.543 1.00 95.31 378 ILE A C 1
ATOM 3065 O O . ILE A 1 378 ? 33.620 7.582 -33.310 1.00 95.31 378 ILE A O 1
ATOM 3069 N N . GLU A 1 379 ? 33.586 6.384 -31.415 1.00 95.19 379 GLU A N 1
ATOM 3070 C CA . GLU A 1 379 ? 34.920 6.809 -30.972 1.00 95.19 379 GLU A CA 1
ATOM 3071 C C . GLU A 1 379 ? 36.012 6.491 -31.999 1.00 95.19 379 GLU A C 1
ATOM 3073 O O . GLU A 1 379 ? 36.870 7.331 -32.284 1.00 95.19 379 GLU A O 1
ATOM 3078 N N . ASN A 1 380 ? 35.978 5.298 -32.597 1.00 96.00 380 ASN A N 1
ATOM 3079 C CA . ASN A 1 380 ? 36.937 4.910 -33.630 1.00 96.00 380 ASN A CA 1
ATOM 3080 C C . ASN A 1 380 ? 36.818 5.787 -34.882 1.00 96.00 380 ASN A C 1
ATOM 3082 O O . ASN A 1 380 ? 37.836 6.163 -35.468 1.00 96.00 380 ASN A O 1
ATOM 3086 N N . LYS A 1 381 ? 35.598 6.183 -35.263 1.00 95.25 381 LYS A N 1
ATOM 3087 C CA . LYS A 1 381 ? 35.371 7.124 -36.366 1.00 95.25 381 LYS A CA 1
ATOM 3088 C C . LYS A 1 381 ? 35.941 8.512 -36.051 1.00 95.25 381 LYS A C 1
ATOM 3090 O O . LYS A 1 381 ? 36.587 9.104 -36.914 1.00 95.25 381 LYS A O 1
ATOM 3095 N N . TYR A 1 382 ? 35.782 9.002 -34.821 1.00 93.06 382 TYR A N 1
ATOM 3096 C CA . TYR A 1 382 ? 36.390 10.265 -34.384 1.00 93.06 382 TYR A CA 1
ATOM 3097 C C . TYR A 1 382 ? 37.924 10.203 -34.377 1.00 93.06 382 TYR A C 1
ATOM 3099 O O . TYR A 1 382 ? 38.570 11.122 -34.878 1.00 93.06 382 TYR A O 1
ATOM 3107 N N . LYS A 1 383 ? 38.525 9.103 -33.901 1.00 92.56 383 LYS A N 1
ATOM 3108 C CA . LYS A 1 383 ? 39.989 8.895 -33.941 1.00 92.56 383 LYS A CA 1
ATOM 3109 C C . LYS A 1 383 ? 40.541 8.869 -35.375 1.00 92.56 383 LYS A C 1
ATOM 3111 O O . LYS A 1 383 ? 41.638 9.366 -35.631 1.00 92.56 383 LYS A O 1
ATOM 3116 N N . GLN A 1 384 ? 39.783 8.333 -36.332 1.00 90.75 384 GLN A N 1
ATOM 3117 C CA . GLN A 1 384 ? 40.167 8.361 -37.748 1.00 90.75 384 GLN A CA 1
ATOM 3118 C C . GLN A 1 384 ? 40.080 9.772 -38.353 1.00 90.75 384 GLN A C 1
ATOM 3120 O O . GLN A 1 384 ? 40.946 10.148 -39.134 1.00 90.75 384 GLN A O 1
ATOM 3125 N N . GLN A 1 385 ? 39.092 10.584 -37.964 1.00 87.62 385 GLN A N 1
ATOM 3126 C CA . GLN A 1 385 ? 38.962 11.964 -38.458 1.00 87.62 385 GLN A CA 1
ATOM 3127 C C . GLN A 1 385 ? 40.025 12.916 -37.885 1.00 87.62 385 GLN A C 1
ATOM 3129 O O . GLN A 1 385 ? 40.498 13.822 -38.577 1.00 87.62 385 GLN A O 1
ATOM 3134 N N . THR A 1 386 ? 40.438 12.722 -36.630 1.00 84.88 386 THR A N 1
ATOM 3135 C CA . THR A 1 386 ? 41.455 13.583 -36.005 1.00 84.88 386 THR A CA 1
ATOM 3136 C C . THR A 1 386 ? 42.860 13.308 -36.535 1.00 84.88 386 THR A C 1
ATOM 3138 O O . THR A 1 386 ? 43.646 14.242 -36.678 1.00 84.88 386 THR A O 1
ATOM 3141 N N . THR A 1 387 ? 43.172 12.066 -36.914 1.00 80.56 387 THR A N 1
ATOM 3142 C CA . THR A 1 387 ? 44.501 11.704 -37.440 1.00 80.56 387 THR A CA 1
ATOM 3143 C C . THR A 1 387 ? 44.758 12.187 -38.871 1.00 80.56 387 THR A C 1
ATOM 3145 O O . THR A 1 387 ? 45.913 12.403 -39.232 1.00 80.56 387 THR A O 1
ATOM 3148 N N . THR A 1 388 ? 43.725 12.449 -39.680 1.00 74.19 388 THR A N 1
ATOM 3149 C CA . THR A 1 388 ? 43.909 12.957 -41.055 1.00 74.19 388 THR A CA 1
ATOM 3150 C C . THR A 1 388 ? 44.133 14.469 -41.147 1.00 74.19 388 THR A C 1
ATOM 3152 O O . THR A 1 388 ? 44.601 14.951 -42.176 1.00 74.19 388 THR A O 1
ATOM 3155 N N . THR A 1 389 ? 43.837 15.240 -40.095 1.00 59.88 389 THR A N 1
ATOM 3156 C CA . THR A 1 389 ? 43.785 16.715 -40.195 1.00 59.88 389 THR A CA 1
ATOM 3157 C C . THR A 1 389 ? 45.103 17.412 -39.809 1.00 59.88 389 THR A C 1
ATOM 3159 O O . THR A 1 389 ? 45.297 18.582 -40.120 1.00 59.88 389 THR A O 1
ATOM 3162 N N . THR A 1 390 ? 46.077 16.713 -39.215 1.00 56.06 390 THR A N 1
ATOM 3163 C CA . THR A 1 390 ? 47.341 17.336 -38.752 1.00 56.06 390 THR A CA 1
ATOM 3164 C C . THR A 1 390 ? 48.466 17.372 -39.804 1.00 56.06 390 THR A C 1
ATOM 3166 O O . THR A 1 390 ? 49.575 17.786 -39.489 1.00 56.06 390 THR A O 1
ATOM 3169 N N . SER A 1 391 ? 48.229 16.986 -41.067 1.00 53.41 391 SER A N 1
ATOM 3170 C CA . SER A 1 391 ? 49.301 16.937 -42.090 1.00 53.41 391 SER A CA 1
ATOM 3171 C C . SER A 1 391 ? 49.154 17.917 -43.264 1.00 53.41 391 SER A C 1
ATOM 3173 O O . SER A 1 391 ? 49.988 17.929 -44.162 1.00 53.41 391 SER A O 1
ATOM 3175 N N . SER A 1 392 ? 48.156 18.803 -43.260 1.00 55.50 392 SER A N 1
ATOM 3176 C CA . SER A 1 392 ? 48.075 19.877 -44.262 1.00 55.50 392 SER A CA 1
ATOM 3177 C C . SER A 1 392 ? 48.441 21.211 -43.629 1.00 55.50 392 SER A C 1
ATOM 3179 O O . SER A 1 392 ? 47.590 21.950 -43.141 1.00 55.50 392 SER A O 1
ATOM 3181 N N . GLY A 1 393 ? 49.746 21.489 -43.615 1.00 49.41 393 GLY A N 1
ATOM 3182 C CA . GLY A 1 393 ? 50.314 22.786 -43.273 1.00 49.41 393 GLY A CA 1
ATOM 3183 C C . GLY A 1 393 ? 49.852 23.868 -44.245 1.00 49.41 393 GLY A C 1
ATOM 3184 O O . GLY A 1 393 ? 50.579 24.231 -45.163 1.00 49.41 393 GLY A O 1
ATOM 3185 N N . ASN A 1 394 ? 48.660 24.414 -44.019 1.00 51.34 394 ASN A N 1
ATOM 3186 C CA . ASN A 1 394 ? 48.313 25.730 -44.524 1.00 51.34 394 ASN A CA 1
ATOM 3187 C C . ASN A 1 394 ? 48.932 26.752 -43.577 1.00 51.34 394 ASN A C 1
ATOM 3189 O O . ASN A 1 394 ? 48.411 27.043 -42.501 1.00 51.34 394 ASN A O 1
ATOM 3193 N N . GLN A 1 395 ? 50.093 27.254 -43.990 1.00 54.03 395 GLN A N 1
ATOM 3194 C CA . GLN A 1 395 ? 50.689 28.461 -43.446 1.00 54.03 395 GLN A CA 1
ATOM 3195 C C . GLN A 1 395 ? 49.630 29.563 -43.494 1.00 54.03 395 GLN A C 1
ATOM 3197 O O . GLN A 1 395 ? 49.225 29.998 -44.571 1.00 54.03 395 GLN A O 1
ATOM 3202 N N . ILE A 1 396 ? 49.151 29.973 -42.323 1.00 61.62 396 ILE A N 1
ATOM 3203 C CA . ILE A 1 396 ? 48.347 31.180 -42.175 1.00 61.62 396 ILE A CA 1
ATOM 3204 C C . ILE A 1 396 ? 49.244 32.326 -42.662 1.00 61.62 396 ILE A C 1
ATOM 3206 O O . ILE A 1 396 ? 50.318 32.520 -42.082 1.00 61.62 396 ILE A O 1
ATOM 3210 N N . PRO A 1 397 ? 48.883 33.032 -43.748 1.00 67.88 397 PRO A N 1
ATOM 3211 C CA . PRO A 1 397 ? 49.674 34.156 -44.213 1.00 67.88 397 PRO A CA 1
ATOM 3212 C C . PRO A 1 397 ? 49.753 35.200 -43.092 1.00 67.88 397 PRO A C 1
ATOM 3214 O O . PRO A 1 397 ? 48.762 35.414 -42.385 1.00 67.88 397 PRO A O 1
ATOM 3217 N N . PRO A 1 398 ? 50.931 35.813 -42.887 1.00 71.69 398 PRO A N 1
ATOM 3218 C CA . PRO A 1 398 ? 51.138 36.761 -41.807 1.00 71.69 398 PRO A CA 1
ATOM 3219 C C . PRO A 1 398 ? 50.123 37.909 -41.898 1.00 71.69 398 PRO A C 1
ATOM 3221 O O . PRO A 1 398 ? 49.776 38.335 -43.005 1.00 71.69 398 PRO A O 1
ATOM 3224 N N . PRO A 1 399 ? 49.633 38.399 -40.746 1.00 75.31 399 PRO A N 1
ATOM 3225 C CA . PRO A 1 399 ? 48.666 39.482 -40.706 1.00 75.31 399 PRO A CA 1
ATOM 3226 C C . PRO A 1 399 ? 49.221 40.717 -41.431 1.00 75.31 399 PRO A C 1
ATOM 3228 O O . PRO A 1 399 ? 50.418 41.005 -41.319 1.00 75.31 399 PRO A O 1
ATOM 3231 N N . PRO A 1 400 ? 48.377 41.433 -42.194 1.00 76.94 400 PRO A N 1
ATOM 3232 C CA . PRO A 1 400 ? 48.803 42.604 -42.941 1.00 76.94 400 PRO A CA 1
ATOM 3233 C C . PRO A 1 400 ? 49.393 43.670 -42.001 1.00 76.94 400 PRO A C 1
ATOM 3235 O O . PRO A 1 400 ? 48.899 43.841 -40.883 1.00 76.94 400 PRO A O 1
ATOM 3238 N N . PRO A 1 401 ? 50.452 44.377 -42.438 1.00 74.62 401 PRO A N 1
ATOM 3239 C CA . PRO A 1 401 ? 51.081 45.431 -41.656 1.00 74.62 401 PRO A CA 1
ATOM 3240 C C . PRO A 1 401 ? 50.072 46.538 -41.341 1.00 74.62 401 PRO A C 1
ATOM 3242 O O . PRO A 1 401 ? 49.293 46.952 -42.202 1.00 74.62 401 PRO A O 1
ATOM 3245 N N . TYR A 1 402 ? 50.089 46.987 -40.086 1.00 72.62 402 TYR A N 1
ATOM 3246 C CA . TYR A 1 402 ? 49.241 48.073 -39.609 1.00 72.62 402 TYR A CA 1
ATOM 3247 C C . TYR A 1 402 ? 49.522 49.349 -40.417 1.00 72.62 402 TYR A C 1
ATOM 3249 O O . TYR A 1 402 ? 50.693 49.655 -40.657 1.00 72.62 402 TYR A O 1
ATOM 3257 N N . PRO A 1 403 ? 48.479 50.083 -40.848 1.00 74.88 403 PRO A N 1
ATOM 3258 C CA . PRO A 1 403 ? 48.655 51.359 -41.524 1.00 74.88 403 PRO A CA 1
ATOM 3259 C C . PRO A 1 403 ? 49.399 52.317 -40.592 1.00 74.88 403 PRO A C 1
ATOM 3261 O O . PRO A 1 403 ? 48.971 52.540 -39.460 1.00 74.88 403 PRO A O 1
ATOM 3264 N N . GLU A 1 404 ? 50.527 52.839 -41.071 1.00 72.12 404 GLU A N 1
ATOM 3265 C CA . GLU A 1 404 ? 51.284 53.893 -40.403 1.00 72.12 404 GLU A CA 1
ATOM 3266 C C . GLU A 1 404 ? 50.338 55.069 -40.140 1.00 72.12 404 GLU A C 1
ATOM 3268 O O . GLU A 1 404 ? 49.795 55.672 -41.070 1.00 72.12 404 GLU A O 1
ATOM 3273 N N . GLU A 1 405 ? 50.096 55.362 -38.861 1.00 68.19 405 GLU A N 1
ATOM 3274 C CA . GLU A 1 405 ? 49.451 56.600 -38.450 1.00 68.19 405 GLU A CA 1
ATOM 3275 C C . GLU A 1 405 ? 50.312 57.755 -38.964 1.00 68.19 405 GLU A C 1
ATOM 3277 O O . GLU A 1 405 ? 51.393 58.037 -38.440 1.00 68.19 405 GLU A O 1
ATOM 3282 N N . ASN A 1 406 ? 49.830 58.404 -40.025 1.00 67.69 406 ASN A N 1
ATOM 3283 C CA . ASN A 1 406 ? 50.304 59.705 -40.458 1.00 67.69 406 ASN A CA 1
ATOM 3284 C C . ASN A 1 406 ? 50.213 60.654 -39.261 1.00 67.69 406 ASN A C 1
ATOM 3286 O O . ASN A 1 406 ? 49.151 61.183 -38.941 1.00 67.69 406 ASN A O 1
ATOM 3290 N N . SER A 1 407 ? 51.348 60.850 -38.597 1.00 65.31 407 SER A N 1
ATOM 3291 C CA . SER A 1 407 ? 51.569 61.968 -37.697 1.00 65.31 407 SER A CA 1
ATOM 3292 C C . SER A 1 407 ? 51.642 63.223 -38.565 1.00 65.31 407 SER A C 1
ATOM 3294 O O . SER A 1 407 ? 52.711 63.601 -39.046 1.00 65.31 407 SER A O 1
ATOM 3296 N N . GLU A 1 408 ? 50.481 63.813 -38.845 1.00 64.12 408 GLU A N 1
ATOM 3297 C CA . GLU A 1 408 ? 50.402 65.202 -39.284 1.00 64.12 408 GLU A CA 1
ATOM 3298 C C . GLU A 1 408 ? 50.992 66.101 -38.185 1.00 64.12 408 GLU A C 1
ATOM 3300 O O . GLU A 1 408 ? 50.796 65.872 -36.990 1.00 64.12 408 GLU A O 1
ATOM 3305 N N . GLN A 1 409 ? 51.803 67.050 -38.649 1.00 57.53 409 GLN A N 1
ATOM 3306 C CA . GLN A 1 409 ? 52.666 67.968 -37.902 1.00 57.53 409 GLN A CA 1
ATOM 3307 C C . GLN A 1 409 ? 51.928 68.966 -37.013 1.00 57.53 409 GLN A C 1
ATOM 3309 O O . GLN A 1 409 ? 50.778 69.331 -37.344 1.00 57.53 409 GLN A O 1
#

Sequence (409 aa):
MEAATNTLRSMFPKSSADQCVSALKVNNWDLSATIDYMLAQTATEEQQVQQQVQQQVNPSIPPPPPPQTIPPPLPANVIESEEDKLLKEFLFLEQQIHINRIPTPPPYNPSTNNIKPSIAVVEKVEPISIPPPPPLPQPIVHEHQPQQEQQQEQQQEQQEKQEEEPKTRENNSLLRNITNTLKELENEVRNLVMEKKPQPNVVETVETTETVISNNNNNNDNVENIAQNNIEQLVEKVEQEQQEQEEEQEEEQEEEQENNENNNNNNSQIPNEVKVAIDQLESLFNSSLEKTEKILNELKEEITSWKIKDNVKTFTVTVRNELSDMLASLANYISPEQTQVQIQRKEAKRQELENKLKELKEHNRNLEEERRIAIEKIENKYKQQTTTTTSSGNQIPPPPPYPEENSEQ

InterPro domains:
  IPR041809 Ubiquitin-binding protein CUE2, CUE domain 1 [cd14374] (2-43)

pLDDT: mean 72.84, std 19.61, range [35.0, 98.38]

Secondary structure (DSSP, 8-state):
-HHHHHHHHHH-TTS-HHHHHHHHHHTTT-HHHHHHHHHHHHHHHHHHHHHHHHHHTS---PPPPP-----PPPP------HHHHHHHHHHHHHHHHHHT---PPPP----------------------PPPPPPPPP--------TTHHHHHHHHHHHHHHHSHHHHHHHHHHHHHHHHHHHHHHHHHHHHHHT-------------------------S-HHHHHHHHHHHHHHHHHHHHHHHHHHHHHHHHHHHHTTSS-TT-TT---HHHHHHHHHHHHHHHHHHHHHHHHHHHHHHHHHTT-HHHHHHHHHHHHHHHHHHHHHHHHHHHS----HHHHHHHHHHHHHHHHHHHHHHHHHHHHHHHHHHHHHHHHHHHHHHHHHGGG----PPPPPPPP------

Mean predicted aligned error: 24.13 Å

Foldseek 3Di:
DVVLLVVCCVVCVVDDSVRSVVLCVVVVNDSVSSVVVVVVVVVVVVVVVVVVVVVVPPPPPPPDDDDDDDDDDDDDPPVCPPVNVVVVVVVVVVVVVVVPPDPDPDDDDPPDDDDDDDDDDDDDDDDDDDDDDDDDDDDDDPPDDPPPPVVVVVVVVVVVVVVPPPVVVVVVVVVVVVVVVVVVVVVVLVVVVVPPPDDDDPDDDDDDDDDDDDDDDDDPDCVVVVVVVVVVVVVVVVVVVVVVVVVVVVVVVVVVVVPPPPDPPPPPPPDVVVVVVVVVVVVVVVVVVVVVVVVVVVVVVVVVVPPCDPVVVVVVVVVVVVVVVVVVVVVCVSVVPDPVVVVVVVVVVVVVVVVVVVVVVVVVVVVVVVVVVVVVVVVVVVVVVVVVPPPDPPDPPDDDDDPPPPPDD

Organism: Dictyostelium discoideum (NCBI:txid44689)

Solvent-accessible surface area (backbone atoms only — not comparable to full-atom values): 25746 Å² total; per-residue (Å²): 107,66,66,60,43,50,53,46,38,70,75,37,73,88,52,52,71,68,54,44,51,48,43,23,60,75,42,77,62,35,64,68,62,24,50,56,51,50,51,54,50,52,54,54,50,52,54,51,51,53,52,54,52,56,62,66,73,56,72,79,74,74,79,81,76,80,91,75,80,88,80,82,92,75,81,75,84,73,76,74,47,72,65,56,54,50,51,51,51,49,56,51,52,58,53,50,58,64,73,68,59,72,80,76,75,78,83,84,74,85,79,84,75,81,85,82,89,80,90,76,80,94,76,92,76,77,88,78,85,76,79,85,82,79,84,78,80,78,81,79,85,74,91,73,81,83,75,64,63,67,61,53,55,58,54,51,56,56,52,58,60,61,71,60,49,67,66,55,54,55,52,51,51,53,52,51,50,52,53,50,54,50,52,52,50,50,50,51,53,50,47,63,66,64,70,68,66,83,77,79,85,79,87,80,78,88,86,86,82,88,77,88,84,82,90,85,86,88,75,91,90,56,65,69,62,55,55,51,54,53,50,53,54,51,51,54,51,53,52,51,57,52,50,52,54,52,52,54,53,52,54,57,54,56,60,60,63,73,68,69,81,79,72,90,80,74,90,84,63,83,50,71,64,58,55,52,50,50,55,49,49,51,52,51,49,53,53,50,50,54,52,51,51,50,52,51,49,52,47,51,51,47,63,72,63,71,60,49,83,68,49,50,57,59,45,53,52,49,54,51,48,55,50,49,51,50,50,51,52,47,49,44,64,76,50,59,75,62,53,71,67,53,52,50,50,51,52,52,52,49,50,51,52,51,51,53,50,50,53,52,52,53,51,51,52,49,52,52,51,52,51,50,55,52,51,53,54,51,53,53,52,51,56,56,58,61,69,67,64,81,76,72,85,72,75,75,74,78,81,78,80,77,80,79,80,79,78,77,129